Protein AF-A0AA39HD05-F1 (afdb_monomer_lite)

pLDDT: mean 70.96, std 20.3, range [21.95, 94.69]

Secondary structure (DSSP, 8-state):
--------HHHHHHHHHHHHHHHHHHHHHHHHHHHHTTTS-GGG---PPPPPP--EEEEEEEEGGGHHHHHH---TTS----HHHHHHHHT-EEEPPP---SSS-TT-PPPPSEEEEEEEE-HHHHHHHHHHHHHH-EEEEEEEE-TTTBSS---HHHHHHHHHHHTTSGGG--TT-EEEEEE-GGG-STT-S-----------TTTT--EEEEEEEEGGGHHHHHHHHHHHHHHHB-HHHHHT--S-EEEEEEEE-HHHHHHHT-SSTTHHHHHHHHHHT-EEE---SSTHHHHT--SSS---TT---EEEEEEEEHHHHHHHHHHHHHHSEEEEEEEEEGGGB-HHHHHT--S-SSEEEEEEETTTTEEEEEEE-GGG----STT---EEEEEEEEEGGGHHHHHHHHHHTB-GGG---------S------HHHHHHHHHIIIIIHHHHH-TT--S--------PPPP----

Foldseek 3Di:
DPDDDDQAPVVVVVVVVVVLVVLVVVLVVVVVLLVVPPPDDDDVDDDDFDDFDFKKKKKAKAFPVCPCVQQPQDDVPDPDDGPVNLCVVLVKDKDWYHPDPDDDPPPDDDQHFMTIIMIMDHPQSSLVSVQSVLQQRKFKWKQFDFCVFFPHDDDPVRVVVVVVVLCVDPVLPPVQKDKDKDFDPVPPDPPPPDDPDDDDPPPDPPPGGGIIIIMMGGLNCLVSVLVNQQVVSVVTGDPVSCVVPVFRKIKGKGWAFPLQLCLQQDPVGNLNVVVLCVVLVKDKDFDTDDPVVVVQVPDPDDRPSPCGTGMMMIMDGSRSVSVSVLVSSQSTKMKMKGKDWPVFFDPLLQVPADPDPFWSDAAQALVLLKTKTKTFDSSLHDCSDPPRTTMIMIMIMFGNNSVLSVLVVCLLRGDPVNSDDRDGHPRPPPPPCPVSVSVRRSRSSHPSVVSSPDVPDPDDDDGDHDHDDDDPPPD

Radius of gyration: 26.86 Å; chains: 1; bounding box: 79×57×78 Å

Organism: NCBI:txid289476

Sequence (475 aa):
MTCLYHSSQESKHILESMLRRDAELFERKRKAEYAQKSQLSPEKRMVKRIEMDSDFVLTVQVQLADHVNLLKMKTEMAEFDSVHAIRKDLDVQFQFGDLSMKRGPPEKPRPAGYTNVTIKGTLQNIESARARLQNLMPITITLPLEPCKLKKDYSEHELYETLSAIRRGEEYAFPTITVKVGRGPNLQAPGAEETPHRGRPSSSLNSKIRFFLILTGAVGDSENIVQCVTKLRNYFYKQDAVDKQSDVMVGSMIDIPPEMRGYVVGKPDGIFMRFLSTISNTLIHFPSSAEAWPYFAGSTYEMPKQCRSTTYYFSGKVENVIKCFRVFHETLPVSLKFNVEELHLIEKVRETAPKSETELLNHFDSSWNLHVVMRKNVLGGEQIYEHDVKRYTGILSTTQANITRMYTYRRAIMNTPFKGAKVSANDFLKFPGGQALKQFISMNTKYGFMYSMKPDITGPPIYSVCTLPQAKETA

Structure (mmCIF, N/CA/C/O backbone):
data_AF-A0AA39HD05-F1
#
_entry.id   AF-A0AA39HD05-F1
#
loop_
_atom_site.group_PDB
_atom_site.id
_atom_site.type_symbol
_atom_site.label_atom_id
_atom_site.label_alt_id
_atom_site.label_comp_id
_atom_site.label_asym_id
_atom_site.label_entity_id
_atom_site.label_seq_id
_atom_site.pdbx_PDB_ins_code
_atom_site.Cartn_x
_atom_site.Cartn_y
_atom_site.Cartn_z
_atom_site.occupancy
_atom_site.B_iso_or_equiv
_atom_site.auth_seq_id
_atom_site.auth_comp_id
_atom_site.auth_asym_id
_atom_site.auth_atom_id
_atom_site.pdbx_PDB_model_num
ATOM 1 N N . MET A 1 1 ? -28.071 12.329 0.775 1.00 27.28 1 MET A N 1
ATOM 2 C CA . MET A 1 1 ? -26.968 12.663 1.703 1.00 27.28 1 MET A CA 1
ATOM 3 C C . MET A 1 1 ? -25.863 13.353 0.924 1.00 27.28 1 MET A C 1
ATOM 5 O O . MET A 1 1 ? -25.227 12.733 0.083 1.00 27.28 1 MET A O 1
ATOM 9 N N . THR A 1 2 ? -25.689 14.651 1.144 1.00 21.95 2 THR A N 1
ATOM 10 C CA . THR A 1 2 ? -24.631 15.481 0.556 1.00 21.95 2 THR A CA 1
ATOM 11 C C . THR A 1 2 ? -23.286 15.073 1.155 1.00 21.95 2 THR A C 1
ATOM 13 O O . THR A 1 2 ? -22.995 15.342 2.316 1.00 21.95 2 THR A O 1
ATOM 16 N N . CYS A 1 3 ? -22.489 14.346 0.374 1.00 28.88 3 CYS A N 1
ATOM 17 C CA . CYS A 1 3 ? -21.203 13.815 0.803 1.00 28.88 3 CYS A CA 1
ATOM 18 C C . CYS A 1 3 ? -20.108 14.870 0.604 1.00 28.88 3 CYS A C 1
ATOM 20 O O . CYS A 1 3 ? -19.722 15.168 -0.527 1.00 28.88 3 CYS A O 1
ATOM 22 N N . LEU A 1 4 ? -19.625 15.444 1.706 1.00 30.39 4 LEU A N 1
ATOM 23 C CA . LEU A 1 4 ? -18.534 16.410 1.697 1.00 30.39 4 LEU A CA 1
ATOM 24 C C . LEU A 1 4 ? -17.218 15.716 1.322 1.00 30.39 4 LEU A C 1
ATOM 26 O O . LEU A 1 4 ? -16.708 14.842 2.020 1.00 30.39 4 LEU A O 1
ATOM 30 N N . TYR A 1 5 ? -16.668 16.125 0.185 1.00 35.16 5 TYR A N 1
ATOM 31 C CA . TYR A 1 5 ? -15.290 15.872 -0.207 1.00 35.16 5 TYR A CA 1
ATOM 32 C C . TYR A 1 5 ? -14.369 16.652 0.744 1.00 35.16 5 TYR A C 1
ATOM 34 O O . TYR A 1 5 ? -14.288 17.875 0.661 1.00 35.16 5 TYR A O 1
ATOM 42 N N . HIS A 1 6 ? -13.697 15.973 1.676 1.00 46.22 6 HIS A N 1
ATOM 43 C CA . HIS A 1 6 ? -12.719 16.616 2.558 1.00 46.22 6 HIS A CA 1
ATOM 44 C C . HIS A 1 6 ? -11.314 16.406 2.001 1.00 46.22 6 HIS A C 1
ATOM 46 O O . HIS A 1 6 ? -10.653 15.413 2.292 1.00 46.22 6 HIS A O 1
ATOM 52 N N . SER A 1 7 ? -10.868 17.357 1.185 1.00 40.41 7 SER A N 1
ATOM 53 C CA . SER A 1 7 ? -9.536 17.362 0.577 1.00 40.41 7 SER A CA 1
ATOM 54 C C . SER A 1 7 ? -8.405 17.776 1.522 1.00 40.41 7 SER A C 1
ATOM 56 O O . SER A 1 7 ? -7.262 17.782 1.080 1.00 40.41 7 SER A O 1
ATOM 58 N N . SER A 1 8 ? -8.686 18.145 2.782 1.00 48.66 8 SER A N 1
ATOM 59 C CA . SER A 1 8 ? -7.661 18.627 3.718 1.00 48.66 8 SER A CA 1
ATOM 60 C C . SER A 1 8 ? -7.690 17.947 5.091 1.00 48.66 8 SER A C 1
ATOM 62 O O . SER A 1 8 ? -8.748 17.711 5.684 1.00 48.66 8 SER A O 1
ATOM 64 N N . GLN A 1 9 ? -6.499 17.667 5.631 1.00 48.00 9 GLN A N 1
ATOM 65 C CA . GLN A 1 9 ? -6.285 17.221 7.014 1.00 48.00 9 GLN A CA 1
ATOM 66 C C . GLN A 1 9 ? -6.713 18.306 8.000 1.00 48.00 9 GLN A C 1
ATOM 68 O O . GLN A 1 9 ? -7.133 17.982 9.104 1.00 48.00 9 GLN A O 1
ATOM 73 N N . GLU A 1 10 ? -6.673 19.578 7.598 1.00 48.81 10 GLU A N 1
ATOM 74 C CA . GLU A 1 10 ? -7.245 20.678 8.374 1.00 48.81 10 GLU A CA 1
ATOM 75 C C . GLU A 1 10 ? -8.756 20.517 8.540 1.00 48.81 10 GLU A C 1
ATOM 77 O O . GLU A 1 10 ? -9.251 20.601 9.658 1.00 48.81 10 GLU A O 1
ATOM 82 N N . SER A 1 11 ? -9.488 20.183 7.471 1.00 50.31 11 SER A N 1
ATOM 83 C CA . SER A 1 11 ? -10.931 19.923 7.560 1.00 50.31 11 SER A CA 1
ATOM 84 C C . SER A 1 11 ? -11.230 18.719 8.453 1.00 50.31 11 SER A C 1
ATOM 86 O O . SER A 1 11 ? -12.174 18.756 9.238 1.00 50.31 11 SER A O 1
ATOM 88 N N . LYS A 1 12 ? -10.390 17.674 8.398 1.00 55.88 12 LYS A N 1
ATOM 89 C CA . LYS A 1 12 ? -10.466 16.533 9.322 1.00 55.88 12 LYS A CA 1
ATOM 90 C C . LYS A 1 12 ? -10.226 16.961 10.762 1.00 55.88 12 LYS A C 1
ATOM 92 O O . LYS A 1 12 ? -11.008 16.609 11.628 1.00 55.88 12 LYS A O 1
ATOM 97 N N . HIS A 1 13 ? -9.153 17.700 11.019 1.00 57.75 13 HIS A N 1
ATOM 98 C CA . HIS A 1 13 ? -8.785 18.138 12.357 1.00 57.75 13 HIS A CA 1
ATOM 99 C C . HIS A 1 13 ? -9.851 19.067 12.941 1.00 57.75 13 HIS A C 1
ATOM 101 O O . HIS A 1 13 ? -10.176 18.964 14.118 1.00 57.75 13 HIS A O 1
ATOM 107 N N . ILE A 1 14 ? -10.434 19.942 12.119 1.00 62.34 14 ILE A N 1
ATOM 108 C CA . ILE A 1 14 ? -11.566 20.787 12.500 1.00 62.34 14 ILE A CA 1
ATOM 109 C C . ILE A 1 14 ? -12.779 19.918 12.821 1.00 62.34 14 ILE A C 1
ATOM 111 O O . ILE A 1 14 ? -13.334 20.078 13.898 1.00 62.34 14 ILE A O 1
ATOM 115 N N . LEU A 1 15 ? -13.150 18.964 11.962 1.00 62.44 15 LEU A N 1
ATOM 116 C CA . LEU A 1 15 ? -14.275 18.063 12.218 1.00 62.44 15 LEU A CA 1
ATOM 117 C C . LEU A 1 15 ? -14.053 17.211 13.476 1.00 62.44 15 LEU A C 1
ATOM 119 O O . LEU A 1 15 ? -14.934 17.124 14.318 1.00 62.44 15 LEU A O 1
ATOM 123 N N . GLU A 1 16 ? -12.873 16.621 13.650 1.00 63.22 16 GLU A N 1
ATOM 124 C CA . GLU A 1 16 ? -12.509 15.858 14.847 1.00 63.22 16 GLU A CA 1
ATOM 125 C C . GLU A 1 16 ? -12.512 16.740 16.101 1.00 63.22 16 GLU A C 1
ATOM 127 O O . GLU A 1 16 ? -12.942 16.293 17.162 1.00 63.22 16 GLU A O 1
ATOM 132 N N . SER A 1 17 ? -12.067 17.993 15.989 1.00 65.19 17 SER A N 1
ATOM 133 C CA . SER A 1 17 ? -12.118 18.984 17.067 1.00 65.19 17 SER A CA 1
ATOM 134 C C . SER A 1 17 ? -13.555 19.393 17.394 1.00 65.19 17 SER A C 1
ATOM 136 O O . SER A 1 17 ? -13.904 19.486 18.566 1.00 65.19 17 SER A O 1
ATOM 138 N N . MET A 1 18 ? -14.414 19.567 16.386 1.00 68.50 18 MET A N 1
ATOM 139 C CA . MET A 1 18 ? -15.843 19.831 16.566 1.00 68.50 18 MET A CA 1
ATOM 140 C C . MET A 1 18 ? -16.532 18.645 17.237 1.00 68.50 18 MET A C 1
ATOM 142 O O . MET A 1 18 ? -17.146 18.828 18.277 1.00 68.50 18 MET A O 1
ATOM 146 N N . LEU A 1 19 ? -16.321 17.422 16.744 1.00 66.62 19 LEU A N 1
ATOM 147 C CA . LEU A 1 19 ? -16.858 16.202 17.351 1.00 66.62 19 LEU A CA 1
ATOM 148 C C . LEU A 1 19 ? -16.376 16.012 18.797 1.00 66.62 19 LEU A C 1
ATOM 150 O O . LEU A 1 19 ? -17.149 15.580 19.649 1.00 66.62 19 LEU A O 1
ATOM 154 N N . ARG A 1 20 ? -15.113 16.350 19.102 1.00 70.69 20 ARG A N 1
ATOM 155 C CA . ARG A 1 20 ? -14.595 16.360 20.482 1.00 70.69 20 ARG A CA 1
ATOM 156 C C . ARG A 1 20 ? -15.297 17.399 21.345 1.00 70.69 20 ARG A C 1
ATOM 158 O O . ARG A 1 20 ? -15.733 17.061 22.437 1.00 70.69 20 ARG A O 1
ATOM 165 N N . ARG A 1 21 ? -15.425 18.637 20.863 1.00 74.31 21 ARG A N 1
ATOM 166 C CA . ARG A 1 21 ? -16.130 19.704 21.589 1.00 74.31 21 ARG A CA 1
ATOM 167 C C . ARG A 1 21 ? -17.586 19.340 21.837 1.00 74.31 21 ARG A C 1
ATOM 169 O O . ARG A 1 21 ? -18.062 19.530 22.948 1.00 74.31 21 ARG A O 1
ATOM 176 N N . ASP A 1 22 ? -18.269 18.783 20.846 1.00 72.12 22 ASP A N 1
ATOM 177 C CA . ASP A 1 22 ? -19.658 18.346 20.972 1.00 72.12 22 ASP A CA 1
ATOM 178 C C . ASP A 1 22 ? -19.785 17.235 22.018 1.00 72.12 22 ASP A C 1
ATOM 180 O O . ASP A 1 22 ? -20.673 17.289 22.869 1.00 72.12 22 ASP A O 1
ATOM 184 N N . ALA A 1 23 ? -18.852 16.277 22.031 1.00 70.31 23 ALA A N 1
ATOM 185 C CA . ALA A 1 23 ? -18.785 15.240 23.057 1.00 70.31 23 ALA A CA 1
ATOM 186 C C . ALA A 1 23 ? -18.531 15.817 24.462 1.00 70.31 23 ALA A C 1
ATOM 188 O O . ALA A 1 23 ? -19.200 15.435 25.420 1.00 70.31 23 ALA A O 1
ATOM 189 N N . GLU A 1 24 ? -17.604 16.768 24.594 1.00 76.50 24 GLU A N 1
ATOM 190 C CA . GLU A 1 24 ? -17.296 17.440 25.861 1.00 76.50 24 GLU A CA 1
ATOM 191 C C . GLU A 1 24 ? -18.482 18.265 26.382 1.00 76.50 24 GLU A C 1
ATOM 193 O O . GLU A 1 24 ? -18.807 18.212 27.570 1.00 76.50 24 GLU A O 1
ATOM 198 N N . LEU A 1 25 ? -19.151 19.016 25.504 1.00 75.88 25 LEU A N 1
ATOM 199 C CA . LEU A 1 25 ? -20.348 19.791 25.832 1.00 75.88 25 LEU A CA 1
ATOM 200 C C . LEU A 1 25 ? -21.503 18.876 26.240 1.00 75.88 25 LEU A C 1
ATOM 202 O O . LEU A 1 25 ? -22.198 19.157 27.219 1.00 75.88 25 LEU A O 1
ATOM 206 N N . PHE A 1 26 ? -21.679 17.764 25.528 1.00 74.06 26 PHE A N 1
ATOM 207 C CA . PHE A 1 26 ? -22.669 16.749 25.857 1.00 74.06 26 PHE A CA 1
ATOM 208 C C . PHE A 1 26 ? -22.411 16.133 27.240 1.00 74.06 26 PHE A C 1
ATOM 210 O O . PHE A 1 26 ? -23.329 16.047 28.055 1.00 74.06 26 PHE A O 1
ATOM 217 N N . GLU A 1 27 ? -21.163 15.792 27.563 1.00 72.69 27 GLU A N 1
ATOM 218 C CA . GLU A 1 27 ? -20.800 15.269 28.885 1.00 72.69 27 GLU A CA 1
ATOM 219 C C . GLU A 1 27 ? -20.982 16.306 30.001 1.00 72.69 27 GLU A C 1
ATOM 221 O O . GLU A 1 27 ? -21.511 15.980 31.065 1.00 72.69 27 GLU A O 1
ATOM 226 N N . ARG A 1 28 ? -20.642 17.580 29.763 1.00 75.12 28 ARG A N 1
ATOM 227 C CA . ARG A 1 28 ? -20.930 18.665 30.720 1.00 75.12 28 ARG A CA 1
ATOM 228 C C . ARG A 1 28 ? -22.427 18.814 30.975 1.00 75.12 28 ARG A C 1
ATOM 230 O O . ARG A 1 28 ? -22.825 18.960 32.129 1.00 75.12 28 ARG A O 1
ATOM 237 N N . LYS A 1 29 ? -23.254 18.727 29.928 1.00 75.12 29 LYS A N 1
ATOM 238 C CA . LYS A 1 29 ? -24.717 18.736 30.058 1.00 75.12 29 LYS A CA 1
ATOM 239 C C . LYS A 1 29 ? -25.202 17.559 30.905 1.00 75.12 29 LYS A C 1
ATOM 241 O O . LYS A 1 29 ? -25.996 17.765 31.818 1.00 75.12 29 LYS A O 1
ATOM 246 N N . ARG A 1 30 ? -24.690 16.346 30.666 1.00 73.75 30 ARG A N 1
ATOM 247 C CA . ARG A 1 30 ? -25.037 15.156 31.463 1.00 73.75 30 ARG A CA 1
ATOM 248 C C . ARG A 1 30 ? -24.658 15.306 32.936 1.00 73.75 30 ARG A C 1
ATOM 250 O O . ARG A 1 30 ? -25.484 15.010 33.795 1.00 73.75 30 ARG A O 1
ATOM 257 N N . LYS A 1 31 ? -23.462 15.824 33.238 1.00 76.62 31 LYS A N 1
ATOM 258 C CA . LYS A 1 31 ? -23.022 16.103 34.618 1.00 76.62 31 LYS A CA 1
ATOM 259 C C . LYS A 1 31 ? -23.891 17.161 35.300 1.00 76.62 31 LYS A C 1
ATOM 261 O O . LYS A 1 31 ? -24.295 16.969 36.443 1.00 76.62 31 LYS A O 1
ATOM 266 N N . ALA A 1 32 ? -24.209 18.252 34.602 1.00 74.56 32 ALA A N 1
ATOM 267 C CA . ALA A 1 32 ? -25.063 19.314 35.128 1.00 74.56 32 ALA A CA 1
ATOM 268 C C . ALA A 1 32 ? -26.494 18.823 35.397 1.00 74.56 32 ALA A C 1
ATOM 270 O O . ALA A 1 32 ? -27.058 19.127 36.444 1.00 74.56 32 ALA A O 1
ATOM 271 N N . GLU A 1 33 ? -27.066 18.018 34.497 1.00 72.06 33 GLU A N 1
ATOM 272 C CA . GLU A 1 33 ? -28.389 17.424 34.701 1.00 72.06 33 GLU A CA 1
ATOM 273 C C . GLU A 1 33 ? -28.398 16.389 35.830 1.00 72.06 33 GLU A C 1
ATOM 275 O O . GLU A 1 33 ? -29.368 16.339 36.581 1.00 72.06 33 GLU A O 1
ATOM 280 N N . TYR A 1 34 ? -27.335 15.595 35.989 1.00 70.56 34 TYR A N 1
ATOM 281 C CA . TYR A 1 34 ? -27.174 14.703 37.140 1.00 70.56 34 TYR A CA 1
ATOM 282 C C . TYR A 1 34 ? -27.124 15.496 38.454 1.00 70.56 34 TYR A C 1
ATOM 284 O O . TYR A 1 34 ? -27.889 15.209 39.374 1.00 70.56 34 TYR A O 1
ATOM 292 N N . ALA A 1 35 ? -26.306 16.553 38.507 1.00 72.50 35 ALA A N 1
ATOM 293 C CA . ALA A 1 35 ? -26.188 17.427 39.672 1.00 72.50 35 ALA A CA 1
ATOM 294 C C . ALA A 1 35 ? -27.505 18.157 40.005 1.00 72.50 35 ALA A C 1
ATOM 296 O O . ALA A 1 35 ? -27.870 18.257 41.173 1.00 72.50 35 ALA A O 1
ATOM 297 N N . GLN A 1 36 ? -28.253 18.623 38.995 1.00 67.94 36 GLN A N 1
ATOM 298 C CA . GLN A 1 36 ? -29.554 19.279 39.184 1.00 67.94 36 GLN A CA 1
ATOM 299 C C . GLN A 1 36 ? -30.676 18.314 39.595 1.00 67.94 36 GLN A C 1
ATOM 301 O O . GLN A 1 36 ? -31.625 18.730 40.254 1.00 67.94 36 GLN A O 1
ATOM 306 N N . LYS A 1 37 ? -30.623 17.040 39.184 1.00 60.88 37 LYS A N 1
ATOM 307 C CA . LYS A 1 37 ? -31.759 16.103 39.291 1.00 60.88 37 LYS A CA 1
ATOM 308 C C . LYS A 1 37 ? -31.625 15.063 40.405 1.00 60.88 37 LYS A C 1
ATOM 310 O O . LYS A 1 37 ? -32.436 14.136 40.447 1.00 60.88 37 LYS A O 1
ATOM 315 N N . SER A 1 38 ? -30.721 15.275 41.362 1.00 53.94 38 SER A N 1
ATOM 316 C CA . SER A 1 38 ? -30.642 14.513 42.623 1.00 53.94 38 SER A CA 1
ATOM 317 C C . SER A 1 38 ? -31.881 14.688 43.545 1.00 53.94 38 SER A C 1
ATOM 319 O O . SER A 1 38 ? -31.862 14.246 44.687 1.00 53.94 38 SER A O 1
ATOM 321 N N . GLN A 1 39 ? -32.967 15.335 43.077 1.00 52.69 39 GLN A N 1
ATOM 322 C CA . GLN A 1 39 ? -34.142 15.737 43.878 1.00 52.69 39 GLN A CA 1
ATOM 323 C C . GLN A 1 39 ? -35.543 15.320 43.352 1.00 52.69 39 GLN A C 1
ATOM 325 O O . GLN A 1 39 ? -36.538 15.716 43.945 1.00 52.69 39 GLN A O 1
ATOM 330 N N . LEU A 1 40 ? -35.703 14.534 42.278 1.00 51.97 40 LEU A N 1
ATOM 331 C CA . LEU A 1 40 ? -37.049 14.121 41.781 1.00 51.97 40 LEU A CA 1
ATOM 332 C C . LEU A 1 40 ? -37.159 12.572 41.634 1.00 51.97 40 LEU A C 1
ATOM 334 O O . LEU A 1 40 ? -36.220 11.872 41.982 1.00 51.97 40 LEU A O 1
ATOM 338 N N . SER A 1 41 ? -38.197 11.985 41.000 1.00 51.00 41 SER A N 1
ATOM 339 C CA . SER A 1 41 ? -38.365 10.509 40.818 1.00 51.00 41 SER A CA 1
ATOM 340 C C . SER A 1 41 ? -37.632 9.817 39.622 1.00 51.00 41 SER A C 1
ATOM 342 O O . SER A 1 41 ? -37.335 10.480 38.625 1.00 51.00 41 SER A O 1
ATOM 344 N N . PRO A 1 42 ? -37.355 8.492 39.671 1.00 53.78 42 PRO A N 1
ATOM 345 C CA . PRO A 1 42 ? -36.368 7.793 38.819 1.00 53.78 42 PRO A CA 1
ATOM 346 C C . PRO A 1 42 ? -36.743 7.572 37.341 1.00 53.78 42 PRO A C 1
ATOM 348 O O . PRO A 1 42 ? -35.858 7.425 36.506 1.00 53.78 42 PRO A O 1
ATOM 351 N N . GLU A 1 43 ? -38.028 7.557 36.981 1.00 49.16 43 GLU A N 1
ATOM 352 C CA . GLU A 1 43 ? -38.472 6.945 35.710 1.00 49.16 43 GLU A CA 1
ATOM 353 C C . GLU A 1 43 ? -38.533 7.888 34.490 1.00 49.16 43 GLU A C 1
ATOM 355 O O . GLU A 1 43 ? -38.696 7.429 33.364 1.00 49.16 43 GLU A O 1
ATOM 360 N N . LYS A 1 44 ? -38.343 9.206 34.652 1.00 49.72 44 LYS A N 1
ATOM 361 C CA . LYS A 1 44 ? -38.350 10.183 33.529 1.00 49.72 44 LYS A CA 1
ATOM 362 C C . LYS A 1 44 ? -36.945 10.641 33.080 1.00 49.72 44 LYS A C 1
ATOM 364 O O . LYS A 1 44 ? -36.796 11.725 32.520 1.00 49.72 44 LYS A O 1
ATOM 369 N N . ARG A 1 45 ? -35.888 9.878 33.386 1.00 51.75 45 ARG A N 1
ATOM 370 C CA . ARG A 1 45 ? -34.543 10.431 33.664 1.00 51.75 45 ARG A CA 1
ATOM 371 C C . ARG A 1 45 ? -33.348 9.864 32.886 1.00 51.75 45 ARG A C 1
ATOM 373 O O . ARG A 1 45 ? -32.320 9.550 33.479 1.00 51.75 45 ARG A O 1
ATOM 380 N N . MET A 1 46 ? -33.396 9.741 31.567 1.00 55.69 46 MET A N 1
ATOM 381 C CA . MET A 1 46 ? -32.206 9.238 30.861 1.00 55.69 46 MET A CA 1
ATOM 382 C C . MET A 1 46 ? -31.921 10.052 29.609 1.00 55.69 46 MET A C 1
ATOM 384 O O . MET A 1 46 ? -32.647 9.978 28.621 1.00 55.69 46 MET A O 1
ATOM 388 N N . VAL A 1 47 ? -30.835 10.829 29.643 1.00 58.03 47 VAL A N 1
ATOM 389 C CA . VAL A 1 47 ? -30.238 11.372 28.421 1.00 58.03 47 VAL A CA 1
ATOM 390 C C . VAL A 1 47 ? -29.529 10.211 27.730 1.00 58.03 47 VAL A C 1
ATOM 392 O O . VAL A 1 47 ? -28.501 9.738 28.217 1.00 58.03 47 VAL A O 1
ATOM 395 N N . LYS A 1 48 ? -30.094 9.731 26.614 1.00 63.91 48 LYS A N 1
ATOM 396 C CA . LYS A 1 48 ? -29.466 8.689 25.789 1.00 63.91 48 LYS A CA 1
ATOM 397 C C . LYS A 1 48 ? -28.078 9.157 25.354 1.00 63.91 48 LYS A C 1
ATOM 399 O O . LYS A 1 48 ? -27.940 10.264 24.839 1.00 63.91 48 LYS A O 1
ATOM 404 N N . ARG A 1 49 ? -27.061 8.319 25.573 1.00 69.81 49 ARG A N 1
ATOM 405 C CA . ARG A 1 49 ? -25.682 8.575 25.130 1.00 69.81 49 ARG A CA 1
ATOM 406 C C . ARG A 1 49 ? -25.622 8.708 23.608 1.00 69.81 49 ARG A C 1
ATOM 408 O O . ARG A 1 49 ? -26.408 8.076 22.909 1.00 69.81 49 ARG A O 1
ATOM 415 N N . ILE A 1 50 ? -24.647 9.472 23.112 1.00 72.06 50 ILE A N 1
ATOM 416 C CA . ILE A 1 50 ? -24.325 9.512 21.680 1.00 72.06 50 ILE A CA 1
ATOM 417 C C . ILE A 1 50 ? -24.012 8.081 21.222 1.00 72.06 50 ILE A C 1
ATOM 419 O O . ILE A 1 50 ? -23.239 7.371 21.878 1.00 72.06 50 ILE A O 1
ATOM 423 N N . GLU A 1 51 ? -24.642 7.637 20.137 1.00 72.88 51 GLU A N 1
ATOM 424 C CA . GLU A 1 51 ? -24.379 6.318 19.565 1.00 72.88 51 GLU A CA 1
ATOM 425 C C . GLU A 1 51 ? -22.933 6.236 19.069 1.00 72.88 51 GLU A C 1
ATOM 427 O O . GLU A 1 51 ? -22.386 7.183 18.503 1.00 72.88 51 GLU A O 1
ATOM 432 N N . MET A 1 52 ? -22.282 5.104 19.338 1.00 78.19 52 MET A N 1
ATOM 433 C CA . MET A 1 52 ? -20.926 4.879 18.859 1.00 78.19 52 MET A CA 1
ATOM 434 C C . MET A 1 52 ? -20.973 4.450 17.406 1.00 78.19 52 MET A C 1
ATOM 436 O O . MET A 1 52 ? -21.724 3.551 17.042 1.00 78.19 52 MET A O 1
ATOM 440 N N . ASP A 1 53 ? -20.095 5.044 16.612 1.00 79.94 53 ASP A N 1
ATOM 441 C CA . ASP A 1 53 ? -19.867 4.601 15.250 1.00 79.94 53 ASP A CA 1
ATOM 442 C C . ASP A 1 53 ? -19.391 3.139 15.233 1.00 79.94 53 ASP A C 1
ATOM 444 O O . ASP A 1 53 ? -18.391 2.801 15.885 1.00 79.94 53 ASP A O 1
ATOM 448 N N . SER A 1 54 ? -20.127 2.294 14.509 1.00 83.50 54 SER A N 1
ATOM 449 C CA . SER A 1 54 ? -19.809 0.882 14.286 1.00 83.50 54 SER A CA 1
ATOM 450 C C . SER A 1 54 ? -18.750 0.674 13.206 1.00 83.50 54 SER A C 1
ATOM 452 O O . SER A 1 54 ? -18.235 -0.440 13.071 1.00 83.50 54 SER A O 1
ATOM 454 N N . ASP A 1 55 ? -18.433 1.715 12.435 1.00 90.31 55 ASP A N 1
ATOM 455 C CA . ASP A 1 55 ? -17.463 1.627 11.359 1.00 90.31 55 ASP A CA 1
ATOM 456 C C . ASP A 1 55 ? -16.041 1.429 11.876 1.00 90.31 55 ASP A C 1
ATOM 458 O O . ASP A 1 55 ? -15.607 1.913 12.929 1.00 90.31 55 ASP A O 1
ATOM 462 N N . PHE A 1 56 ? -15.277 0.738 11.046 1.00 92.88 56 PHE A N 1
ATOM 463 C CA . PHE A 1 56 ? -13.848 0.583 11.188 1.00 92.88 56 PHE A CA 1
ATOM 464 C C . PHE A 1 56 ? -13.148 1.652 10.366 1.00 92.88 56 PHE A C 1
ATOM 466 O O . PHE A 1 56 ? -13.625 2.053 9.307 1.00 92.88 56 PHE A O 1
ATOM 473 N N . VAL A 1 57 ? -11.977 2.076 10.829 1.00 91.75 57 VAL A N 1
ATOM 474 C CA . VAL A 1 57 ? -11.087 2.951 10.067 1.00 91.75 57 VAL A CA 1
ATOM 475 C C . VAL A 1 57 ? -9.762 2.231 9.872 1.00 91.75 57 VAL A C 1
ATOM 477 O O . VAL A 1 57 ? -8.994 2.062 10.821 1.00 91.75 57 VAL A O 1
ATOM 480 N N . LEU A 1 58 ? -9.494 1.809 8.640 1.00 93.75 58 LEU A N 1
ATOM 481 C CA . LEU A 1 58 ? -8.209 1.255 8.233 1.00 93.75 58 LEU A CA 1
ATOM 482 C C . LEU A 1 58 ? -7.304 2.381 7.740 1.00 93.75 58 LEU A C 1
ATOM 484 O O . LEU A 1 58 ? -7.721 3.183 6.915 1.00 93.75 58 LEU A O 1
ATOM 488 N N . THR A 1 59 ? -6.068 2.438 8.216 1.00 90.12 59 THR A N 1
ATOM 489 C CA . THR A 1 59 ? -5.051 3.396 7.771 1.00 90.12 59 THR A CA 1
ATOM 490 C C . THR A 1 59 ? -3.928 2.645 7.075 1.00 90.12 59 THR A C 1
ATOM 492 O O . THR A 1 59 ? -3.326 1.763 7.685 1.00 90.12 59 THR A O 1
ATOM 495 N N . VAL A 1 60 ? -3.638 3.008 5.827 1.00 88.81 60 VAL A N 1
ATOM 496 C CA . VAL A 1 60 ? -2.545 2.461 5.008 1.00 88.81 60 VAL A CA 1
ATOM 497 C C . VAL A 1 60 ? -1.585 3.573 4.583 1.00 88.81 60 VAL A C 1
ATOM 499 O O . VAL A 1 60 ? -1.961 4.746 4.572 1.00 88.81 60 VAL A O 1
ATOM 502 N N . GLN A 1 61 ? -0.350 3.212 4.231 1.00 84.50 61 GLN A N 1
ATOM 503 C CA . GLN A 1 61 ? 0.627 4.151 3.673 1.00 84.50 61 GLN A CA 1
ATOM 504 C C . GLN A 1 61 ? 0.575 4.165 2.148 1.00 84.50 61 GLN A C 1
ATOM 506 O O . GLN A 1 61 ? 0.607 3.108 1.520 1.00 84.50 61 GLN A O 1
ATOM 511 N N . VAL A 1 62 ? 0.569 5.362 1.568 1.00 82.06 62 VAL A N 1
ATOM 512 C CA . VAL A 1 62 ? 0.636 5.596 0.119 1.00 82.06 62 VAL A CA 1
ATOM 513 C C . VAL A 1 62 ? 1.659 6.692 -0.154 1.00 82.06 62 VAL A C 1
ATOM 515 O O . VAL A 1 62 ? 1.755 7.648 0.621 1.00 82.06 62 VAL A O 1
ATOM 518 N N . GLN A 1 63 ? 2.433 6.572 -1.236 1.00 79.75 63 GLN A N 1
ATOM 519 C CA . GLN A 1 63 ? 3.353 7.640 -1.612 1.00 79.75 63 GLN A CA 1
ATOM 520 C C . GLN A 1 63 ? 2.586 8.892 -2.027 1.00 79.75 63 GLN A C 1
ATOM 522 O O . GLN A 1 63 ? 1.635 8.839 -2.805 1.00 79.75 63 GLN A O 1
ATOM 527 N N . LEU A 1 64 ? 3.049 10.048 -1.569 1.00 74.94 64 LEU A N 1
ATOM 528 C CA . LEU A 1 64 ? 2.454 11.331 -1.908 1.00 74.94 64 LEU A CA 1
ATOM 529 C C . LEU A 1 64 ? 2.493 11.598 -3.420 1.00 74.94 64 LEU A C 1
ATOM 531 O O . LEU A 1 64 ? 1.547 12.157 -3.973 1.00 74.94 64 LEU A O 1
ATOM 535 N N . ALA A 1 65 ? 3.566 11.160 -4.089 1.00 76.50 65 ALA A N 1
ATOM 536 C CA . ALA A 1 65 ? 3.722 11.261 -5.540 1.00 76.50 65 ALA A CA 1
ATOM 537 C C . ALA A 1 65 ? 2.623 10.500 -6.308 1.00 76.50 65 ALA A C 1
ATOM 539 O O . ALA A 1 65 ? 2.233 10.911 -7.403 1.00 76.50 65 ALA A O 1
ATOM 540 N N . ASP A 1 66 ? 2.067 9.448 -5.704 1.00 78.44 66 ASP A N 1
ATOM 541 C CA . ASP A 1 66 ? 1.086 8.567 -6.331 1.00 78.44 66 ASP A CA 1
ATOM 542 C C . ASP A 1 66 ? -0.360 9.032 -6.152 1.00 78.44 66 ASP A C 1
ATOM 544 O O . ASP A 1 66 ? -1.237 8.577 -6.886 1.00 78.44 66 ASP A O 1
ATOM 548 N N . HIS A 1 67 ? -0.632 9.980 -5.245 1.00 78.44 67 HIS A N 1
ATOM 549 C CA . HIS A 1 67 ? -1.990 10.489 -5.000 1.00 78.44 67 HIS A CA 1
ATOM 550 C C . HIS A 1 67 ? -2.660 10.971 -6.287 1.00 78.44 67 HIS A C 1
ATOM 552 O O . HIS A 1 67 ? -3.824 10.676 -6.550 1.00 78.44 67 HIS A O 1
ATOM 558 N N . VAL A 1 68 ? -1.912 11.707 -7.112 1.00 74.88 68 VAL A N 1
ATOM 559 C CA . VAL A 1 68 ? -2.425 12.251 -8.370 1.00 74.88 68 VAL A CA 1
ATOM 560 C C . VAL A 1 68 ? -2.788 11.128 -9.337 1.00 74.88 68 VAL A C 1
ATOM 562 O O . VAL A 1 68 ? -3.836 11.207 -9.969 1.00 74.88 68 VAL A O 1
ATOM 565 N N . ASN A 1 69 ? -1.967 10.081 -9.434 1.00 72.69 69 ASN A N 1
ATOM 566 C CA . ASN A 1 69 ? -2.224 8.950 -10.324 1.00 72.69 69 ASN A CA 1
ATOM 567 C C . ASN A 1 69 ? -3.433 8.135 -9.842 1.00 72.69 69 ASN A C 1
ATOM 569 O O . ASN A 1 69 ? -4.336 7.875 -10.630 1.00 72.69 69 ASN A O 1
ATOM 573 N N . LEU A 1 70 ? -3.520 7.846 -8.540 1.00 77.50 70 LEU A N 1
ATOM 574 C CA . LEU A 1 70 ? -4.647 7.125 -7.933 1.00 77.50 70 LEU A CA 1
ATOM 575 C C . LEU A 1 70 ? -5.995 7.841 -8.118 1.00 77.50 70 LEU A C 1
ATOM 577 O O . LEU A 1 70 ? -7.033 7.193 -8.245 1.00 77.50 70 LEU A O 1
ATOM 581 N N . LEU A 1 71 ? -5.985 9.177 -8.149 1.00 73.88 71 LEU A N 1
ATOM 582 C CA . LEU A 1 71 ? -7.181 9.992 -8.381 1.00 73.88 71 LEU A CA 1
ATOM 583 C C . LEU A 1 71 ? -7.491 10.206 -9.872 1.00 73.88 71 LEU A C 1
ATOM 585 O O . LEU A 1 71 ? -8.649 10.432 -10.219 1.00 73.88 71 LEU A O 1
ATOM 589 N N . LYS A 1 72 ? -6.477 10.153 -10.748 1.00 65.12 72 LYS A N 1
ATOM 590 C CA . LYS A 1 72 ? -6.603 10.395 -12.197 1.00 65.12 72 LYS A CA 1
ATOM 591 C C . LYS A 1 72 ? -6.783 9.143 -13.045 1.00 65.12 72 LYS A C 1
ATOM 593 O O . LYS A 1 72 ? -7.023 9.308 -14.235 1.00 65.12 72 LYS A O 1
ATOM 598 N N . MET A 1 73 ? -6.684 7.933 -12.492 1.00 59.69 73 MET A N 1
ATOM 599 C CA . MET A 1 73 ? -6.866 6.657 -13.213 1.00 59.69 73 MET A CA 1
ATOM 600 C C . MET A 1 73 ? -8.306 6.406 -13.716 1.00 59.69 73 MET A C 1
ATOM 602 O O . MET A 1 73 ? -8.820 5.297 -13.685 1.00 59.69 73 MET A O 1
ATOM 606 N N . LYS A 1 74 ? -8.976 7.449 -14.207 1.00 51.03 74 LYS A N 1
ATOM 607 C CA . LYS A 1 74 ? -10.218 7.379 -14.958 1.00 51.03 74 LYS A CA 1
ATOM 608 C C . LYS A 1 74 ? -9.872 7.596 -16.430 1.00 51.03 74 LYS A C 1
ATOM 610 O O . LYS A 1 74 ? -9.735 8.734 -16.871 1.00 51.03 74 LYS A O 1
ATOM 615 N N . THR A 1 75 ? -9.712 6.515 -17.181 1.00 45.31 75 THR A N 1
ATOM 616 C CA . THR A 1 75 ? -9.624 6.584 -18.643 1.00 45.31 75 THR A CA 1
ATOM 617 C C . THR A 1 75 ? -10.990 6.192 -19.192 1.00 45.31 75 THR A C 1
ATOM 619 O O . THR A 1 75 ? -11.439 5.073 -18.985 1.00 45.31 75 THR A O 1
ATOM 622 N N . GLU A 1 76 ? -11.673 7.121 -19.862 1.00 39.84 76 GLU A N 1
ATOM 623 C CA . GLU A 1 76 ? -13.072 7.012 -20.330 1.00 39.84 76 GLU A CA 1
ATOM 624 C C . GLU A 1 76 ? -13.333 5.893 -21.361 1.00 39.84 76 GLU A C 1
ATOM 626 O O . GLU A 1 76 ? -14.448 5.749 -21.848 1.00 39.84 76 GLU A O 1
ATOM 631 N N . MET A 1 77 ? -12.319 5.094 -21.694 1.00 37.50 77 MET A N 1
ATOM 632 C CA . MET A 1 77 ? -12.329 4.141 -22.806 1.00 37.50 77 MET A CA 1
ATOM 633 C C . MET A 1 77 ? -12.184 2.675 -22.369 1.00 37.50 77 MET A C 1
ATOM 635 O O . MET A 1 77 ? -12.117 1.805 -23.229 1.00 37.50 77 MET A O 1
ATOM 639 N N . ALA A 1 78 ? -12.133 2.367 -21.067 1.00 44.78 78 ALA A N 1
ATOM 640 C CA . ALA A 1 78 ? -12.058 0.978 -20.611 1.00 44.78 78 ALA A CA 1
ATOM 641 C C . ALA A 1 78 ? -12.573 0.783 -19.177 1.00 44.78 78 ALA A C 1
ATOM 643 O O . ALA A 1 78 ? -12.547 1.703 -18.358 1.00 44.78 78 ALA A O 1
ATOM 644 N N . GLU A 1 79 ? -13.055 -0.431 -18.900 1.00 54.53 79 GLU A N 1
ATOM 645 C CA . GLU A 1 79 ? -13.590 -0.908 -17.618 1.00 54.53 79 GLU A CA 1
ATOM 646 C C . GLU A 1 79 ? -12.495 -1.004 -16.538 1.00 54.53 79 GLU A C 1
ATOM 648 O O . GLU A 1 79 ? -12.170 -2.079 -16.039 1.00 54.53 79 GLU A O 1
ATOM 653 N N . PHE A 1 80 ? -11.866 0.117 -16.189 1.00 63.59 80 PHE A N 1
ATOM 654 C CA . PHE A 1 80 ? -10.811 0.141 -15.184 1.00 63.59 80 PHE A CA 1
ATOM 655 C C . PHE A 1 80 ? -11.336 0.549 -13.810 1.00 63.59 80 PHE A C 1
ATOM 657 O O . PHE A 1 80 ? -12.169 1.446 -13.654 1.00 63.59 80 PHE A O 1
ATOM 664 N N . ASP A 1 81 ? -10.805 -0.129 -12.797 1.00 73.06 81 ASP A N 1
ATOM 665 C CA . ASP A 1 81 ? -11.059 0.179 -11.399 1.00 73.06 81 ASP A CA 1
ATOM 666 C C . ASP A 1 81 ? -10.440 1.540 -11.013 1.00 73.06 81 ASP A C 1
ATOM 668 O O . ASP A 1 81 ? -9.462 1.992 -11.604 1.00 73.06 81 ASP A O 1
ATOM 672 N N . SER A 1 82 ? -11.007 2.226 -10.020 1.00 81.50 82 SER A N 1
ATOM 673 C CA . SER A 1 82 ? -10.506 3.527 -9.562 1.00 81.50 82 SER A CA 1
ATOM 674 C C . SER A 1 82 ? -10.881 3.829 -8.113 1.00 81.50 82 SER A C 1
ATOM 676 O O . SER A 1 82 ? -11.925 3.393 -7.632 1.00 81.50 82 SER A O 1
ATOM 678 N N . VAL A 1 83 ? -10.096 4.717 -7.485 1.00 85.12 83 VAL A N 1
ATOM 679 C CA . VAL A 1 83 ? -10.525 5.706 -6.469 1.00 85.12 83 VAL A CA 1
ATOM 680 C C . VAL A 1 83 ? -12.034 5.739 -6.174 1.00 85.12 83 VAL A C 1
ATOM 682 O O . VAL A 1 83 ? -12.590 5.315 -5.158 1.00 85.12 83 VAL A O 1
ATOM 685 N N . HIS A 1 84 ? -12.706 6.304 -7.169 1.00 82.06 84 HIS A N 1
ATOM 686 C CA . HIS A 1 84 ? -14.108 6.653 -7.140 1.00 82.06 84 HIS A CA 1
ATOM 687 C C . HIS A 1 84 ? -15.028 5.439 -7.309 1.00 82.06 84 HIS A C 1
ATOM 689 O O . HIS A 1 84 ? -16.052 5.372 -6.631 1.00 82.06 84 HIS A O 1
ATOM 695 N N . ALA A 1 85 ? -14.658 4.486 -8.171 1.00 84.88 85 ALA A N 1
ATOM 696 C CA . ALA A 1 85 ? -15.415 3.254 -8.378 1.00 84.88 85 ALA A CA 1
ATOM 697 C C . ALA A 1 85 ? -15.458 2.417 -7.092 1.00 84.88 85 ALA A C 1
ATOM 699 O O . ALA A 1 85 ? -16.542 2.125 -6.600 1.00 84.88 85 ALA A O 1
ATOM 700 N N . ILE A 1 86 ? -14.303 2.170 -6.459 1.00 89.25 86 ILE A N 1
ATOM 701 C CA . ILE A 1 86 ? -14.212 1.433 -5.185 1.00 89.25 86 ILE A CA 1
ATOM 702 C C . ILE A 1 86 ? -15.125 2.064 -4.130 1.00 89.25 86 ILE A C 1
ATOM 704 O O . ILE A 1 86 ? -15.876 1.371 -3.443 1.00 89.25 86 ILE A O 1
ATOM 708 N N . ARG A 1 87 ? -15.075 3.396 -4.013 1.00 88.44 87 ARG A N 1
ATOM 709 C CA . ARG A 1 87 ? -15.882 4.161 -3.059 1.00 88.44 87 ARG A CA 1
ATOM 710 C C . ARG A 1 87 ? -17.384 3.957 -3.276 1.00 88.44 87 ARG A C 1
ATOM 712 O O . ARG A 1 87 ? -18.120 3.825 -2.305 1.00 88.44 87 ARG A O 1
ATOM 719 N N . LYS A 1 88 ? -17.822 3.977 -4.538 1.00 85.88 88 LYS A N 1
ATOM 720 C CA . LYS A 1 88 ? -19.228 3.838 -4.929 1.00 85.88 88 LYS A CA 1
ATOM 721 C C . LYS A 1 88 ? -19.725 2.405 -4.746 1.00 85.88 88 LYS A C 1
ATOM 723 O O . LYS A 1 88 ? -20.817 2.220 -4.224 1.00 85.88 88 LYS A O 1
ATOM 728 N N . ASP A 1 89 ? -18.927 1.424 -5.154 1.00 91.00 89 ASP A N 1
ATOM 729 C CA . ASP A 1 89 ? -19.325 0.014 -5.166 1.00 91.00 89 ASP A CA 1
ATOM 730 C C . ASP A 1 89 ? -19.397 -0.586 -3.757 1.00 91.00 89 ASP A C 1
ATOM 732 O O . ASP A 1 89 ? -20.234 -1.443 -3.491 1.00 91.00 89 ASP A O 1
ATOM 736 N N . LEU A 1 90 ? -18.497 -0.163 -2.861 1.00 91.56 90 LEU A N 1
ATOM 737 C CA . LEU A 1 90 ? -18.322 -0.774 -1.538 1.00 91.56 90 LEU A CA 1
ATOM 738 C C . LEU A 1 90 ? -18.870 0.071 -0.383 1.00 91.56 90 LEU A C 1
ATOM 740 O O . LEU A 1 90 ? -18.726 -0.335 0.769 1.00 91.56 90 LEU A O 1
ATOM 744 N N . ASP A 1 91 ? -19.458 1.236 -0.667 1.00 90.56 91 ASP A N 1
ATOM 745 C CA . ASP A 1 91 ? -19.934 2.193 0.344 1.00 90.56 91 ASP A CA 1
ATOM 746 C C . ASP A 1 91 ? -18.880 2.466 1.436 1.00 90.56 91 ASP A C 1
ATOM 748 O O . ASP A 1 91 ? -19.101 2.322 2.638 1.00 90.56 91 ASP A O 1
ATOM 752 N N . VAL A 1 92 ? -17.664 2.794 0.994 1.00 91.62 92 VAL A N 1
ATOM 753 C CA . VAL A 1 92 ? -16.546 3.154 1.877 1.00 91.62 92 VAL A CA 1
ATOM 754 C C . VAL A 1 92 ? -16.196 4.622 1.717 1.00 91.62 92 VAL A C 1
ATOM 756 O O . VAL A 1 92 ? -16.456 5.236 0.685 1.00 91.62 92 VAL A O 1
ATOM 759 N N . GLN A 1 93 ? -15.535 5.200 2.713 1.00 89.75 93 GLN A N 1
ATOM 760 C CA . GLN A 1 93 ? -15.008 6.559 2.632 1.00 89.75 93 GLN A CA 1
ATOM 761 C C . GLN A 1 93 ? -13.484 6.526 2.589 1.00 89.75 93 GLN A C 1
ATOM 763 O O . GLN A 1 93 ? -12.838 6.113 3.550 1.00 89.75 93 GLN A O 1
ATOM 768 N N . PHE A 1 94 ? -12.915 6.996 1.479 1.00 86.31 94 PHE A N 1
ATOM 769 C CA . PHE A 1 94 ? -11.484 7.258 1.364 1.00 86.31 94 PHE A CA 1
ATOM 770 C C . PHE A 1 94 ? -11.162 8.682 1.792 1.00 86.31 94 PHE A C 1
ATOM 772 O O . PHE A 1 94 ? -11.833 9.634 1.390 1.00 86.31 94 PHE A O 1
ATOM 779 N N . GLN A 1 95 ? -10.075 8.828 2.535 1.00 80.50 95 GLN A N 1
ATOM 780 C CA . GLN A 1 95 ? -9.489 10.118 2.853 1.00 80.50 95 GLN A CA 1
ATOM 781 C C . GLN A 1 95 ? -7.978 10.040 2.670 1.00 80.50 95 GLN A C 1
ATOM 783 O O . GLN A 1 95 ? -7.305 9.238 3.316 1.00 80.50 95 GLN A O 1
ATOM 788 N N . PHE A 1 96 ? -7.461 10.892 1.792 1.00 76.94 96 PHE A N 1
ATOM 789 C CA . PHE A 1 96 ? -6.033 11.031 1.534 1.00 76.94 96 PHE A CA 1
ATOM 790 C C . PHE A 1 96 ? -5.435 12.100 2.451 1.00 76.94 96 PHE A C 1
ATOM 792 O O . PHE A 1 96 ? -6.122 13.043 2.853 1.00 76.94 96 PHE A O 1
ATOM 799 N N . GLY A 1 97 ? -4.151 11.957 2.786 1.00 65.44 97 GLY A N 1
ATOM 800 C CA . GLY A 1 97 ? -3.394 13.015 3.448 1.00 65.44 97 GLY A CA 1
ATOM 801 C C . GLY A 1 97 ? -3.377 14.305 2.618 1.00 65.44 97 GLY A C 1
ATOM 802 O O . GLY A 1 97 ? -3.402 14.264 1.388 1.00 65.44 97 GLY A O 1
ATOM 803 N N . ASP A 1 98 ? -3.363 15.448 3.305 1.00 56.97 98 ASP A N 1
ATOM 804 C CA . ASP A 1 98 ? -3.446 16.768 2.679 1.00 56.97 98 ASP A CA 1
ATOM 805 C C . ASP A 1 98 ? -2.191 17.096 1.868 1.00 56.97 98 ASP A C 1
ATOM 807 O O . ASP A 1 98 ? -1.067 16.881 2.321 1.00 56.97 98 ASP A O 1
ATOM 811 N N . LEU A 1 99 ? -2.408 17.673 0.689 1.00 52.47 99 LEU A N 1
ATOM 812 C CA . LEU A 1 99 ? -1.387 18.242 -0.191 1.00 52.47 99 LEU A CA 1
ATOM 813 C C . LEU A 1 99 ? -1.263 19.769 -0.026 1.00 52.47 99 LEU A C 1
ATOM 815 O O . LEU A 1 99 ? -0.430 20.392 -0.692 1.00 52.47 99 LEU A O 1
ATOM 819 N N . SER A 1 100 ? -2.125 20.395 0.787 1.00 44.91 100 SER A N 1
ATOM 820 C CA . SER A 1 100 ? -2.296 21.843 0.835 1.00 44.91 100 SER A CA 1
ATOM 821 C C . SER A 1 100 ? -1.003 22.559 1.242 1.00 44.91 100 SER A C 1
ATOM 823 O O . SER A 1 100 ? -0.446 22.422 2.327 1.00 44.91 100 SER A O 1
ATOM 825 N N . MET A 1 101 ? -0.498 23.356 0.300 1.00 43.69 101 MET A N 1
ATOM 826 C CA . MET A 1 101 ? 0.669 24.220 0.462 1.00 43.69 101 MET A CA 1
ATOM 827 C C . MET A 1 101 ? 0.380 25.522 1.228 1.00 43.69 101 MET A C 1
ATOM 829 O O . MET A 1 101 ? 1.261 26.378 1.301 1.00 43.69 101 MET A O 1
ATOM 833 N N . LYS A 1 102 ? -0.844 25.766 1.708 1.00 42.09 102 LYS A N 1
ATOM 834 C CA . LYS A 1 102 ? -1.262 27.126 2.068 1.00 42.09 102 LYS A CA 1
ATOM 835 C C . LYS A 1 102 ? -2.051 27.174 3.378 1.00 42.09 102 LYS A C 1
ATOM 837 O O . LYS A 1 102 ? -3.201 26.764 3.397 1.00 42.09 102 LYS A O 1
ATOM 842 N N . ARG A 1 103 ? -1.443 27.864 4.360 1.00 38.19 103 ARG A N 1
ATOM 843 C CA . ARG A 1 103 ? -2.030 28.507 5.561 1.00 38.19 103 ARG A CA 1
ATOM 844 C C . ARG A 1 103 ? -2.025 27.751 6.901 1.00 38.19 103 ARG A C 1
ATOM 846 O O . ARG A 1 103 ? -2.797 28.103 7.783 1.00 38.19 103 ARG A O 1
ATOM 853 N N . GLY A 1 104 ? -1.063 26.863 7.129 1.00 41.34 104 GLY A N 1
ATOM 854 C CA . GLY A 1 104 ? -0.590 26.590 8.495 1.00 41.34 104 GLY A CA 1
ATOM 855 C C . GLY A 1 104 ? 0.552 27.543 8.882 1.00 41.34 104 GLY A C 1
ATOM 856 O O . GLY A 1 104 ? 1.260 28.003 7.979 1.00 41.34 104 GLY A O 1
ATOM 857 N N . PRO A 1 105 ? 0.774 27.853 10.177 1.00 39.44 105 PRO A N 1
ATOM 858 C CA . PRO A 1 105 ? 1.986 28.554 10.604 1.00 39.44 105 PRO A CA 1
ATOM 859 C C . PRO A 1 105 ? 3.236 27.825 10.065 1.00 39.44 105 PRO A C 1
ATOM 861 O O . PRO A 1 105 ? 3.193 26.603 9.894 1.00 39.44 105 PRO A O 1
ATOM 864 N N . PRO A 1 106 ? 4.343 28.542 9.786 1.00 43.19 106 PRO A N 1
ATOM 865 C CA . PRO A 1 106 ? 5.527 28.056 9.051 1.00 43.19 106 PRO A CA 1
ATOM 866 C C . PRO A 1 106 ? 6.303 26.888 9.703 1.00 43.19 106 PRO A C 1
ATOM 868 O O . PRO A 1 106 ? 7.394 26.544 9.253 1.00 43.19 106 PRO A O 1
ATOM 871 N N . GLU A 1 107 ? 5.755 26.264 10.743 1.00 42.69 107 GLU A N 1
ATOM 872 C CA . GLU A 1 107 ? 6.426 25.315 11.630 1.00 42.69 107 GLU A CA 1
ATOM 873 C C . GLU A 1 107 ? 6.122 23.841 11.344 1.00 42.69 107 GLU A C 1
ATOM 875 O O . GLU A 1 107 ? 6.821 22.980 11.871 1.00 42.69 107 GLU A O 1
ATOM 880 N N . LYS A 1 108 ? 5.126 23.503 10.508 1.00 41.66 108 LYS A N 1
ATOM 881 C CA . LYS A 1 108 ? 4.859 22.093 10.165 1.00 41.66 108 LYS A CA 1
ATOM 882 C C . LYS A 1 108 ? 5.496 21.713 8.824 1.00 41.66 108 LYS A C 1
ATOM 884 O O . LYS A 1 108 ? 4.969 22.099 7.776 1.00 41.66 108 LYS A O 1
ATOM 889 N N . PRO A 1 109 ? 6.625 20.977 8.821 1.00 46.00 109 PRO A N 1
ATOM 890 C CA . PRO A 1 109 ? 7.212 20.472 7.587 1.00 46.00 109 PRO A CA 1
ATOM 891 C C . PRO A 1 109 ? 6.234 19.522 6.883 1.00 46.00 109 PRO A C 1
ATOM 893 O O . PRO A 1 109 ? 5.477 18.792 7.522 1.00 46.00 109 PRO A O 1
ATOM 896 N N . ARG A 1 110 ? 6.234 19.556 5.544 1.00 50.66 110 ARG A N 1
ATOM 897 C CA . ARG A 1 110 ? 5.428 18.643 4.719 1.00 50.66 110 ARG A CA 1
ATOM 898 C C . ARG A 1 110 ? 5.799 17.195 5.057 1.00 50.66 110 ARG A C 1
ATOM 900 O O . ARG A 1 110 ? 6.999 16.922 5.112 1.00 50.66 110 ARG A O 1
ATOM 907 N N . PRO A 1 111 ? 4.838 16.264 5.171 1.00 51.69 111 PRO A N 1
ATOM 908 C CA . PRO A 1 111 ? 5.177 14.853 5.093 1.00 51.69 111 PRO A CA 1
ATOM 909 C C . PRO A 1 111 ? 5.753 14.591 3.697 1.00 51.69 111 PRO A C 1
ATOM 911 O O . PRO A 1 111 ? 5.119 14.881 2.681 1.00 51.69 111 PRO A O 1
ATOM 914 N N . ALA A 1 112 ? 6.996 14.134 3.644 1.00 54.19 112 ALA A N 1
ATOM 915 C CA . ALA A 1 112 ? 7.676 13.811 2.400 1.00 54.19 112 ALA A CA 1
ATOM 916 C C . ALA A 1 112 ? 7.583 12.305 2.136 1.00 54.19 112 ALA A C 1
ATOM 918 O O . ALA A 1 112 ? 7.575 11.503 3.062 1.00 54.19 112 ALA A O 1
ATOM 919 N N . GLY A 1 113 ? 7.517 11.901 0.871 1.00 65.56 113 GLY A N 1
ATOM 920 C CA . GLY A 1 113 ? 7.501 10.487 0.494 1.00 65.56 113 GLY A CA 1
ATOM 921 C C . GLY A 1 113 ? 6.149 9.808 0.712 1.00 65.56 113 GLY A C 1
ATOM 922 O O . GLY A 1 113 ? 5.440 9.615 -0.265 1.00 65.56 113 GLY A O 1
ATOM 923 N N . TYR A 1 114 ? 5.759 9.478 1.948 1.00 73.44 114 TYR A N 1
ATOM 924 C CA . TYR A 1 114 ? 4.550 8.692 2.259 1.00 73.44 114 TYR A CA 1
ATOM 925 C C . TYR A 1 114 ? 3.552 9.442 3.143 1.00 73.44 114 TYR A C 1
ATOM 927 O O . TYR A 1 114 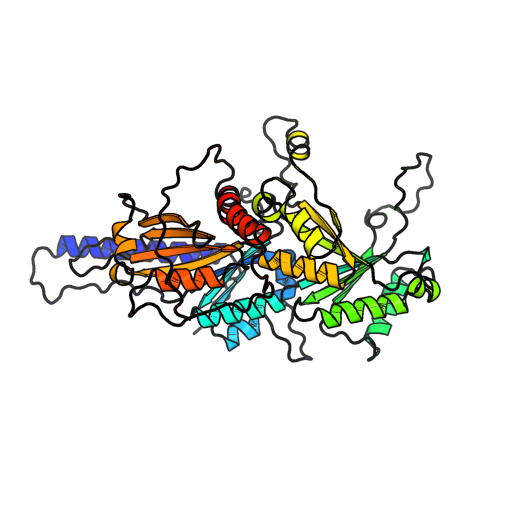? 3.930 10.242 3.998 1.00 73.44 114 TYR A O 1
ATOM 935 N N . THR A 1 115 ? 2.263 9.150 2.960 1.00 73.62 115 THR A N 1
ATOM 936 C CA . THR A 1 115 ? 1.190 9.665 3.812 1.00 73.62 115 THR A CA 1
ATOM 937 C C . THR A 1 115 ? 0.145 8.608 4.150 1.00 73.62 115 THR A C 1
ATOM 939 O O . THR A 1 115 ? -0.019 7.600 3.459 1.00 73.62 115 THR A O 1
ATOM 942 N N . ASN A 1 116 ? -0.593 8.885 5.225 1.00 79.44 116 ASN A N 1
ATOM 943 C CA . ASN A 1 116 ? -1.721 8.081 5.667 1.00 79.44 116 ASN A CA 1
ATOM 944 C C . ASN A 1 116 ? -2.925 8.279 4.741 1.00 79.44 116 ASN A C 1
ATOM 946 O O . ASN A 1 116 ? -3.448 9.391 4.628 1.00 79.44 116 ASN A O 1
ATOM 950 N N . VAL A 1 117 ? -3.422 7.181 4.179 1.00 83.12 117 VAL A N 1
ATOM 951 C CA . VAL A 1 117 ? -4.736 7.100 3.538 1.00 83.12 117 VAL A CA 1
ATOM 952 C C . VAL A 1 117 ? -5.647 6.278 4.436 1.00 83.12 117 VAL A C 1
ATOM 954 O O . VAL A 1 117 ? -5.298 5.165 4.831 1.00 83.12 117 VAL A O 1
ATOM 957 N N . THR A 1 118 ? -6.806 6.829 4.791 1.00 88.06 118 THR A N 1
ATOM 958 C CA . THR A 1 118 ? -7.780 6.139 5.642 1.00 88.06 118 THR A CA 1
ATOM 959 C C . THR A 1 118 ? -8.989 5.673 4.845 1.00 88.06 118 THR A C 1
ATOM 961 O O . THR A 1 118 ? -9.529 6.441 4.051 1.00 88.06 118 THR A O 1
ATOM 964 N N . ILE A 1 119 ? -9.424 4.442 5.104 1.00 92.50 119 ILE A N 1
ATOM 965 C CA . ILE A 1 119 ? -10.607 3.796 4.536 1.00 92.50 119 ILE A CA 1
ATOM 966 C C . ILE A 1 119 ? -11.576 3.528 5.685 1.00 92.50 119 ILE A C 1
ATOM 968 O O . ILE A 1 119 ? -11.238 2.790 6.612 1.00 92.50 119 ILE A O 1
ATOM 972 N N . LYS A 1 120 ? -12.756 4.144 5.648 1.00 93.06 120 LYS A N 1
ATOM 973 C CA . LYS A 1 120 ? -13.795 3.980 6.668 1.00 93.06 120 LYS A CA 1
ATOM 974 C C . LYS A 1 120 ? -14.997 3.210 6.119 1.00 93.06 120 LYS A C 1
ATOM 976 O O . LYS A 1 120 ? -15.417 3.485 4.997 1.00 93.06 120 LYS A O 1
ATOM 981 N N . GLY A 1 121 ? -15.534 2.284 6.910 1.00 93.44 121 GLY A N 1
ATOM 982 C CA . GLY A 1 121 ? -16.750 1.520 6.612 1.00 93.44 121 GLY A CA 1
ATOM 983 C C . GLY A 1 121 ? -16.814 0.210 7.401 1.00 93.44 121 GLY A C 1
ATOM 984 O O . GLY A 1 121 ? -16.090 0.021 8.384 1.00 93.44 121 GLY A O 1
ATOM 985 N N . THR A 1 122 ? -17.637 -0.737 6.947 1.00 93.75 122 THR A N 1
ATOM 986 C CA . THR A 1 122 ? -17.699 -2.084 7.542 1.00 93.75 122 THR A CA 1
ATOM 987 C C . THR A 1 122 ? -16.394 -2.856 7.318 1.00 93.75 122 THR A C 1
ATOM 989 O O . THR A 1 122 ? -15.727 -2.668 6.301 1.00 93.75 122 THR A O 1
ATOM 992 N N . LEU A 1 123 ? -16.032 -3.770 8.233 1.00 92.31 123 LEU A N 1
ATOM 993 C CA . LEU A 1 123 ? -14.753 -4.500 8.177 1.00 92.31 123 LEU A CA 1
ATOM 994 C C . LEU A 1 123 ? -14.528 -5.240 6.841 1.00 92.31 123 LEU A C 1
ATOM 996 O O . LEU A 1 123 ? -13.413 -5.266 6.327 1.00 92.31 123 LEU A O 1
ATOM 1000 N N . GLN A 1 124 ? -15.585 -5.823 6.273 1.00 92.75 124 GLN A N 1
ATOM 1001 C CA . GLN A 1 124 ? -15.524 -6.548 5.002 1.00 92.75 124 GLN A CA 1
ATOM 1002 C C . GLN A 1 124 ? -15.343 -5.605 3.805 1.00 92.75 124 GLN A C 1
ATOM 1004 O O . GLN A 1 124 ? -14.545 -5.889 2.905 1.00 92.75 124 GLN A O 1
ATOM 1009 N N . ASN A 1 125 ? -16.039 -4.466 3.809 1.00 94.69 125 ASN A N 1
ATOM 1010 C CA . ASN A 1 125 ? -15.954 -3.492 2.726 1.00 94.69 125 ASN A CA 1
ATOM 1011 C C . ASN A 1 125 ? -14.606 -2.768 2.740 1.00 94.69 125 ASN A C 1
ATOM 1013 O O . ASN A 1 125 ? -14.017 -2.587 1.678 1.00 94.69 125 ASN A O 1
ATOM 1017 N N . ILE A 1 126 ? -14.067 -2.417 3.917 1.00 94.62 126 ILE A N 1
ATOM 1018 C CA . ILE A 1 126 ? -12.740 -1.786 4.003 1.00 94.62 126 ILE A CA 1
ATOM 1019 C C . ILE A 1 126 ? -11.622 -2.721 3.528 1.00 94.62 126 ILE A C 1
ATOM 1021 O O . ILE A 1 126 ? -10.688 -2.244 2.892 1.00 94.62 126 ILE A O 1
ATOM 1025 N N . GLU A 1 127 ? -11.713 -4.032 3.783 1.00 93.75 127 GLU A N 1
ATOM 1026 C CA . GLU A 1 127 ? -10.725 -5.002 3.290 1.00 93.75 127 GLU A CA 1
ATOM 1027 C C . GLU A 1 127 ? -10.834 -5.166 1.771 1.00 93.75 127 GLU A C 1
ATOM 1029 O O . GLU A 1 127 ? -9.831 -5.090 1.064 1.00 93.75 127 GLU A O 1
ATOM 1034 N N . SER A 1 128 ? -12.057 -5.288 1.248 1.00 92.88 128 SER A N 1
ATOM 1035 C CA . SER A 1 128 ? -12.293 -5.350 -0.201 1.00 92.88 128 SER A CA 1
ATOM 1036 C C . SER A 1 128 ? -11.787 -4.083 -0.908 1.00 92.88 128 SER A C 1
ATOM 1038 O O . SER A 1 128 ? -11.159 -4.154 -1.965 1.00 92.88 128 SER A O 1
ATOM 1040 N N . ALA A 1 129 ? -11.996 -2.916 -0.292 1.00 93.19 129 ALA A N 1
ATOM 1041 C CA . ALA A 1 129 ? -11.519 -1.633 -0.790 1.00 93.19 129 ALA A CA 1
ATOM 1042 C C . ALA A 1 129 ? -9.991 -1.518 -0.733 1.00 93.19 129 ALA A C 1
ATOM 1044 O O . ALA A 1 129 ? -9.380 -1.011 -1.672 1.00 93.19 129 ALA A O 1
ATOM 1045 N N . ARG A 1 130 ? -9.362 -2.014 0.339 1.00 92.75 130 ARG A N 1
ATOM 1046 C CA . ARG A 1 130 ? -7.902 -2.077 0.482 1.00 92.75 130 ARG A CA 1
ATOM 1047 C C . ARG A 1 130 ? -7.274 -2.969 -0.588 1.00 92.75 130 ARG A C 1
ATOM 1049 O O . ARG A 1 130 ? -6.306 -2.547 -1.212 1.00 92.75 130 ARG A O 1
ATOM 1056 N N . ALA A 1 131 ? -7.821 -4.163 -0.818 1.00 90.00 131 ALA A N 1
ATOM 1057 C CA . ALA A 1 131 ? -7.320 -5.090 -1.830 1.00 90.00 131 ALA A CA 1
ATOM 1058 C C . ALA A 1 131 ? -7.383 -4.478 -3.242 1.00 90.00 131 ALA A C 1
ATOM 1060 O O . ALA A 1 131 ? -6.397 -4.512 -3.978 1.00 90.00 131 ALA A O 1
ATOM 1061 N N . ARG A 1 132 ? -8.506 -3.830 -3.592 1.00 89.56 132 ARG A N 1
ATOM 1062 C CA . ARG A 1 132 ? -8.640 -3.078 -4.854 1.00 89.56 132 ARG A CA 1
ATOM 1063 C C . ARG A 1 132 ? -7.654 -1.905 -4.931 1.00 89.56 132 ARG A C 1
ATOM 1065 O O . ARG A 1 132 ? -6.969 -1.757 -5.938 1.00 89.56 132 ARG A O 1
ATOM 1072 N N . LEU A 1 133 ? -7.491 -1.128 -3.853 1.00 89.75 133 LEU A N 1
ATOM 1073 C CA . LEU A 1 133 ? -6.509 -0.037 -3.796 1.00 89.75 133 LEU A CA 1
ATOM 1074 C C . LEU A 1 133 ? -5.072 -0.540 -4.012 1.00 89.75 133 LEU A C 1
ATOM 1076 O O . LEU A 1 133 ? -4.314 0.099 -4.735 1.00 89.75 133 LEU A O 1
ATOM 1080 N N . GLN A 1 134 ? -4.694 -1.679 -3.423 1.00 87.94 134 GLN A N 1
ATOM 1081 C CA . GLN A 1 134 ? -3.356 -2.258 -3.579 1.00 87.94 134 GLN A CA 1
ATOM 1082 C C . GLN A 1 134 ? -3.046 -2.588 -5.047 1.00 87.94 134 GLN A C 1
ATOM 1084 O O . GLN A 1 134 ? -1.924 -2.357 -5.496 1.00 87.94 134 GLN A O 1
ATOM 1089 N N . ASN A 1 135 ? -4.040 -3.055 -5.808 1.00 86.94 135 ASN A N 1
ATOM 1090 C CA . ASN A 1 135 ? -3.896 -3.300 -7.244 1.00 86.94 135 ASN A CA 1
ATOM 1091 C C . ASN A 1 135 ? -3.746 -2.006 -8.054 1.00 86.94 135 ASN A C 1
ATOM 1093 O O . ASN A 1 135 ? -3.071 -2.021 -9.079 1.00 86.94 135 ASN A O 1
ATOM 1097 N N . LEU A 1 136 ? -4.320 -0.895 -7.586 1.00 87.44 136 LEU A N 1
ATOM 1098 C CA . LEU A 1 136 ? -4.207 0.423 -8.220 1.00 87.44 136 LEU A CA 1
ATOM 1099 C C . LEU A 1 136 ? -2.913 1.170 -7.886 1.00 87.44 136 LEU A C 1
ATOM 1101 O O . LEU A 1 136 ? -2.617 2.175 -8.532 1.00 87.44 136 LEU A O 1
ATOM 1105 N N . MET A 1 137 ? -2.147 0.716 -6.888 1.00 87.19 137 MET A N 1
ATOM 1106 C CA . MET A 1 137 ? -0.893 1.367 -6.505 1.00 87.19 137 MET A CA 1
ATOM 1107 C C . MET A 1 137 ? 0.020 1.510 -7.732 1.00 87.19 137 MET A C 1
ATOM 1109 O O . MET A 1 137 ? 0.264 0.513 -8.414 1.00 87.19 137 MET A O 1
ATOM 1113 N N . PRO A 1 138 ? 0.516 2.715 -8.053 1.00 87.00 138 PRO A N 1
ATOM 1114 C CA . PRO A 1 138 ? 1.395 2.895 -9.198 1.00 87.00 138 PRO A CA 1
ATOM 1115 C C . PRO A 1 138 ? 2.757 2.226 -8.988 1.00 87.00 138 PRO A C 1
ATOM 1117 O O . PRO A 1 138 ? 3.308 2.212 -7.889 1.00 87.00 138 PRO A O 1
ATOM 1120 N N . ILE A 1 139 ? 3.333 1.717 -10.073 1.00 88.94 139 ILE A N 1
ATOM 1121 C CA . ILE A 1 139 ? 4.747 1.363 -10.177 1.00 88.94 139 ILE A CA 1
ATOM 1122 C C . ILE A 1 139 ? 5.328 2.187 -11.317 1.00 88.94 139 ILE A C 1
ATOM 1124 O O . ILE A 1 139 ? 4.845 2.120 -12.448 1.00 88.94 139 ILE A O 1
ATOM 1128 N N . THR A 1 140 ? 6.379 2.949 -11.017 1.00 90.00 140 THR A N 1
ATOM 1129 C CA . THR A 1 140 ? 7.137 3.696 -12.022 1.00 90.00 140 THR A CA 1
ATOM 1130 C C . THR A 1 140 ? 8.471 3.012 -12.277 1.00 90.00 140 THR A C 1
ATOM 1132 O O . THR A 1 140 ? 9.251 2.801 -11.354 1.00 90.00 140 THR A O 1
ATOM 1135 N N . ILE A 1 141 ? 8.747 2.676 -13.529 1.00 93.12 141 ILE A N 1
ATOM 1136 C CA . ILE A 1 141 ? 9.944 1.968 -13.974 1.00 93.12 141 ILE A CA 1
ATOM 1137 C C . ILE A 1 141 ? 10.639 2.814 -15.036 1.00 93.12 141 ILE A C 1
ATOM 1139 O O . ILE A 1 141 ? 9.996 3.394 -15.907 1.00 93.12 141 ILE A O 1
ATOM 1143 N N . THR A 1 142 ? 11.961 2.886 -14.974 1.00 92.94 142 THR A N 1
ATOM 1144 C CA . THR A 1 142 ? 12.791 3.617 -15.923 1.00 92.94 142 THR A CA 1
ATOM 1145 C C . THR A 1 142 ? 13.607 2.645 -16.766 1.00 92.94 142 THR A C 1
ATOM 1147 O O . THR A 1 142 ? 14.423 1.874 -16.264 1.00 92.94 142 THR A O 1
ATOM 1150 N N . LEU A 1 143 ? 13.395 2.680 -18.078 1.00 93.69 143 LEU A N 1
ATOM 1151 C CA . LEU A 1 143 ? 14.238 1.996 -19.048 1.00 93.69 143 LEU A CA 1
ATOM 1152 C C . LEU A 1 143 ? 15.341 2.973 -19.492 1.00 93.69 143 LEU A C 1
ATOM 1154 O O . LEU A 1 143 ? 15.024 3.976 -20.144 1.00 93.69 143 LEU A O 1
ATOM 1158 N N . PRO A 1 144 ? 16.618 2.739 -19.142 1.00 90.75 144 PRO A N 1
ATOM 1159 C CA . PRO A 1 144 ? 17.717 3.537 -19.676 1.00 90.75 144 PRO A CA 1
ATOM 1160 C C . PRO A 1 144 ? 17.822 3.338 -21.186 1.00 90.75 144 PRO A C 1
ATOM 1162 O O . PRO A 1 144 ? 17.803 2.200 -21.635 1.00 90.75 144 PRO A O 1
ATOM 1165 N N . LEU A 1 145 ? 17.962 4.418 -21.960 1.00 90.25 145 LEU A N 1
ATOM 1166 C CA . LEU A 1 145 ? 18.264 4.343 -23.391 1.00 90.25 145 LEU A CA 1
ATOM 1167 C C . LEU A 1 145 ? 19.776 4.482 -23.594 1.00 90.25 145 LEU A C 1
ATOM 1169 O O . LEU A 1 145 ? 20.322 5.585 -23.627 1.00 90.25 145 LEU A O 1
ATOM 1173 N N . GLU A 1 146 ? 20.467 3.346 -23.682 1.00 87.62 146 GLU A N 1
ATOM 1174 C CA . GLU A 1 146 ? 21.927 3.294 -23.809 1.00 87.62 146 GLU A CA 1
ATOM 1175 C C . GLU A 1 146 ? 22.375 3.568 -25.257 1.00 87.62 146 GLU A C 1
ATOM 1177 O O . GLU A 1 146 ? 22.109 2.733 -26.126 1.00 87.62 146 GLU A O 1
ATOM 1182 N N . PRO A 1 147 ? 23.118 4.657 -25.550 1.00 85.25 147 PRO A N 1
ATOM 1183 C CA . PRO A 1 147 ? 23.409 5.055 -26.933 1.00 85.25 147 PRO A CA 1
ATOM 1184 C C . PRO A 1 147 ? 24.092 3.982 -27.788 1.00 85.25 147 PRO A C 1
ATOM 1186 O O . PRO A 1 147 ? 23.828 3.877 -28.980 1.00 85.25 147 PRO A O 1
ATOM 1189 N N . CYS A 1 148 ? 24.937 3.138 -27.188 1.00 85.19 148 CYS A N 1
ATOM 1190 C CA . CYS A 1 148 ? 25.615 2.055 -27.905 1.00 85.19 148 CYS A CA 1
ATOM 1191 C C . CYS A 1 148 ? 24.673 0.924 -28.361 1.00 85.19 148 CYS A C 1
ATOM 1193 O O . CYS A 1 148 ? 25.009 0.206 -29.305 1.00 85.19 148 CYS A O 1
ATOM 1195 N N . LYS A 1 149 ? 23.509 0.772 -27.715 1.00 88.88 149 LYS A N 1
ATOM 1196 C CA . LYS A 1 149 ? 22.515 -0.274 -27.996 1.00 88.88 149 LYS A CA 1
ATOM 1197 C C . LYS A 1 149 ? 21.382 0.206 -28.905 1.00 88.88 149 LYS A C 1
ATOM 1199 O O . LYS A 1 149 ? 20.675 -0.628 -29.465 1.00 88.88 149 LYS A O 1
ATOM 1204 N N . LEU A 1 150 ? 21.195 1.517 -29.064 1.00 90.50 150 LEU A N 1
ATOM 1205 C CA . LEU A 1 150 ? 20.108 2.093 -29.864 1.00 90.50 150 LEU A CA 1
ATOM 1206 C C . LEU A 1 150 ? 20.317 1.878 -31.366 1.00 90.50 150 LEU A C 1
ATOM 1208 O O . LEU A 1 150 ? 21.440 1.949 -31.859 1.00 90.50 150 LEU A O 1
ATOM 1212 N N . LYS A 1 151 ? 19.227 1.673 -32.117 1.00 91.56 151 LYS A N 1
ATOM 1213 C CA . LYS A 1 151 ? 19.257 1.541 -33.590 1.00 91.56 151 LYS A CA 1
ATOM 1214 C C . LYS A 1 151 ? 19.861 2.768 -34.285 1.00 91.56 151 LYS A C 1
ATOM 1216 O O . LYS A 1 151 ? 20.521 2.617 -35.307 1.00 91.56 151 LYS A O 1
ATOM 1221 N N . LYS A 1 152 ? 19.652 3.956 -33.716 1.00 89.38 152 LYS A N 1
ATOM 1222 C CA . LYS A 1 152 ? 20.232 5.236 -34.144 1.00 89.38 152 LYS A CA 1
ATOM 1223 C C . LYS A 1 152 ? 20.440 6.154 -32.936 1.00 89.38 152 LYS A C 1
ATOM 1225 O O . LYS A 1 152 ? 19.898 5.875 -31.867 1.00 89.38 152 LYS A O 1
ATOM 1230 N N . ASP A 1 153 ? 21.201 7.233 -33.105 1.00 85.94 153 ASP A N 1
ATOM 1231 C CA . ASP A 1 153 ? 21.235 8.316 -32.114 1.00 85.94 153 ASP A CA 1
ATOM 1232 C C . ASP A 1 153 ? 19.945 9.129 -32.263 1.00 85.94 153 ASP A C 1
ATOM 1234 O O . ASP A 1 153 ? 19.679 9.678 -33.330 1.00 85.94 153 ASP A O 1
ATOM 1238 N N . TYR A 1 154 ? 19.100 9.112 -31.234 1.00 86.25 154 TYR A N 1
ATOM 1239 C CA . TYR A 1 154 ? 17.821 9.814 -31.250 1.00 86.25 154 TYR A CA 1
ATOM 1240 C C . TYR A 1 154 ? 17.970 11.171 -30.569 1.00 86.25 154 TYR A C 1
ATOM 1242 O O . TYR A 1 154 ? 18.457 11.257 -29.438 1.00 86.25 154 TYR A O 1
ATOM 1250 N N . SER A 1 155 ? 17.462 12.219 -31.211 1.00 86.12 155 SER A N 1
ATOM 1251 C CA . SER A 1 155 ? 17.160 13.473 -30.525 1.00 86.12 155 SER A CA 1
ATOM 1252 C C . SER A 1 155 ? 15.926 13.326 -29.624 1.00 86.12 155 SER A C 1
ATOM 1254 O O . SER A 1 155 ? 15.100 12.426 -29.792 1.00 86.12 155 SER A O 1
ATOM 1256 N N . GLU A 1 156 ? 15.764 14.234 -28.662 1.00 84.56 156 GLU A N 1
ATOM 1257 C CA . GLU A 1 156 ? 14.597 14.223 -27.772 1.00 84.56 156 GLU A CA 1
ATOM 1258 C C . GLU A 1 156 ? 13.278 14.389 -28.542 1.00 84.56 156 GLU A C 1
ATOM 1260 O O . GLU A 1 156 ? 12.320 13.660 -28.286 1.00 84.56 156 GLU A O 1
ATOM 1265 N N . HIS A 1 157 ? 13.241 15.302 -29.519 1.00 87.19 157 HIS A N 1
ATOM 1266 C CA . HIS A 1 157 ? 12.064 15.514 -30.361 1.00 87.19 157 HIS A CA 1
ATOM 1267 C C . HIS A 1 157 ? 11.717 14.246 -31.151 1.00 87.19 157 HIS A C 1
ATOM 1269 O O . HIS A 1 157 ? 10.549 13.861 -31.210 1.00 87.19 157 HIS A O 1
ATOM 1275 N N . GLU A 1 158 ? 12.708 13.557 -31.721 1.00 87.88 158 GLU A N 1
ATOM 1276 C CA . GLU A 1 158 ? 12.464 12.296 -32.423 1.00 87.88 158 GLU A CA 1
ATOM 1277 C C . GLU A 1 158 ? 11.939 11.206 -31.488 1.00 87.88 158 GLU A C 1
ATOM 1279 O O . GLU A 1 158 ? 11.072 10.439 -31.903 1.00 87.88 158 GLU A O 1
ATOM 1284 N N . LEU A 1 159 ? 12.419 11.122 -30.240 1.00 88.00 159 LEU A N 1
ATOM 1285 C CA . LEU A 1 159 ? 11.878 10.177 -29.257 1.00 88.00 159 LEU A CA 1
ATOM 1286 C C . LEU A 1 159 ? 10.400 10.460 -28.974 1.00 88.00 159 LEU A C 1
ATOM 1288 O O . LEU A 1 159 ? 9.598 9.527 -28.977 1.00 88.00 159 LEU A O 1
ATOM 1292 N N . TYR A 1 160 ? 10.027 11.726 -28.771 1.00 87.75 160 TYR A N 1
ATOM 1293 C CA . TYR A 1 160 ? 8.631 12.110 -28.543 1.00 87.75 160 TYR A CA 1
ATOM 1294 C C . TYR A 1 160 ? 7.730 11.814 -29.747 1.00 87.75 160 TYR A C 1
ATOM 1296 O O . TYR A 1 160 ? 6.659 11.228 -29.569 1.00 87.75 160 TYR A O 1
ATOM 1304 N N . GLU A 1 161 ? 8.164 12.158 -30.960 1.00 87.56 161 GLU A N 1
ATOM 1305 C CA . GLU A 1 161 ? 7.423 11.872 -32.197 1.00 87.56 161 GLU A CA 1
ATOM 1306 C C . GLU A 1 161 ? 7.261 10.371 -32.414 1.00 87.56 161 GLU A C 1
ATOM 1308 O O . GLU A 1 161 ? 6.159 9.876 -32.650 1.00 87.56 161 GLU A O 1
ATOM 1313 N N . THR A 1 162 ? 8.350 9.621 -32.245 1.00 87.88 162 THR A N 1
ATOM 1314 C CA . THR A 1 162 ? 8.354 8.167 -32.411 1.00 87.88 162 THR A CA 1
ATOM 1315 C C . THR A 1 162 ? 7.430 7.501 -31.396 1.00 87.88 162 THR A C 1
ATOM 1317 O O . THR A 1 162 ? 6.612 6.671 -31.775 1.00 87.88 162 THR A O 1
ATOM 1320 N N . LEU A 1 163 ? 7.481 7.891 -30.118 1.00 87.12 163 LEU A N 1
ATOM 1321 C CA . LEU A 1 163 ? 6.561 7.372 -29.100 1.00 87.12 163 LEU A CA 1
ATOM 1322 C C . LEU A 1 163 ? 5.101 7.724 -29.400 1.00 87.12 163 LEU A C 1
ATOM 1324 O O . LEU A 1 163 ? 4.215 6.900 -29.178 1.00 87.12 163 LEU A O 1
ATOM 1328 N N . SER A 1 164 ? 4.842 8.927 -29.911 1.00 84.44 164 SER A N 1
ATOM 1329 C CA . SER A 1 164 ? 3.495 9.366 -30.289 1.00 84.44 164 SER A CA 1
ATOM 1330 C C . SER A 1 164 ? 2.965 8.598 -31.503 1.00 84.44 164 SER A C 1
ATOM 1332 O O . SER A 1 164 ? 1.777 8.288 -31.569 1.00 84.44 164 SER A O 1
ATOM 1334 N N . ALA A 1 165 ? 3.832 8.242 -32.453 1.00 84.38 165 ALA A N 1
ATOM 1335 C CA . ALA A 1 165 ? 3.497 7.353 -33.561 1.00 84.38 165 ALA A CA 1
ATOM 1336 C C . ALA A 1 165 ? 3.239 5.915 -33.080 1.00 84.38 165 ALA A C 1
ATOM 1338 O O . ALA A 1 165 ? 2.195 5.357 -33.401 1.00 84.38 165 ALA A O 1
ATOM 1339 N N . ILE A 1 166 ? 4.125 5.358 -32.245 1.00 83.19 166 ILE A N 1
ATOM 1340 C CA . ILE A 1 166 ? 3.993 4.008 -31.672 1.00 83.19 166 ILE A CA 1
ATOM 1341 C C . ILE A 1 166 ? 2.663 3.858 -30.929 1.00 83.19 166 ILE A C 1
ATOM 1343 O O . ILE A 1 166 ? 1.947 2.889 -31.140 1.00 83.19 166 ILE A O 1
ATOM 1347 N N . ARG A 1 167 ? 2.288 4.844 -30.107 1.00 76.44 167 ARG A N 1
ATOM 1348 C CA . ARG A 1 167 ? 1.029 4.830 -29.344 1.00 76.44 167 ARG A CA 1
ATOM 1349 C C . ARG A 1 167 ? -0.237 4.807 -30.192 1.00 76.44 167 ARG A C 1
ATOM 1351 O O . ARG A 1 167 ? -1.283 4.431 -29.677 1.00 76.44 167 ARG A O 1
ATOM 1358 N N . ARG A 1 168 ? -0.159 5.262 -31.444 1.00 78.12 168 ARG A N 1
ATOM 1359 C CA . ARG A 1 168 ? -1.281 5.225 -32.389 1.00 78.12 168 ARG A CA 1
ATOM 1360 C C . ARG A 1 168 ? -1.408 3.870 -33.087 1.00 78.12 168 ARG A C 1
ATOM 1362 O O . ARG A 1 168 ? -2.456 3.603 -33.658 1.00 78.12 168 ARG A O 1
ATOM 1369 N N . GLY A 1 169 ? -0.368 3.034 -33.052 1.00 74.44 169 GLY A N 1
ATOM 1370 C CA . GLY A 1 169 ? -0.419 1.671 -33.569 1.00 74.44 169 GLY A CA 1
ATOM 1371 C C . GLY A 1 169 ? -1.067 0.718 -32.564 1.00 74.44 169 GLY A C 1
ATOM 1372 O O . GLY A 1 169 ? -0.680 0.692 -31.396 1.00 74.44 169 GLY A O 1
ATOM 1373 N N . GLU A 1 170 ? -2.015 -0.102 -33.023 1.00 69.62 170 GLU A N 1
ATOM 1374 C CA . GLU A 1 170 ? -2.732 -1.077 -32.181 1.00 69.62 170 GLU A CA 1
ATOM 1375 C C . GLU A 1 170 ? -1.783 -2.061 -31.474 1.00 69.62 170 GLU A C 1
ATOM 1377 O O . GLU A 1 170 ? -2.005 -2.433 -30.324 1.00 69.62 170 GLU A O 1
ATOM 1382 N N . GLU A 1 171 ? -0.662 -2.417 -32.109 1.00 71.62 171 GLU A N 1
ATOM 1383 C CA . GLU A 1 171 ? 0.327 -3.359 -31.568 1.00 71.62 171 GLU A CA 1
ATOM 1384 C C . GLU A 1 171 ? 1.020 -2.862 -30.278 1.00 71.62 171 GLU A C 1
ATOM 1386 O O . GLU A 1 171 ? 1.527 -3.668 -29.488 1.00 71.62 171 GLU A O 1
ATOM 1391 N N . TYR A 1 172 ? 1.020 -1.549 -30.027 1.00 68.88 172 TYR A N 1
ATOM 1392 C CA . TYR A 1 172 ? 1.645 -0.910 -28.863 1.00 68.88 172 TYR A CA 1
ATOM 1393 C C . TYR A 1 172 ? 0.635 -0.133 -28.002 1.00 68.88 172 TYR A C 1
ATOM 1395 O O . TYR A 1 172 ? 1.022 0.716 -27.189 1.00 68.88 172 TYR A O 1
ATOM 1403 N N . ALA A 1 173 ? -0.658 -0.425 -28.158 1.00 72.94 173 ALA A N 1
ATOM 1404 C CA . ALA A 1 173 ? -1.717 0.179 -27.368 1.00 72.94 173 ALA A CA 1
ATOM 1405 C C . ALA A 1 173 ? -1.741 -0.417 -25.949 1.00 72.94 173 ALA A C 1
ATOM 1407 O O . ALA A 1 173 ? -2.337 -1.460 -25.696 1.00 72.94 173 ALA A O 1
ATOM 1408 N N . PHE A 1 174 ? -1.097 0.274 -25.007 1.00 80.25 174 PHE A N 1
ATOM 1409 C CA . PHE A 1 174 ? -1.172 -0.019 -23.572 1.00 80.25 174 PHE A CA 1
ATOM 1410 C C . PHE A 1 174 ? -1.943 1.104 -22.858 1.00 80.25 174 PHE A C 1
ATOM 1412 O O . PHE A 1 174 ? -1.322 2.029 -22.327 1.00 80.25 174 PHE A O 1
ATOM 1419 N N . PRO A 1 175 ? -3.291 1.085 -22.868 1.00 74.31 175 PRO A N 1
ATOM 1420 C CA . PRO A 1 175 ? -4.121 2.215 -22.427 1.00 74.31 175 PRO A CA 1
ATOM 1421 C C . PRO A 1 175 ? -3.995 2.534 -20.928 1.00 74.31 175 PRO A C 1
ATOM 1423 O O . PRO A 1 175 ? -4.297 3.644 -20.492 1.00 74.31 175 PRO A O 1
ATOM 1426 N N . THR A 1 176 ? -3.533 1.569 -20.142 1.00 78.62 176 THR A N 1
ATOM 1427 C CA . THR A 1 176 ? -3.305 1.645 -18.693 1.00 78.62 176 THR A CA 1
ATOM 1428 C C . THR A 1 176 ? -1.910 2.145 -18.317 1.00 78.62 176 THR A C 1
ATOM 1430 O O . THR A 1 176 ? -1.656 2.427 -17.144 1.00 78.62 176 THR A O 1
ATOM 1433 N N . ILE A 1 177 ? -0.997 2.271 -19.289 1.00 86.56 177 ILE A N 1
ATOM 1434 C CA . ILE A 1 177 ? 0.417 2.561 -19.043 1.00 86.56 177 ILE A CA 1
ATOM 1435 C C . ILE A 1 177 ? 0.780 3.925 -19.607 1.00 86.56 177 ILE A C 1
ATOM 1437 O O . ILE A 1 177 ? 0.756 4.187 -20.810 1.00 86.56 177 ILE A O 1
ATOM 1441 N N . THR A 1 178 ? 1.216 4.806 -18.716 1.00 87.69 178 THR A N 1
ATOM 1442 C CA . THR A 1 178 ? 1.796 6.084 -19.108 1.00 87.69 178 THR A CA 1
ATOM 1443 C C . THR A 1 178 ? 3.275 5.901 -19.415 1.00 87.69 178 THR A C 1
ATOM 1445 O O . THR A 1 178 ? 4.018 5.358 -18.613 1.00 87.69 178 THR A O 1
ATOM 1448 N N . VAL A 1 179 ? 3.721 6.418 -20.554 1.00 89.44 179 VAL A N 1
ATOM 1449 C CA . VAL A 1 179 ? 5.132 6.445 -20.983 1.00 89.44 179 VAL A CA 1
ATOM 1450 C C . VAL A 1 179 ? 5.569 7.897 -21.192 1.00 89.44 179 VAL A C 1
ATOM 1452 O O . VAL A 1 179 ? 4.856 8.678 -21.826 1.00 89.44 179 VAL A O 1
ATOM 1455 N N . LYS A 1 180 ? 6.716 8.291 -20.652 1.00 89.75 180 LYS A N 1
ATOM 1456 C CA . LYS A 1 180 ? 7.291 9.635 -20.807 1.00 89.75 180 LYS A CA 1
ATOM 1457 C C . LYS A 1 180 ? 8.776 9.531 -21.113 1.00 89.75 180 LYS A C 1
ATOM 1459 O O . LYS A 1 180 ? 9.424 8.586 -20.674 1.00 89.75 180 LYS A O 1
ATOM 1464 N N . VAL A 1 181 ? 9.321 10.510 -21.825 1.00 89.81 181 VAL A N 1
ATOM 1465 C CA . VAL A 1 181 ? 10.772 10.638 -21.987 1.00 89.81 181 VAL A CA 1
ATOM 1466 C C . VAL A 1 181 ? 11.306 11.460 -20.818 1.00 89.81 181 VAL A C 1
ATOM 1468 O O . VAL A 1 181 ? 10.805 12.543 -20.527 1.00 89.81 181 VAL A O 1
ATOM 1471 N N . GLY A 1 182 ? 12.295 10.923 -20.115 1.00 85.19 182 GLY A N 1
ATOM 1472 C CA . GLY A 1 182 ? 13.059 11.622 -19.090 1.00 85.19 182 GLY A CA 1
ATOM 1473 C C . GLY A 1 182 ? 14.463 11.931 -19.592 1.00 85.19 182 GLY A C 1
ATOM 1474 O O . GLY A 1 182 ? 15.071 11.118 -20.289 1.00 85.19 182 GLY A O 1
ATOM 1475 N N . ARG A 1 183 ? 15.006 13.088 -19.214 1.00 81.75 183 ARG A N 1
ATOM 1476 C CA . ARG A 1 183 ? 16.408 13.434 -19.477 1.00 81.75 183 ARG A CA 1
ATOM 1477 C C . ARG A 1 183 ? 17.307 12.886 -18.379 1.00 81.75 183 ARG A C 1
ATOM 1479 O O . ARG A 1 183 ? 16.934 12.900 -17.203 1.00 81.75 183 ARG A O 1
ATOM 1486 N N . GLY A 1 184 ? 18.496 12.432 -18.758 1.00 67.50 184 GLY A N 1
ATOM 1487 C CA . GLY A 1 184 ? 19.495 11.979 -17.804 1.00 67.50 184 GLY A CA 1
ATOM 1488 C C . GLY A 1 184 ? 20.084 13.104 -16.954 1.00 67.50 184 GLY A C 1
ATOM 1489 O O . GLY A 1 184 ? 19.950 14.278 -17.301 1.00 67.50 184 GLY A O 1
ATOM 1490 N N . PRO A 1 185 ? 20.746 12.759 -15.836 1.00 58.25 185 PRO A N 1
ATOM 1491 C CA . PRO A 1 185 ? 21.221 13.726 -14.842 1.00 58.25 185 PRO A CA 1
ATOM 1492 C C . PRO A 1 185 ? 22.164 14.796 -15.421 1.00 58.25 185 PRO A C 1
ATOM 1494 O O . PRO A 1 185 ? 22.165 15.924 -14.944 1.00 58.25 185 PRO A O 1
ATOM 1497 N N . ASN A 1 186 ? 22.888 14.493 -16.504 1.00 50.09 186 ASN A N 1
ATOM 1498 C CA . ASN A 1 186 ? 23.791 15.444 -17.166 1.00 50.09 186 ASN A CA 1
ATOM 1499 C C . ASN A 1 186 ? 23.073 16.496 -18.041 1.00 50.09 186 ASN A C 1
ATOM 1501 O O . ASN A 1 186 ? 23.712 17.441 -18.484 1.00 50.09 186 ASN A O 1
ATOM 1505 N N . LEU A 1 187 ? 21.767 16.345 -18.302 1.00 47.56 187 LEU A N 1
ATOM 1506 C CA . LEU A 1 187 ? 20.963 17.222 -19.174 1.00 47.56 187 LEU A CA 1
ATOM 1507 C C . LEU A 1 187 ? 19.869 18.001 -18.415 1.00 47.56 187 LEU A C 1
ATOM 1509 O O . LEU A 1 187 ? 19.086 18.721 -19.035 1.00 47.56 187 LEU A O 1
ATOM 1513 N N . GLN A 1 188 ? 19.775 17.835 -17.088 1.00 43.78 188 GLN A N 1
ATOM 1514 C CA . GLN A 1 188 ? 18.779 18.515 -16.243 1.00 43.78 188 GLN A CA 1
ATOM 1515 C C . GLN A 1 188 ? 19.256 19.871 -15.694 1.00 43.78 188 GLN A C 1
ATOM 1517 O O . GLN A 1 188 ? 18.445 20.610 -15.140 1.00 43.78 188 GLN A O 1
ATOM 1522 N N . ALA A 1 189 ? 20.535 20.228 -15.855 1.00 38.03 189 ALA A N 1
ATOM 1523 C CA . ALA A 1 189 ? 21.038 21.547 -15.479 1.00 38.03 189 ALA A CA 1
ATOM 1524 C C . ALA A 1 189 ? 20.599 22.596 -16.525 1.00 38.03 189 ALA A C 1
ATOM 1526 O O . ALA A 1 189 ? 21.011 22.498 -17.685 1.00 38.03 189 ALA A O 1
ATOM 1527 N N . PRO A 1 190 ? 19.787 23.606 -16.159 1.00 31.25 190 PRO A N 1
ATOM 1528 C CA . PRO A 1 190 ? 19.531 24.734 -17.044 1.00 31.25 190 PRO A CA 1
ATOM 1529 C C . PRO A 1 190 ? 20.841 25.519 -17.193 1.0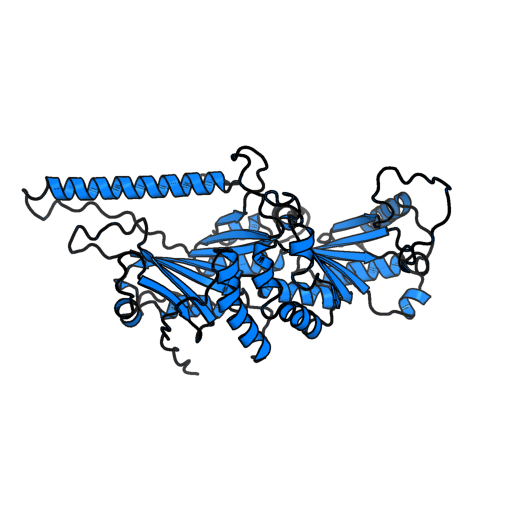0 31.25 190 PRO A C 1
ATOM 1531 O O . PRO A 1 190 ? 21.380 25.996 -16.198 1.00 31.25 190 PRO A O 1
ATOM 1534 N N . GLY A 1 191 ? 21.370 25.615 -18.416 1.00 41.41 191 GLY A N 1
ATOM 1535 C CA . GLY A 1 191 ? 22.612 26.344 -18.713 1.00 41.41 191 GLY A CA 1
ATOM 1536 C C . GLY A 1 191 ? 23.803 25.490 -19.156 1.00 41.41 191 GLY A C 1
ATOM 1537 O O . GLY A 1 191 ? 24.868 26.044 -19.399 1.00 41.41 191 GLY A O 1
ATOM 1538 N N . ALA A 1 192 ? 23.648 24.172 -19.320 1.00 39.84 192 ALA A N 1
ATOM 1539 C CA . ALA A 1 192 ? 24.649 23.342 -19.999 1.00 39.84 192 ALA A CA 1
ATOM 1540 C C . ALA A 1 192 ? 24.531 23.466 -21.534 1.00 39.84 192 ALA A C 1
ATOM 1542 O O . ALA A 1 192 ? 24.418 22.468 -22.242 1.00 39.84 192 ALA A O 1
ATOM 1543 N N . GLU A 1 193 ? 24.517 24.700 -22.043 1.00 35.72 193 GLU A N 1
ATOM 1544 C CA . GLU A 1 193 ? 24.997 24.944 -23.399 1.00 35.72 193 GLU A CA 1
ATOM 1545 C C . GLU A 1 193 ? 26.522 24.812 -23.377 1.00 35.72 193 GLU A C 1
ATOM 1547 O O . GLU A 1 193 ? 27.201 25.205 -22.424 1.00 35.72 193 GLU A O 1
ATOM 1552 N N . GLU A 1 194 ? 27.035 24.153 -24.407 1.00 40.06 194 GLU A N 1
ATOM 1553 C CA . GLU A 1 194 ? 28.413 23.717 -24.578 1.00 40.06 194 GLU A CA 1
ATOM 1554 C C . GLU A 1 194 ? 29.417 24.855 -24.326 1.00 40.06 194 GLU A C 1
ATOM 1556 O O . GLU A 1 194 ? 29.687 25.681 -25.193 1.00 40.06 194 GLU A O 1
ATOM 1561 N N . THR A 1 195 ? 30.023 24.889 -23.138 1.00 28.67 195 THR A N 1
ATOM 1562 C CA . THR A 1 195 ? 31.213 25.711 -22.884 1.00 28.67 195 THR A CA 1
ATOM 1563 C C . THR A 1 195 ? 32.460 24.830 -22.995 1.00 28.67 195 THR A C 1
ATOM 1565 O O . THR A 1 195 ? 32.638 23.898 -22.205 1.00 28.67 195 THR A O 1
ATOM 1568 N N . PRO A 1 196 ? 33.360 25.085 -23.964 1.00 38.66 196 PRO A N 1
ATOM 1569 C CA . PRO A 1 196 ? 34.520 24.242 -24.205 1.00 38.66 196 PRO A CA 1
ATOM 1570 C C . PRO A 1 196 ? 35.690 24.695 -23.324 1.00 38.66 196 PRO A C 1
ATOM 1572 O O . PRO A 1 196 ? 36.681 25.212 -23.834 1.00 38.66 196 PRO A O 1
ATOM 1575 N N . HIS A 1 197 ? 35.620 24.534 -21.997 1.00 31.05 197 HIS A N 1
ATOM 1576 C CA . HIS A 1 197 ? 36.740 24.909 -21.121 1.00 31.05 197 HIS A CA 1
ATOM 1577 C C . HIS A 1 197 ? 37.173 23.827 -20.117 1.00 31.05 197 HIS A C 1
ATOM 1579 O O . HIS A 1 197 ? 36.544 23.572 -19.099 1.00 31.05 197 HIS A O 1
ATOM 1585 N N . ARG A 1 198 ? 38.358 23.280 -20.434 1.00 33.47 198 ARG A N 1
ATOM 1586 C CA . ARG A 1 198 ? 39.464 22.840 -19.561 1.00 33.47 198 ARG A CA 1
ATOM 1587 C C . ARG A 1 198 ? 39.169 21.808 -18.458 1.00 33.47 198 ARG A C 1
ATOM 1589 O O . ARG A 1 198 ? 38.951 22.133 -17.300 1.00 33.47 198 ARG A O 1
ATOM 1596 N N . GLY A 1 199 ? 39.483 20.554 -18.790 1.00 35.91 199 GLY A N 1
ATOM 1597 C CA . GLY A 1 199 ? 40.659 19.918 -18.181 1.00 35.91 199 GLY A CA 1
ATOM 1598 C C . GLY A 1 199 ? 40.556 19.460 -16.724 1.00 35.91 199 GLY A C 1
ATOM 1599 O O . GLY A 1 199 ? 41.479 19.709 -15.958 1.00 35.91 199 GLY A O 1
ATOM 1600 N N . ARG A 1 200 ? 39.509 18.715 -16.359 1.00 28.44 200 ARG A N 1
ATOM 1601 C CA . ARG A 1 200 ? 39.600 17.665 -15.327 1.00 28.44 200 ARG A CA 1
ATOM 1602 C C . ARG A 1 200 ? 38.727 16.481 -15.749 1.00 28.44 200 ARG A C 1
ATOM 1604 O O . ARG A 1 200 ? 37.514 16.655 -15.840 1.00 28.44 200 ARG A O 1
ATOM 1611 N N . PRO A 1 201 ? 39.288 15.288 -16.015 1.00 30.91 201 PRO A N 1
ATOM 1612 C CA . PRO A 1 201 ? 38.465 14.114 -16.234 1.00 30.91 201 PRO A CA 1
ATOM 1613 C C . PRO A 1 201 ? 37.860 13.736 -14.881 1.00 30.91 201 PRO A C 1
ATOM 1615 O O . PRO A 1 201 ? 38.545 13.191 -14.019 1.00 30.91 201 PRO A O 1
ATOM 1618 N N . SER A 1 202 ? 36.583 14.053 -14.661 1.00 32.78 202 SER A N 1
ATOM 1619 C CA . SER A 1 202 ? 35.835 13.391 -13.599 1.00 32.78 202 SER A CA 1
ATOM 1620 C C . SER A 1 202 ? 35.777 11.911 -13.969 1.00 32.78 202 SER A C 1
ATOM 1622 O O . SER A 1 202 ? 35.100 11.518 -14.919 1.00 32.78 202 SER A O 1
ATOM 1624 N N . SER A 1 203 ? 36.535 11.099 -13.249 1.00 32.97 203 SER A N 1
ATOM 1625 C CA . SER A 1 203 ? 36.643 9.651 -13.385 1.00 32.97 203 SER A CA 1
ATOM 1626 C C . SER A 1 203 ? 35.379 8.925 -12.897 1.00 32.97 203 SER A C 1
ATOM 1628 O O . SER A 1 203 ? 35.455 8.002 -12.091 1.00 32.97 203 SER A O 1
ATOM 1630 N N . SER A 1 204 ? 34.197 9.310 -13.386 1.00 35.00 204 SER A N 1
ATOM 1631 C CA . SER A 1 204 ? 32.969 8.534 -13.202 1.00 35.00 204 SER A CA 1
ATOM 1632 C C . SER A 1 204 ? 32.571 7.886 -14.530 1.00 35.00 204 SER A C 1
ATOM 1634 O O . SER A 1 204 ? 32.125 8.514 -15.485 1.00 35.00 204 SER A O 1
ATOM 1636 N N . LEU A 1 205 ? 32.765 6.574 -14.594 1.00 35.53 205 LEU A N 1
ATOM 1637 C CA . LEU A 1 205 ? 32.654 5.717 -15.777 1.00 35.53 205 LEU A CA 1
ATOM 1638 C C . LEU A 1 205 ? 31.224 5.585 -16.370 1.00 35.53 205 LEU A C 1
ATOM 1640 O O . LEU A 1 205 ? 31.005 4.728 -17.218 1.00 35.53 205 LEU A O 1
ATOM 1644 N N . ASN A 1 206 ? 30.250 6.411 -15.961 1.00 39.88 206 ASN A N 1
ATOM 1645 C CA . ASN A 1 206 ? 28.813 6.216 -16.231 1.00 39.88 206 ASN A CA 1
ATOM 1646 C C . ASN A 1 206 ? 28.083 7.436 -16.839 1.00 39.88 206 ASN A C 1
ATOM 1648 O O . ASN A 1 206 ? 26.859 7.526 -16.780 1.00 39.88 206 ASN A O 1
ATOM 1652 N N . SER A 1 207 ? 28.787 8.370 -17.478 1.00 50.16 207 SER A N 1
ATOM 1653 C CA . SER A 1 207 ? 28.205 9.596 -18.060 1.00 50.16 207 SER A CA 1
ATOM 1654 C C . SER A 1 207 ? 27.510 9.435 -19.432 1.00 50.16 207 SER A C 1
ATOM 1656 O O . SER A 1 207 ? 27.308 10.426 -20.131 1.00 50.16 207 SER A O 1
ATOM 1658 N N . LYS A 1 208 ? 27.126 8.215 -19.849 1.00 64.56 208 LYS A N 1
ATOM 1659 C CA . LYS A 1 208 ? 26.691 7.924 -21.237 1.00 64.56 208 LYS A CA 1
ATOM 1660 C C . LYS A 1 208 ? 25.178 7.914 -21.496 1.00 64.56 208 LYS A C 1
ATOM 1662 O O . LYS A 1 208 ? 24.784 7.972 -22.655 1.00 64.56 208 LYS A O 1
ATOM 1667 N N . ILE A 1 209 ? 24.318 7.819 -20.481 1.00 74.69 209 ILE A N 1
ATOM 1668 C CA . ILE A 1 209 ? 22.863 7.693 -20.704 1.00 74.69 209 ILE A CA 1
ATOM 1669 C C . ILE A 1 209 ? 22.236 9.087 -20.819 1.00 74.69 209 ILE A C 1
ATOM 1671 O O . ILE A 1 209 ? 22.182 9.833 -19.840 1.00 74.69 209 ILE A O 1
ATOM 1675 N N . ARG A 1 210 ? 21.763 9.434 -22.024 1.00 78.75 210 ARG A N 1
ATOM 1676 C CA . ARG A 1 210 ? 21.142 10.739 -22.325 1.00 78.75 210 ARG A CA 1
ATOM 1677 C C . ARG A 1 210 ? 19.657 10.784 -21.967 1.00 78.75 210 ARG A C 1
ATOM 1679 O O . ARG A 1 210 ? 19.191 11.781 -21.422 1.00 78.75 210 ARG A O 1
ATOM 1686 N N . PHE A 1 211 ? 18.929 9.704 -22.236 1.00 87.50 211 PHE A N 1
ATOM 1687 C CA . PHE A 1 211 ? 17.479 9.649 -22.076 1.00 87.50 211 PHE A CA 1
ATOM 1688 C C . PHE A 1 211 ? 17.034 8.375 -21.356 1.00 87.50 211 PHE A C 1
ATOM 1690 O O . PHE A 1 211 ? 17.703 7.342 -21.389 1.00 87.50 211 PHE A O 1
ATOM 1697 N N . PHE A 1 212 ? 15.868 8.462 -20.732 1.00 90.19 212 PHE A N 1
ATOM 1698 C CA . PHE A 1 212 ? 15.158 7.364 -20.098 1.00 90.19 212 PHE A CA 1
ATOM 1699 C C . PHE A 1 212 ? 13.737 7.313 -20.647 1.00 90.19 212 PHE A C 1
ATOM 1701 O O . PHE A 1 212 ? 13.118 8.357 -20.853 1.00 90.19 212 PHE A O 1
ATOM 1708 N N . LEU A 1 213 ? 13.188 6.116 -20.823 1.00 92.75 213 LEU A N 1
ATOM 1709 C CA . LEU A 1 213 ? 11.741 5.954 -20.918 1.00 92.75 213 LEU A CA 1
ATOM 1710 C C . LEU A 1 213 ? 11.213 5.678 -19.516 1.00 92.75 213 LEU A C 1
ATOM 1712 O O . LEU A 1 213 ? 11.638 4.728 -18.867 1.00 92.75 213 LEU A O 1
ATOM 1716 N N . ILE A 1 214 ? 10.317 6.531 -19.037 1.00 91.69 214 ILE A N 1
ATOM 1717 C CA . ILE A 1 214 ? 9.658 6.421 -17.739 1.00 91.69 214 ILE A CA 1
ATOM 1718 C C . ILE A 1 214 ? 8.277 5.833 -17.992 1.00 91.69 214 ILE A C 1
ATOM 1720 O O . ILE A 1 214 ? 7.446 6.478 -18.631 1.00 91.69 214 ILE A O 1
ATOM 1724 N N . LEU A 1 215 ? 8.045 4.617 -17.514 1.00 92.38 215 LEU A N 1
ATOM 1725 C CA . LEU A 1 215 ? 6.781 3.910 -17.636 1.00 92.38 215 LEU A CA 1
ATOM 1726 C C . LEU A 1 215 ? 6.107 3.848 -16.269 1.00 92.38 215 LEU A C 1
ATOM 1728 O O . LEU A 1 215 ? 6.727 3.418 -15.301 1.00 92.38 215 LEU A O 1
ATOM 1732 N N . THR A 1 216 ? 4.845 4.246 -16.192 1.00 89.81 216 THR A N 1
ATOM 1733 C CA . THR A 1 216 ? 4.036 4.198 -14.973 1.00 89.81 216 THR A CA 1
ATOM 1734 C C . THR A 1 216 ? 2.744 3.447 -15.264 1.00 89.81 216 THR A C 1
ATOM 1736 O O . THR A 1 216 ? 1.992 3.843 -16.154 1.00 89.81 216 THR A O 1
ATOM 1739 N N . GLY A 1 217 ? 2.480 2.391 -14.502 1.00 89.00 217 GLY A N 1
ATOM 1740 C CA . GLY A 1 217 ? 1.244 1.605 -14.562 1.00 89.00 217 GLY A CA 1
ATOM 1741 C C . GLY A 1 217 ? 0.837 1.115 -13.174 1.00 89.00 217 GLY A C 1
ATOM 1742 O O . GLY A 1 217 ? 1.574 1.310 -12.208 1.00 89.00 217 GLY A O 1
ATOM 1743 N N . ALA A 1 218 ? -0.337 0.500 -13.058 1.00 87.94 218 ALA A N 1
ATOM 1744 C CA . ALA A 1 218 ? -0.828 -0.055 -11.795 1.00 87.94 218 ALA A CA 1
ATOM 1745 C C . ALA A 1 218 ? -0.146 -1.400 -11.462 1.00 87.94 218 ALA A C 1
ATOM 1747 O O . ALA A 1 218 ? 0.153 -2.181 -12.363 1.00 87.94 218 ALA A O 1
ATOM 1748 N N . VAL A 1 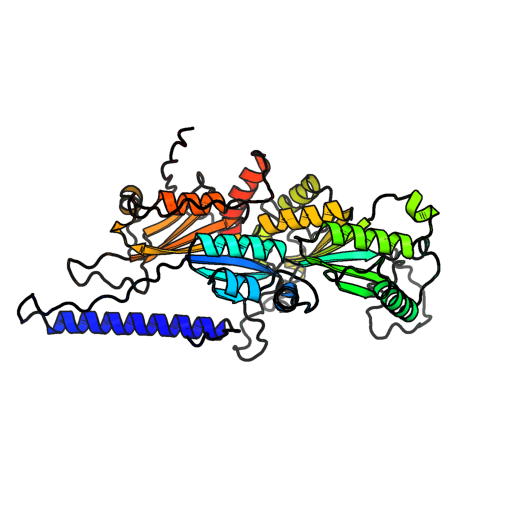219 ? 0.055 -1.719 -10.175 1.00 86.00 219 VAL A N 1
ATOM 1749 C CA . VAL A 1 219 ? 0.603 -3.021 -9.723 1.00 86.00 219 VAL A CA 1
ATOM 1750 C C . VAL A 1 219 ? -0.207 -4.200 -10.275 1.00 86.00 219 VAL A C 1
ATOM 1752 O O . VAL A 1 219 ? 0.378 -5.231 -10.622 1.00 86.00 219 VAL A O 1
ATOM 1755 N N . GLY A 1 220 ? -1.536 -4.069 -10.326 1.00 84.88 220 GLY A N 1
ATOM 1756 C CA . GLY A 1 220 ? -2.449 -5.086 -10.852 1.00 84.88 220 GLY A CA 1
ATOM 1757 C C . GLY A 1 220 ? -2.270 -5.345 -12.348 1.00 84.88 220 GLY A C 1
ATOM 1758 O O . GLY A 1 220 ? -2.641 -6.407 -12.827 1.00 84.88 220 GLY A O 1
ATOM 1759 N N . ASP A 1 221 ? -1.625 -4.421 -13.057 1.00 87.06 221 ASP A N 1
ATOM 1760 C CA . ASP A 1 221 ? -1.390 -4.467 -14.497 1.00 87.06 221 ASP A CA 1
ATOM 1761 C C . ASP A 1 221 ? 0.067 -4.826 -14.847 1.00 87.06 221 ASP A C 1
ATOM 1763 O O . ASP A 1 221 ? 0.629 -4.426 -15.867 1.00 87.06 221 ASP A O 1
ATOM 1767 N N . SER A 1 222 ? 0.731 -5.570 -13.956 1.00 89.00 222 SER A N 1
ATOM 1768 C CA . SER A 1 222 ? 2.163 -5.866 -14.060 1.00 89.00 222 SER A CA 1
ATOM 1769 C C . SER A 1 222 ? 2.569 -6.524 -15.373 1.00 89.00 222 SER A C 1
ATOM 1771 O O . SER A 1 222 ? 3.652 -6.246 -15.879 1.00 89.00 222 SER A O 1
ATOM 1773 N N . GLU A 1 223 ? 1.730 -7.410 -15.909 1.00 90.12 223 GLU A N 1
ATOM 1774 C CA . GLU A 1 223 ? 2.029 -8.138 -17.145 1.00 90.12 223 GLU A CA 1
ATOM 1775 C C . GLU A 1 223 ? 2.083 -7.183 -18.336 1.00 90.12 223 GLU A C 1
ATOM 1777 O O . GLU A 1 223 ? 3.042 -7.216 -19.108 1.00 90.12 223 GLU A O 1
ATOM 1782 N N . ASN A 1 224 ? 1.130 -6.252 -18.423 1.00 90.06 224 ASN A N 1
ATOM 1783 C CA . ASN A 1 224 ? 1.145 -5.210 -19.442 1.00 90.06 224 ASN A CA 1
ATOM 1784 C C . ASN A 1 224 ? 2.365 -4.296 -19.284 1.00 90.06 224 ASN A C 1
ATOM 1786 O O . ASN A 1 224 ? 2.955 -3.903 -20.289 1.00 90.06 224 ASN A O 1
ATOM 1790 N N . ILE A 1 225 ? 2.809 -3.996 -18.053 1.00 91.88 225 ILE A N 1
ATOM 1791 C CA . ILE A 1 225 ? 4.044 -3.223 -17.824 1.00 91.88 225 ILE A CA 1
ATOM 1792 C C . ILE A 1 225 ? 5.251 -3.957 -18.410 1.00 91.88 225 ILE A C 1
ATOM 1794 O O . ILE A 1 225 ? 6.018 -3.365 -19.172 1.00 91.88 225 ILE A O 1
ATOM 1798 N N . VAL A 1 226 ? 5.404 -5.248 -18.108 1.00 93.31 226 VAL A N 1
ATOM 1799 C CA . VAL A 1 226 ? 6.502 -6.077 -18.629 1.00 93.31 226 VAL A CA 1
ATOM 1800 C C . VAL A 1 226 ? 6.470 -6.125 -20.158 1.00 93.31 226 VAL A C 1
ATOM 1802 O O . VAL A 1 226 ? 7.497 -5.891 -20.804 1.00 93.31 226 VAL A O 1
ATOM 1805 N N . GLN A 1 227 ? 5.298 -6.364 -20.750 1.00 92.19 227 GLN A N 1
ATOM 1806 C CA . GLN A 1 227 ? 5.126 -6.409 -22.202 1.00 92.19 227 GLN A CA 1
ATOM 1807 C C . GLN A 1 227 ? 5.438 -5.060 -22.858 1.00 92.19 227 GLN A C 1
ATOM 1809 O O . GLN A 1 227 ? 6.170 -5.017 -23.847 1.00 92.19 227 GLN A O 1
ATOM 1814 N N . CYS A 1 228 ? 4.943 -3.955 -22.296 1.00 92.31 228 CYS A N 1
ATOM 1815 C CA . CYS A 1 228 ? 5.168 -2.606 -22.808 1.00 92.31 228 CYS A CA 1
ATOM 1816 C C . CYS A 1 228 ? 6.655 -2.241 -22.801 1.00 92.31 228 CYS A C 1
ATOM 1818 O O . CYS A 1 228 ? 7.203 -1.838 -23.829 1.00 92.31 228 CYS A O 1
ATOM 1820 N N . VAL A 1 229 ? 7.336 -2.457 -21.671 1.00 93.56 229 VAL A N 1
ATOM 1821 C CA . VAL A 1 229 ? 8.781 -2.223 -21.539 1.00 93.56 229 VAL A CA 1
ATOM 1822 C C . VAL A 1 229 ? 9.566 -3.062 -22.551 1.00 93.56 229 VAL A C 1
ATOM 1824 O O . VAL A 1 229 ? 10.464 -2.545 -23.216 1.00 93.56 229 VAL A O 1
ATOM 1827 N N . THR A 1 230 ? 9.217 -4.341 -22.700 1.00 92.75 230 THR A N 1
ATOM 1828 C CA . THR A 1 230 ? 9.903 -5.268 -23.613 1.00 92.75 230 THR A CA 1
ATOM 1829 C C . THR A 1 230 ? 9.716 -4.865 -25.072 1.00 92.75 230 THR A C 1
ATOM 1831 O O . THR A 1 230 ? 10.692 -4.761 -25.816 1.00 92.75 230 THR A O 1
ATOM 1834 N N . LYS A 1 231 ? 8.481 -4.555 -25.478 1.00 91.94 231 LYS A N 1
ATOM 1835 C CA . LYS A 1 231 ? 8.174 -4.088 -26.834 1.00 91.94 231 LYS A CA 1
ATOM 1836 C C . LYS A 1 231 ? 8.895 -2.781 -27.163 1.00 91.94 231 LYS A C 1
ATOM 1838 O O . LYS A 1 231 ? 9.488 -2.672 -28.235 1.00 91.94 231 LYS A O 1
ATOM 1843 N N . LEU A 1 232 ? 8.895 -1.806 -26.249 1.00 92.06 232 LEU A N 1
ATOM 1844 C CA . LEU A 1 232 ? 9.596 -0.534 -26.455 1.00 92.06 232 LEU A CA 1
ATOM 1845 C C . LEU A 1 232 ? 11.110 -0.729 -26.540 1.00 92.06 232 LEU A C 1
ATOM 1847 O O . LEU A 1 232 ? 11.751 -0.163 -27.425 1.00 92.06 232 LEU A O 1
ATOM 1851 N N . ARG A 1 233 ? 11.690 -1.576 -25.685 1.00 92.69 233 ARG A N 1
ATOM 1852 C CA . ARG A 1 233 ? 13.110 -1.928 -25.776 1.00 92.69 233 ARG A CA 1
ATOM 1853 C C . ARG A 1 233 ? 13.445 -2.509 -27.152 1.00 92.69 233 ARG A C 1
ATOM 1855 O O . ARG A 1 233 ? 14.348 -1.997 -27.807 1.00 92.69 233 ARG A O 1
ATOM 1862 N N . ASN A 1 234 ? 12.709 -3.523 -27.605 1.00 91.69 234 ASN A N 1
ATOM 1863 C CA . ASN A 1 234 ? 12.951 -4.184 -28.894 1.00 91.69 234 ASN A CA 1
ATOM 1864 C C . ASN A 1 234 ? 12.743 -3.228 -30.083 1.00 91.69 234 ASN A C 1
ATOM 1866 O O . ASN A 1 234 ? 13.410 -3.332 -31.116 1.00 91.69 234 ASN A O 1
ATOM 1870 N N . TYR A 1 235 ? 11.848 -2.250 -29.930 1.00 91.62 235 TYR A N 1
ATOM 1871 C CA . TYR A 1 235 ? 11.655 -1.204 -30.924 1.00 91.62 235 TYR A CA 1
ATOM 1872 C C . TYR A 1 235 ? 12.886 -0.292 -31.042 1.00 91.62 235 TYR A C 1
ATOM 1874 O O . TYR A 1 235 ? 13.365 -0.052 -32.152 1.00 91.62 235 TYR A O 1
ATOM 1882 N N . PHE A 1 236 ? 13.425 0.201 -29.922 1.00 91.81 236 PHE A N 1
ATOM 1883 C CA . PHE A 1 236 ? 14.518 1.179 -29.933 1.00 91.81 236 PHE A CA 1
ATOM 1884 C C . PHE A 1 236 ? 15.919 0.562 -30.073 1.00 91.81 236 PHE A C 1
ATOM 1886 O O . PHE A 1 236 ? 16.826 1.242 -30.560 1.00 91.81 236 PHE A O 1
ATOM 1893 N N . TYR A 1 237 ? 16.121 -0.689 -29.652 1.00 93.19 237 TYR A N 1
ATOM 1894 C CA . TYR A 1 237 ? 17.443 -1.326 -29.567 1.00 93.19 237 TYR A CA 1
ATOM 1895 C C . TYR A 1 237 ? 17.775 -2.146 -30.816 1.00 93.19 237 TYR A C 1
ATOM 1897 O O . TYR A 1 237 ? 16.895 -2.719 -31.451 1.00 93.19 237 TYR A O 1
ATOM 1905 N N . LYS A 1 238 ? 19.059 -2.217 -31.180 1.00 92.88 238 LYS A N 1
ATOM 1906 C CA . LYS A 1 238 ? 19.548 -3.111 -32.240 1.00 92.88 238 LYS A CA 1
ATOM 1907 C C . LYS A 1 238 ? 19.297 -4.572 -31.855 1.00 92.88 238 LYS A C 1
ATOM 1909 O O . LYS A 1 238 ? 19.400 -4.918 -30.679 1.00 92.88 238 LYS A O 1
ATOM 1914 N N . GLN A 1 239 ? 19.024 -5.425 -32.842 1.00 90.62 239 GLN A N 1
ATOM 1915 C CA . GLN A 1 239 ? 18.709 -6.835 -32.592 1.00 90.62 239 GLN A CA 1
ATOM 1916 C C . GLN A 1 239 ? 19.857 -7.565 -31.879 1.00 90.62 239 GLN A C 1
ATOM 1918 O O . GLN A 1 239 ? 19.623 -8.258 -30.898 1.00 90.62 239 GLN A O 1
ATOM 1923 N N . ASP A 1 240 ? 21.109 -7.297 -32.263 1.00 90.25 240 ASP A N 1
ATOM 1924 C CA . ASP A 1 240 ? 22.286 -7.896 -31.623 1.00 90.25 240 ASP A CA 1
ATOM 1925 C C . ASP A 1 240 ? 22.402 -7.539 -30.128 1.00 90.25 240 ASP A C 1
ATOM 1927 O O . ASP A 1 240 ? 22.862 -8.346 -29.322 1.00 90.25 240 ASP A O 1
ATOM 1931 N N . ALA A 1 241 ? 21.972 -6.335 -29.739 1.00 87.94 241 ALA A N 1
ATOM 1932 C CA . ALA A 1 241 ? 21.936 -5.894 -28.348 1.00 87.94 241 ALA A CA 1
ATOM 1933 C C . ALA A 1 241 ? 20.768 -6.511 -27.562 1.00 87.94 241 ALA A C 1
ATOM 1935 O O . ALA A 1 241 ? 20.863 -6.661 -26.341 1.00 87.94 241 ALA A O 1
ATOM 1936 N N . VAL A 1 242 ? 19.668 -6.851 -28.239 1.00 88.69 242 VAL A N 1
ATOM 1937 C CA . VAL A 1 242 ? 18.549 -7.598 -27.650 1.00 88.69 242 VAL A CA 1
ATOM 1938 C C . VAL A 1 242 ? 18.963 -9.049 -27.412 1.00 88.69 242 VAL A C 1
ATOM 1940 O O . VAL A 1 242 ? 18.820 -9.534 -26.293 1.00 88.69 242 VAL A O 1
ATOM 1943 N N . ASP A 1 243 ? 19.577 -9.693 -28.402 1.00 87.56 243 ASP A N 1
ATOM 1944 C CA . ASP A 1 243 ? 19.971 -11.104 -28.339 1.00 87.56 243 ASP A CA 1
ATOM 1945 C C . ASP A 1 243 ? 21.069 -11.356 -27.292 1.00 87.56 243 ASP A C 1
ATOM 1947 O O . ASP A 1 243 ? 21.011 -12.329 -26.541 1.00 87.56 243 ASP A O 1
ATOM 1951 N N . LYS A 1 244 ? 22.050 -10.446 -27.173 1.00 86.88 244 LYS A N 1
ATOM 1952 C CA . LYS A 1 244 ? 23.118 -10.523 -26.152 1.00 86.88 244 LYS A CA 1
ATOM 1953 C C . LYS A 1 244 ? 22.606 -10.380 -24.719 1.00 86.88 244 LYS A C 1
ATOM 1955 O O . LYS A 1 244 ? 23.281 -10.801 -23.784 1.00 86.88 244 LYS A O 1
ATOM 1960 N N . GLN A 1 245 ? 21.460 -9.735 -24.531 1.00 82.38 245 GLN A N 1
ATOM 1961 C CA . GLN A 1 245 ? 20.888 -9.455 -23.222 1.00 82.38 245 GLN A CA 1
ATOM 1962 C C . GLN A 1 245 ? 19.391 -9.744 -23.284 1.00 82.38 245 GLN A C 1
ATOM 1964 O O . GLN A 1 245 ? 18.591 -8.824 -23.380 1.00 82.38 245 GLN A O 1
ATOM 1969 N N . SER A 1 246 ? 18.984 -11.008 -23.253 1.00 78.50 246 SER A N 1
ATOM 1970 C CA . SER A 1 246 ? 17.562 -11.368 -23.380 1.00 78.50 246 SER A CA 1
ATOM 1971 C C . SER A 1 246 ? 16.679 -10.646 -22.350 1.00 78.50 246 SER A C 1
ATOM 1973 O O . SER A 1 246 ? 15.618 -10.124 -22.689 1.00 78.50 246 SER A O 1
ATOM 1975 N N . ASP A 1 247 ? 17.165 -10.504 -21.116 1.00 86.19 247 ASP A N 1
ATOM 1976 C CA . ASP A 1 247 ? 16.445 -9.849 -20.027 1.00 86.19 247 ASP A CA 1
ATOM 1977 C C . ASP A 1 247 ? 16.414 -8.316 -20.132 1.00 86.19 247 ASP A C 1
ATOM 1979 O O . ASP A 1 247 ? 17.441 -7.649 -20.302 1.00 86.19 247 ASP A O 1
ATOM 1983 N N . VAL A 1 248 ? 15.231 -7.729 -19.925 1.00 88.38 248 VAL A N 1
ATOM 1984 C CA . VAL A 1 248 ? 15.074 -6.271 -19.876 1.00 88.38 248 VAL A CA 1
ATOM 1985 C C . VAL A 1 248 ? 15.443 -5.734 -18.497 1.00 88.38 248 VAL A C 1
ATOM 1987 O O . VAL A 1 248 ? 14.729 -5.957 -17.516 1.00 88.38 248 VAL A O 1
ATOM 1990 N N . MET A 1 249 ? 16.554 -4.999 -18.440 1.00 90.25 249 MET A N 1
ATOM 1991 C CA . MET A 1 249 ? 17.033 -4.353 -17.220 1.00 90.25 249 MET A CA 1
ATOM 1992 C C . MET A 1 249 ? 16.469 -2.944 -17.093 1.00 90.25 249 MET A C 1
ATOM 1994 O O . MET A 1 249 ? 16.529 -2.148 -18.032 1.00 90.25 249 MET A O 1
ATOM 1998 N N . VAL A 1 250 ? 15.950 -2.637 -15.912 1.00 93.06 250 VAL A N 1
ATOM 1999 C CA . VAL A 1 250 ? 15.285 -1.373 -15.610 1.00 93.06 250 VAL A CA 1
ATOM 2000 C C . VAL A 1 250 ? 15.716 -0.835 -14.252 1.00 93.06 250 VAL A C 1
ATOM 2002 O O . VAL A 1 250 ? 16.223 -1.577 -13.407 1.00 93.06 250 VAL A O 1
ATOM 2005 N N . GLY A 1 251 ? 15.508 0.463 -14.055 1.00 91.75 251 GLY A N 1
ATOM 2006 C CA . GLY A 1 251 ? 15.615 1.143 -12.774 1.00 91.75 251 GLY A CA 1
ATOM 2007 C C . GLY A 1 251 ? 14.242 1.512 -12.211 1.00 91.75 251 GLY A C 1
ATOM 2008 O O . GLY A 1 251 ? 13.245 1.560 -12.924 1.00 91.75 251 GLY A O 1
ATOM 2009 N N . SER A 1 252 ? 14.178 1.791 -10.919 1.00 91.00 252 SER A N 1
ATOM 2010 C CA . SER A 1 252 ? 13.032 2.418 -10.267 1.00 91.00 252 SER A CA 1
ATOM 2011 C C . SER A 1 252 ? 13.492 3.135 -8.999 1.00 91.00 252 SER A C 1
ATOM 2013 O O . SER A 1 252 ? 14.600 2.896 -8.509 1.00 91.00 252 SER A O 1
ATOM 2015 N N . MET A 1 253 ? 12.672 4.057 -8.502 1.00 85.62 253 MET A N 1
ATOM 2016 C CA . MET A 1 253 ? 13.018 4.959 -7.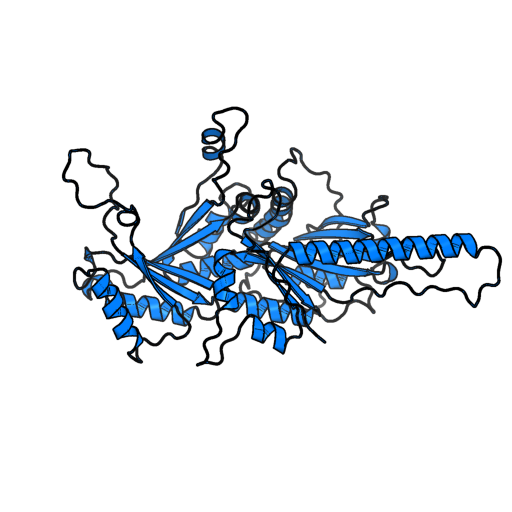408 1.00 85.62 253 MET A CA 1
ATOM 2017 C C . MET A 1 253 ? 11.860 5.063 -6.421 1.00 85.62 253 MET A C 1
ATOM 2019 O O . MET A 1 253 ? 10.703 5.116 -6.832 1.00 85.62 253 MET A O 1
ATOM 2023 N N . ILE A 1 254 ? 12.179 5.122 -5.128 1.00 80.50 254 ILE A N 1
ATOM 2024 C CA . ILE A 1 254 ? 11.215 5.417 -4.062 1.00 80.50 254 ILE A CA 1
ATOM 2025 C C . ILE A 1 254 ? 11.797 6.484 -3.147 1.00 80.50 254 ILE A C 1
ATOM 2027 O O . ILE A 1 254 ? 12.935 6.354 -2.695 1.00 80.50 254 ILE A O 1
ATOM 2031 N N . ASP A 1 255 ? 10.985 7.476 -2.798 1.00 75.50 255 ASP A N 1
ATOM 2032 C CA . ASP A 1 255 ? 11.314 8.442 -1.755 1.00 75.50 255 ASP A CA 1
ATOM 2033 C C . ASP A 1 255 ? 10.782 7.973 -0.398 1.00 75.50 255 ASP A C 1
ATOM 2035 O O . ASP A 1 255 ? 9.575 7.830 -0.191 1.00 75.50 255 ASP A O 1
ATOM 2039 N N . ILE A 1 256 ? 11.693 7.741 0.550 1.00 73.62 256 ILE A N 1
ATOM 2040 C CA . ILE A 1 256 ? 11.363 7.317 1.913 1.00 73.62 256 ILE A CA 1
ATOM 2041 C C . ILE A 1 256 ? 11.635 8.475 2.883 1.00 73.62 256 ILE A C 1
ATOM 2043 O O . ILE A 1 256 ? 12.767 8.975 2.931 1.00 73.62 256 ILE A O 1
ATOM 2047 N N . PRO A 1 257 ? 10.629 8.912 3.663 1.00 67.94 257 PRO A N 1
ATOM 2048 C CA . PRO A 1 257 ? 10.831 9.917 4.696 1.00 67.94 257 PRO A CA 1
ATOM 2049 C C . PRO A 1 257 ? 11.747 9.400 5.815 1.00 67.94 257 PRO A C 1
ATOM 2051 O O . PRO A 1 257 ? 11.710 8.200 6.126 1.00 67.94 257 PRO A O 1
ATOM 2054 N N . PRO A 1 258 ? 12.530 10.278 6.470 1.00 64.94 258 PRO A N 1
ATOM 2055 C CA . PRO A 1 258 ? 13.371 9.901 7.606 1.00 64.94 258 PRO A CA 1
ATOM 2056 C C . PRO A 1 258 ? 12.604 9.162 8.713 1.00 64.94 258 PRO A C 1
ATOM 2058 O O . PRO A 1 258 ? 13.102 8.175 9.254 1.00 64.94 258 PRO A O 1
ATOM 2061 N N . GLU A 1 259 ? 11.363 9.570 8.988 1.00 64.06 259 GLU A N 1
ATOM 2062 C CA . GLU A 1 259 ? 10.494 9.008 10.029 1.00 64.06 259 GLU A CA 1
ATOM 2063 C C . GLU A 1 259 ? 10.105 7.550 9.745 1.00 64.06 259 GLU A C 1
ATOM 2065 O O . GLU A 1 259 ? 9.876 6.765 10.668 1.00 64.06 259 GLU A O 1
ATOM 2070 N N . MET A 1 260 ? 10.065 7.157 8.467 1.00 68.19 260 MET A N 1
ATOM 2071 C CA . MET A 1 260 ? 9.795 5.780 8.054 1.00 68.19 260 MET A CA 1
ATOM 2072 C C . MET A 1 260 ? 11.064 4.961 7.848 1.00 68.19 260 MET A C 1
ATOM 2074 O O . MET A 1 260 ? 10.964 3.744 7.710 1.00 68.19 260 MET A O 1
ATOM 2078 N N . ARG A 1 261 ? 12.261 5.562 7.870 1.00 72.12 261 ARG A N 1
ATOM 2079 C CA . ARG A 1 261 ? 13.516 4.835 7.629 1.00 72.12 261 ARG A CA 1
ATOM 2080 C C . ARG A 1 261 ? 13.682 3.658 8.585 1.00 72.12 261 ARG A C 1
ATOM 2082 O O . ARG A 1 261 ? 14.001 2.566 8.136 1.00 72.12 261 ARG A O 1
ATOM 2089 N N . GLY A 1 262 ? 13.434 3.848 9.882 1.00 66.75 262 GLY A N 1
ATOM 2090 C CA . GLY A 1 262 ? 13.566 2.766 10.868 1.00 66.75 262 GLY A CA 1
ATOM 2091 C C . GLY A 1 262 ? 12.655 1.570 10.574 1.00 66.75 262 GLY A C 1
ATOM 2092 O O . GLY A 1 262 ? 13.009 0.432 10.868 1.00 66.75 262 GLY A O 1
ATOM 2093 N N . TYR A 1 263 ? 11.512 1.831 9.944 1.00 67.94 263 TYR A N 1
ATOM 2094 C CA . TYR A 1 263 ? 10.558 0.821 9.516 1.00 67.94 263 TYR A CA 1
ATOM 2095 C C . TYR A 1 263 ? 10.953 0.197 8.168 1.00 67.94 263 TYR A C 1
ATOM 2097 O O . TYR A 1 263 ? 10.893 -1.011 7.982 1.00 67.94 263 TYR A O 1
ATOM 2105 N N . VAL A 1 264 ? 11.405 1.014 7.224 1.00 70.75 264 VAL A N 1
ATOM 2106 C CA . VAL A 1 264 ? 11.678 0.598 5.849 1.00 70.75 264 VAL A CA 1
ATOM 2107 C C . VAL A 1 264 ? 13.069 -0.013 5.684 1.00 70.75 264 VAL A C 1
ATOM 2109 O O . VAL A 1 264 ? 13.276 -0.828 4.808 1.00 70.75 264 VAL A O 1
ATOM 2112 N N . VAL A 1 265 ? 14.050 0.333 6.505 1.00 72.44 265 VAL A N 1
ATOM 2113 C CA . VAL A 1 265 ? 15.415 -0.211 6.409 1.00 72.44 265 VAL A CA 1
ATOM 2114 C C . VAL A 1 265 ? 15.629 -1.378 7.380 1.00 72.44 265 VAL A C 1
ATOM 2116 O O . VAL A 1 265 ? 16.447 -2.268 7.124 1.00 72.44 265 VAL A O 1
ATOM 2119 N N . GLY A 1 266 ? 14.825 -1.419 8.444 1.00 66.81 266 GLY A N 1
ATOM 2120 C CA . GLY A 1 266 ? 14.879 -2.413 9.509 1.00 66.81 266 GLY A CA 1
ATOM 2121 C C . GLY A 1 266 ? 15.969 -2.130 10.546 1.00 66.81 266 GLY A C 1
ATOM 2122 O O . GLY A 1 266 ? 16.805 -1.237 10.390 1.00 66.81 266 GLY A O 1
ATOM 2123 N N . LYS A 1 267 ? 15.947 -2.910 11.633 1.00 64.88 267 LYS A N 1
ATOM 2124 C CA . LYS A 1 267 ? 17.021 -2.967 12.634 1.00 64.88 267 LYS A CA 1
ATOM 2125 C C . LYS A 1 267 ? 17.538 -4.404 12.766 1.00 64.88 267 LYS A C 1
ATOM 2127 O O . LYS A 1 267 ? 16.722 -5.281 13.064 1.00 64.88 267 LYS A O 1
ATOM 2132 N N . PRO A 1 268 ? 18.854 -4.655 12.603 1.00 67.31 268 PRO A N 1
ATOM 2133 C CA . PRO A 1 268 ? 19.932 -3.697 12.280 1.00 67.31 268 PRO A CA 1
ATOM 2134 C C . PRO A 1 268 ? 19.779 -3.024 10.896 1.00 67.31 268 PRO A C 1
ATOM 2136 O O . PRO A 1 268 ? 19.045 -3.533 10.051 1.00 67.31 268 PRO A O 1
ATOM 2139 N N . ASP A 1 269 ? 20.430 -1.868 10.688 1.00 71.81 269 ASP A N 1
ATOM 2140 C CA . ASP A 1 269 ? 20.298 -1.060 9.455 1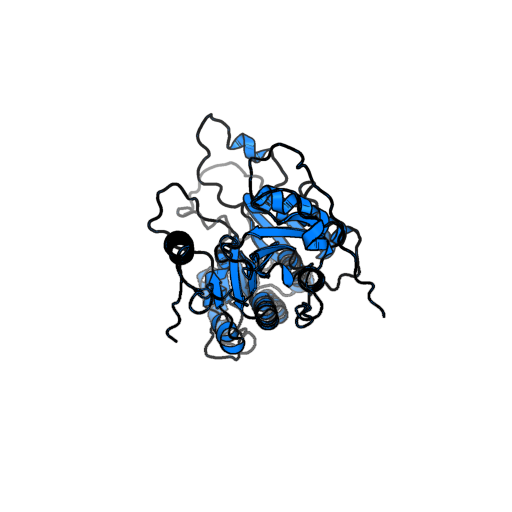.00 71.81 269 ASP A CA 1
ATOM 2141 C C . ASP A 1 269 ? 20.642 -1.900 8.212 1.00 71.81 269 ASP A C 1
ATOM 2143 O O . ASP A 1 269 ? 21.604 -2.667 8.193 1.00 71.81 269 ASP A O 1
ATOM 2147 N N . GLY A 1 270 ? 19.813 -1.792 7.179 1.00 74.12 270 GLY A N 1
ATOM 2148 C CA . GLY A 1 270 ? 19.979 -2.454 5.892 1.00 74.12 270 GLY A CA 1
ATOM 2149 C C . GLY A 1 270 ? 19.448 -3.882 5.832 1.00 74.12 270 GLY A C 1
ATOM 2150 O O . GLY A 1 270 ? 19.350 -4.427 4.732 1.00 74.12 270 GLY A O 1
ATOM 2151 N N . ILE A 1 271 ? 19.062 -4.498 6.958 1.00 77.88 271 ILE A N 1
ATOM 2152 C CA . ILE A 1 271 ? 18.650 -5.909 6.975 1.00 77.88 271 ILE A CA 1
ATOM 2153 C C . ILE A 1 271 ? 17.428 -6.169 6.090 1.00 77.88 271 ILE A C 1
ATOM 2155 O O . ILE A 1 271 ? 17.389 -7.174 5.379 1.00 77.88 271 ILE A O 1
ATOM 2159 N N . PHE A 1 272 ? 16.462 -5.245 6.070 1.00 78.31 272 PHE A N 1
ATOM 2160 C CA . PHE A 1 272 ? 15.278 -5.407 5.236 1.00 78.31 272 PHE A CA 1
ATOM 2161 C C . PHE A 1 272 ? 15.581 -5.218 3.762 1.00 78.31 272 PHE A C 1
ATOM 2163 O O . PHE A 1 272 ? 15.141 -6.009 2.938 1.00 78.31 272 PHE A O 1
ATOM 2170 N N . MET A 1 273 ? 16.363 -4.194 3.427 1.00 83.88 273 MET A N 1
ATOM 2171 C CA . MET A 1 273 ? 16.766 -3.945 2.046 1.00 83.88 273 MET A CA 1
ATOM 2172 C C . MET A 1 273 ? 17.559 -5.131 1.498 1.00 83.88 273 MET A C 1
ATOM 2174 O O . MET A 1 273 ? 17.353 -5.551 0.364 1.00 83.88 273 MET A O 1
ATOM 2178 N N . ARG A 1 274 ? 18.394 -5.757 2.331 1.00 82.69 274 ARG A N 1
ATOM 2179 C CA . ARG A 1 274 ? 19.102 -6.987 1.974 1.00 82.69 274 ARG A CA 1
ATOM 2180 C C . ARG A 1 274 ? 18.142 -8.161 1.773 1.00 82.69 274 ARG A C 1
ATOM 2182 O O . ARG A 1 274 ? 18.269 -8.881 0.791 1.00 82.69 274 ARG A O 1
ATOM 2189 N N . PHE A 1 275 ? 17.152 -8.323 2.651 1.00 81.62 275 PHE A N 1
ATOM 2190 C CA . PHE A 1 275 ? 16.095 -9.325 2.487 1.00 81.62 275 PHE A CA 1
ATOM 2191 C C . PHE A 1 275 ? 15.288 -9.115 1.194 1.00 81.62 275 PHE A C 1
ATOM 2193 O O . PHE A 1 275 ? 15.102 -10.066 0.435 1.00 81.62 275 PHE A O 1
ATOM 2200 N N . LEU A 1 276 ? 14.864 -7.878 0.910 1.00 84.19 276 LEU A N 1
ATOM 2201 C CA . LEU A 1 276 ? 14.167 -7.500 -0.321 1.00 84.19 276 LEU A CA 1
ATOM 2202 C C . LEU A 1 276 ? 15.011 -7.780 -1.561 1.00 84.19 276 LEU A C 1
ATOM 2204 O O . LEU A 1 276 ? 14.501 -8.304 -2.551 1.00 84.19 276 LEU A O 1
ATOM 2208 N N . SER A 1 277 ? 16.302 -7.465 -1.503 1.00 87.69 277 SER A N 1
ATOM 2209 C CA . SER A 1 277 ? 17.235 -7.751 -2.586 1.00 87.69 277 SER A CA 1
ATOM 2210 C C . SER A 1 277 ? 17.307 -9.255 -2.862 1.00 87.69 277 SER A C 1
ATOM 2212 O O . SER A 1 277 ? 17.124 -9.671 -4.004 1.00 87.69 277 SER A O 1
ATOM 2214 N N . THR A 1 278 ? 17.438 -10.083 -1.820 1.00 86.00 278 THR A N 1
ATOM 2215 C CA . THR A 1 278 ? 17.492 -11.549 -1.940 1.00 86.00 278 THR A CA 1
ATOM 2216 C C . THR A 1 278 ? 16.185 -12.154 -2.461 1.00 86.00 278 THR A C 1
ATOM 2218 O O . THR A 1 278 ? 16.206 -12.975 -3.372 1.00 86.00 278 THR A O 1
ATOM 2221 N N . ILE A 1 279 ? 15.030 -11.762 -1.912 1.00 84.19 279 ILE A N 1
ATOM 2222 C CA . ILE A 1 279 ? 13.728 -12.371 -2.253 1.00 84.19 279 ILE A CA 1
ATOM 2223 C C . ILE A 1 279 ? 13.251 -12.006 -3.665 1.00 84.19 279 ILE A C 1
ATOM 2225 O O . ILE A 1 279 ? 12.546 -12.784 -4.320 1.00 84.19 279 ILE A O 1
ATOM 2229 N N . SER A 1 280 ? 13.608 -10.808 -4.128 1.00 87.44 280 SER A N 1
ATOM 2230 C CA . SER A 1 280 ? 13.216 -10.301 -5.441 1.00 87.44 280 SER A CA 1
ATOM 2231 C C . SER A 1 280 ? 14.297 -10.482 -6.501 1.00 87.44 280 SER A C 1
ATOM 2233 O O . SER A 1 280 ? 13.982 -10.357 -7.676 1.00 87.44 280 SER A O 1
ATOM 2235 N N . ASN A 1 281 ? 15.537 -10.795 -6.109 1.00 90.00 281 ASN A N 1
ATOM 2236 C CA . ASN A 1 281 ? 16.709 -10.758 -6.983 1.00 90.00 281 ASN A CA 1
ATOM 2237 C C . ASN A 1 281 ? 16.847 -9.393 -7.692 1.00 90.00 281 ASN A C 1
ATOM 2239 O O . ASN A 1 281 ? 16.978 -9.304 -8.916 1.00 90.00 281 ASN A O 1
ATOM 2243 N N . THR A 1 282 ? 16.745 -8.327 -6.894 1.00 92.38 282 THR A N 1
ATOM 2244 C CA . THR A 1 282 ? 16.866 -6.924 -7.318 1.00 92.38 282 THR A CA 1
ATOM 2245 C C . THR A 1 282 ? 18.056 -6.297 -6.609 1.00 92.38 282 THR A C 1
ATOM 2247 O O . THR A 1 282 ? 18.245 -6.504 -5.409 1.00 92.38 282 THR A O 1
ATOM 2250 N N . LEU A 1 283 ? 18.853 -5.508 -7.320 1.00 92.12 283 LEU A N 1
ATOM 2251 C CA . LEU A 1 283 ? 19.905 -4.704 -6.716 1.00 92.12 283 LEU A CA 1
ATOM 2252 C C . LEU A 1 283 ? 19.277 -3.446 -6.111 1.00 92.12 283 LEU A C 1
ATOM 2254 O O . LEU A 1 283 ? 18.585 -2.695 -6.796 1.00 92.12 283 LEU A O 1
ATOM 2258 N N . ILE A 1 284 ? 19.499 -3.228 -4.816 1.00 89.81 284 ILE A N 1
ATOM 2259 C CA . ILE A 1 284 ? 18.914 -2.104 -4.083 1.00 89.81 284 ILE A CA 1
ATOM 2260 C C . ILE A 1 284 ? 20.045 -1.232 -3.558 1.00 89.81 284 ILE A C 1
ATOM 2262 O O . ILE A 1 284 ? 20.815 -1.651 -2.693 1.00 89.81 284 ILE A O 1
ATOM 2266 N N . HIS A 1 285 ? 20.128 -0.009 -4.071 1.00 85.19 285 HIS A N 1
ATOM 2267 C CA . HIS A 1 285 ? 21.020 1.016 -3.555 1.00 85.19 285 HIS A CA 1
ATOM 2268 C C . HIS A 1 285 ? 20.248 1.917 -2.606 1.00 85.19 285 HIS A C 1
ATOM 2270 O O . HIS A 1 285 ? 19.303 2.611 -2.988 1.00 85.19 285 HIS A O 1
ATOM 2276 N N . PHE A 1 286 ? 20.690 1.916 -1.358 1.00 80.69 286 PHE A N 1
ATOM 2277 C CA . PHE A 1 286 ? 20.179 2.785 -0.319 1.00 80.69 286 PHE A CA 1
ATOM 2278 C C . PHE A 1 286 ? 21.355 3.333 0.487 1.00 80.69 286 PHE A C 1
ATOM 2280 O O . PHE A 1 286 ? 22.362 2.640 0.649 1.00 80.69 286 PHE A O 1
ATOM 2287 N N . PRO A 1 287 ? 21.266 4.563 1.004 1.00 72.12 287 PRO A N 1
ATOM 2288 C CA . PRO A 1 287 ? 22.322 5.091 1.854 1.00 72.12 287 PRO A CA 1
ATOM 2289 C C . PRO A 1 287 ? 22.318 4.340 3.192 1.00 72.12 287 PRO A C 1
ATOM 2291 O O . PRO A 1 287 ? 21.329 4.397 3.930 1.00 72.12 287 PRO A O 1
ATOM 2294 N N . SER A 1 288 ? 23.405 3.620 3.492 1.00 58.25 288 SER A N 1
ATOM 2295 C CA . SER A 1 288 ? 23.620 2.894 4.753 1.00 58.25 288 SER A CA 1
ATOM 2296 C C . SER A 1 288 ? 24.083 3.865 5.847 1.00 58.25 288 SER A C 1
ATOM 2298 O O . SER A 1 288 ? 25.076 4.555 5.670 1.00 58.25 288 SER A O 1
ATOM 2300 N N . SER A 1 289 ? 23.316 3.924 6.936 1.00 55.53 289 SER A N 1
ATOM 2301 C CA . SER A 1 289 ? 23.537 4.540 8.258 1.00 55.53 289 SER A CA 1
ATOM 2302 C C . SER A 1 289 ? 24.411 5.798 8.470 1.00 55.53 289 SER A C 1
ATOM 2304 O O . SER A 1 289 ? 25.605 5.828 8.201 1.00 55.53 289 SER A O 1
ATOM 2306 N N . ALA A 1 290 ? 23.833 6.721 9.248 1.00 45.41 290 ALA A N 1
ATOM 2307 C CA . ALA A 1 290 ? 24.449 7.460 10.363 1.00 45.41 290 ALA A CA 1
ATOM 2308 C C . ALA A 1 290 ? 25.551 8.506 10.105 1.00 45.41 290 ALA A C 1
ATOM 2310 O O . ALA A 1 290 ? 25.528 9.509 10.805 1.00 45.41 290 ALA A O 1
ATOM 2311 N N . GLU A 1 291 ? 26.459 8.368 9.138 1.00 38.25 291 GLU A N 1
ATOM 2312 C CA . GLU A 1 291 ? 27.536 9.362 8.931 1.00 38.25 291 GLU A CA 1
ATOM 2313 C C . GLU A 1 291 ? 27.078 10.608 8.171 1.00 38.25 291 GLU A C 1
ATOM 2315 O O . GLU A 1 291 ? 27.569 11.701 8.423 1.00 38.25 291 GLU A O 1
ATOM 2320 N N . ALA A 1 292 ? 26.067 10.507 7.309 1.00 42.81 292 ALA A N 1
ATOM 2321 C CA . ALA A 1 292 ? 25.507 11.697 6.669 1.00 42.81 292 ALA A CA 1
ATOM 2322 C C . ALA A 1 292 ? 24.747 12.597 7.662 1.00 42.81 292 ALA A C 1
ATOM 2324 O O . ALA A 1 292 ? 24.502 13.757 7.359 1.00 42.81 292 ALA A O 1
ATOM 2325 N N . TRP A 1 293 ? 24.375 12.096 8.847 1.00 41.50 293 TRP A N 1
ATOM 2326 C CA . TRP A 1 293 ? 23.603 12.879 9.814 1.00 41.50 293 TRP A CA 1
ATOM 2327 C C . TRP A 1 293 ? 24.462 13.945 10.530 1.00 41.50 293 TRP A C 1
ATOM 2329 O O . TRP A 1 293 ? 24.040 15.101 10.563 1.00 41.50 293 TRP A O 1
ATOM 2339 N N . PRO A 1 294 ? 25.695 13.642 11.003 1.00 37.38 294 PRO A N 1
ATOM 2340 C CA . PRO A 1 294 ? 26.610 14.646 11.544 1.00 37.38 294 PRO A CA 1
ATOM 2341 C C . PRO A 1 294 ? 27.184 15.624 10.514 1.00 37.38 294 PRO A C 1
ATOM 2343 O O . PRO A 1 294 ? 27.422 16.773 10.869 1.00 37.38 294 PRO A O 1
ATOM 2346 N N . TYR A 1 295 ? 27.372 15.235 9.245 1.00 36.78 295 TYR A N 1
ATOM 2347 C CA . TYR A 1 295 ? 27.865 16.175 8.220 1.00 36.78 295 TYR A CA 1
ATOM 2348 C C . TYR A 1 295 ? 26.821 17.235 7.808 1.00 36.78 295 TYR A C 1
ATOM 2350 O O . TYR A 1 295 ? 27.191 18.251 7.226 1.00 36.78 295 TYR A O 1
ATOM 2358 N N . PHE A 1 296 ? 25.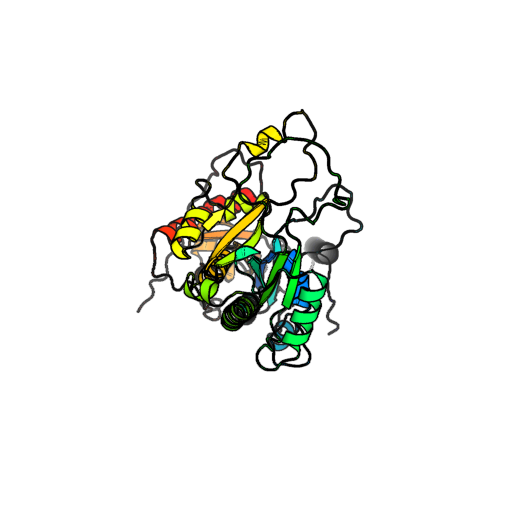544 17.061 8.178 1.00 39.00 296 PHE A N 1
ATOM 2359 C CA . PHE A 1 296 ? 24.522 18.123 8.168 1.00 39.00 296 PHE A CA 1
ATOM 2360 C C . PHE A 1 296 ? 24.344 18.819 9.531 1.00 39.00 296 PHE A C 1
ATOM 2362 O O . PHE A 1 296 ? 23.618 19.807 9.615 1.00 39.00 296 PHE A O 1
ATOM 2369 N N . ALA A 1 297 ? 24.998 18.327 10.589 1.00 34.47 297 ALA A N 1
ATOM 2370 C CA . ALA A 1 297 ? 24.964 18.867 11.952 1.00 34.47 297 ALA A CA 1
ATOM 2371 C C . ALA A 1 297 ? 26.256 19.629 12.315 1.00 34.47 297 ALA A C 1
ATOM 2373 O O . ALA A 1 297 ? 26.589 19.796 13.487 1.00 34.47 297 ALA A O 1
ATOM 2374 N N . GLY A 1 298 ? 26.985 20.102 11.302 1.00 30.20 298 GLY A N 1
ATOM 2375 C CA . GLY A 1 298 ? 28.205 20.896 11.428 1.00 30.20 298 GLY A CA 1
ATOM 2376 C C . GLY A 1 298 ? 27.963 22.381 11.708 1.00 30.20 298 GLY A C 1
ATOM 2377 O O . GLY A 1 298 ? 28.646 23.209 11.129 1.00 30.20 298 GLY A O 1
ATOM 2378 N N . SER A 1 299 ? 26.988 22.721 12.547 1.00 30.12 299 SER A N 1
ATOM 2379 C CA . SER A 1 299 ? 26.961 23.955 13.338 1.00 30.12 299 SER A CA 1
ATOM 2380 C C . SER A 1 299 ? 25.741 23.904 14.248 1.00 30.12 299 SER A C 1
ATOM 2382 O O . SER A 1 299 ? 24.620 23.656 13.810 1.00 30.12 299 SER A O 1
ATOM 2384 N N . THR A 1 300 ? 25.984 24.115 15.533 1.00 35.69 300 THR A N 1
ATOM 2385 C CA . THR A 1 300 ? 25.001 24.488 16.552 1.00 35.69 300 THR A CA 1
ATOM 2386 C C . THR A 1 300 ? 23.787 25.219 15.974 1.00 35.69 300 THR A C 1
ATOM 2388 O O . THR A 1 300 ? 23.952 26.264 15.355 1.00 35.69 300 THR A O 1
ATOM 2391 N N . TYR A 1 301 ? 22.585 24.695 16.235 1.00 36.06 301 TYR A N 1
ATOM 2392 C CA . TYR A 1 301 ? 21.318 25.394 16.003 1.00 36.06 301 TYR A CA 1
ATOM 2393 C C . TYR A 1 301 ? 21.100 25.889 14.565 1.00 36.06 301 TYR A C 1
ATOM 2395 O O . TYR A 1 301 ? 20.976 27.079 14.339 1.00 36.06 301 TYR A O 1
ATOM 2403 N N . GLU A 1 302 ? 21.002 24.977 13.598 1.00 31.75 302 GLU A N 1
ATOM 2404 C CA . GLU A 1 302 ? 20.080 25.087 12.456 1.00 31.75 302 GLU A CA 1
ATOM 2405 C C . GLU A 1 302 ? 20.251 23.850 11.569 1.00 31.75 302 GLU A C 1
ATOM 2407 O O . GLU A 1 302 ? 21.216 23.718 10.823 1.00 31.75 302 GLU A O 1
ATOM 2412 N N . MET A 1 303 ? 19.302 22.910 11.637 1.00 33.41 303 MET A N 1
ATOM 2413 C CA . MET A 1 303 ? 19.198 21.901 10.583 1.00 33.41 303 MET A CA 1
ATOM 2414 C C . MET A 1 303 ? 18.964 22.634 9.255 1.00 33.41 303 MET A C 1
ATOM 2416 O O . MET A 1 303 ? 18.051 23.469 9.205 1.00 33.41 303 MET A O 1
ATOM 2420 N N . PRO A 1 304 ? 19.664 22.314 8.151 1.00 34.44 304 PRO A N 1
ATOM 2421 C CA . PRO A 1 304 ? 19.177 22.729 6.848 1.00 34.44 304 PRO A CA 1
ATOM 2422 C C . PRO A 1 304 ? 17.789 22.101 6.675 1.00 34.44 304 PRO A C 1
ATOM 2424 O O . PRO A 1 304 ? 17.646 20.883 6.573 1.00 34.44 304 PRO A O 1
ATOM 2427 N N . LYS A 1 305 ? 16.750 22.946 6.683 1.00 43.38 305 LYS A N 1
ATOM 2428 C CA . LYS A 1 305 ? 15.302 22.639 6.623 1.00 43.38 305 LYS A CA 1
ATOM 2429 C C . LYS A 1 305 ? 14.855 21.885 5.343 1.00 43.38 305 LYS A C 1
ATOM 2431 O O . LYS A 1 305 ? 13.705 22.007 4.905 1.00 43.38 305 LYS A O 1
ATOM 2436 N N . GLN A 1 306 ? 15.759 21.175 4.666 1.00 39.72 306 GLN A N 1
ATOM 2437 C CA . GLN A 1 306 ? 15.645 20.807 3.254 1.00 39.72 306 GLN A CA 1
ATOM 2438 C C . GLN A 1 306 ? 15.972 19.344 2.904 1.00 39.72 306 GLN A C 1
ATOM 2440 O O . GLN A 1 306 ? 15.552 18.924 1.828 1.00 39.72 306 GLN A O 1
ATOM 2445 N N . CYS A 1 307 ? 16.583 18.522 3.769 1.00 40.31 307 CYS A N 1
ATOM 2446 C CA . CYS A 1 307 ? 16.678 17.074 3.496 1.00 40.31 307 CYS A CA 1
ATOM 2447 C C . CYS A 1 307 ? 15.355 16.373 3.849 1.00 40.31 307 CYS A C 1
ATOM 2449 O O . CYS A 1 307 ? 15.190 15.818 4.930 1.00 40.31 307 CYS A O 1
ATOM 2451 N N . ARG A 1 308 ? 14.379 16.481 2.938 1.00 54.09 308 ARG A N 1
ATOM 2452 C CA . ARG A 1 308 ? 12.972 16.106 3.162 1.00 54.09 308 ARG A CA 1
ATOM 2453 C C . ARG A 1 308 ? 12.688 14.614 2.953 1.00 54.09 308 ARG A C 1
ATOM 2455 O O . ARG A 1 308 ? 11.841 14.077 3.646 1.00 54.09 308 ARG A O 1
ATOM 2462 N N . SER A 1 309 ? 13.400 13.917 2.075 1.00 58.81 309 SER A N 1
ATOM 2463 C CA . SER A 1 309 ? 13.253 12.470 1.853 1.00 58.81 309 SER A CA 1
ATOM 2464 C C . SER A 1 309 ? 14.563 11.882 1.343 1.00 58.81 309 SER A C 1
ATOM 2466 O O . SER A 1 309 ? 15.392 12.589 0.777 1.00 58.81 309 SER A O 1
ATOM 2468 N N . THR A 1 310 ? 14.766 10.586 1.563 1.00 69.75 310 THR A N 1
ATOM 2469 C CA . THR A 1 310 ? 15.903 9.845 1.012 1.00 69.75 310 THR A CA 1
ATOM 2470 C C . THR A 1 310 ? 15.427 8.984 -0.150 1.00 69.75 310 THR A C 1
ATOM 2472 O O . THR A 1 310 ? 14.497 8.199 0.028 1.00 69.75 310 THR A O 1
ATOM 2475 N N . THR A 1 311 ? 16.070 9.098 -1.311 1.00 75.25 311 THR A N 1
ATOM 2476 C CA . THR A 1 311 ? 15.728 8.306 -2.501 1.00 75.25 311 THR A CA 1
ATOM 2477 C C . THR A 1 311 ? 16.463 6.965 -2.498 1.00 75.25 311 THR A C 1
ATOM 2479 O O . THR A 1 311 ? 17.672 6.899 -2.272 1.00 75.25 311 THR A O 1
ATOM 2482 N N . TYR A 1 312 ? 15.718 5.892 -2.742 1.00 83.88 312 TYR A N 1
ATOM 2483 C CA . TYR A 1 312 ? 16.196 4.515 -2.818 1.00 83.88 312 TYR A CA 1
ATOM 2484 C C . TYR A 1 312 ? 16.085 4.069 -4.265 1.00 83.88 312 TYR A C 1
ATOM 2486 O O . TYR A 1 312 ? 15.048 4.286 -4.894 1.00 83.88 312 TYR A O 1
ATOM 2494 N N . TYR A 1 313 ? 17.136 3.441 -4.782 1.00 87.38 313 TYR A N 1
ATOM 2495 C CA . TYR A 1 313 ? 17.205 3.022 -6.176 1.00 87.38 313 TYR A CA 1
ATOM 2496 C C . TYR A 1 313 ? 17.157 1.505 -6.271 1.00 87.38 313 TYR A C 1
ATOM 2498 O O . TYR A 1 313 ? 17.908 0.801 -5.598 1.00 87.38 313 TYR A O 1
ATOM 2506 N N . PHE A 1 314 ? 16.295 1.015 -7.147 1.00 91.44 314 PHE A N 1
ATOM 2507 C CA . PHE A 1 314 ? 16.079 -0.399 -7.409 1.00 91.44 314 PHE A CA 1
ATOM 2508 C C . PHE A 1 314 ? 16.467 -0.658 -8.857 1.00 91.44 314 PHE A C 1
ATOM 2510 O O . PHE A 1 314 ? 16.023 0.070 -9.742 1.00 91.44 314 PHE A O 1
ATOM 2517 N N . SER A 1 315 ? 17.290 -1.666 -9.120 1.00 92.56 315 SER A N 1
ATOM 2518 C CA . SER A 1 315 ? 17.667 -2.042 -10.480 1.00 92.56 315 SER A CA 1
ATOM 2519 C C . SER A 1 315 ? 17.700 -3.554 -10.655 1.00 92.56 315 SER A C 1
ATOM 2521 O O . SER A 1 315 ? 18.074 -4.309 -9.758 1.00 92.56 315 SER A O 1
ATOM 2523 N N . GLY A 1 316 ? 17.256 -4.025 -11.814 1.00 93.31 316 GLY A N 1
ATOM 2524 C CA . GLY A 1 316 ? 17.116 -5.456 -12.061 1.00 93.31 316 GLY A CA 1
ATOM 2525 C C . GLY A 1 316 ? 16.268 -5.752 -13.286 1.00 93.31 316 GLY A C 1
ATOM 2526 O O . GLY A 1 316 ? 15.930 -4.848 -14.052 1.00 93.31 316 GLY A O 1
ATOM 2527 N N . LYS A 1 317 ? 15.897 -7.026 -13.449 1.00 94.44 317 LYS A N 1
ATOM 2528 C CA . LYS A 1 317 ? 14.886 -7.427 -14.432 1.00 94.44 317 LYS A CA 1
ATOM 2529 C C . LYS A 1 317 ? 13.554 -6.753 -14.103 1.00 94.44 317 LYS A C 1
ATOM 2531 O O . LYS A 1 317 ? 13.212 -6.630 -12.927 1.00 94.44 317 LYS A O 1
ATOM 2536 N N . VAL A 1 318 ? 12.781 -6.371 -15.117 1.00 93.44 318 VAL A N 1
ATOM 2537 C CA . VAL A 1 318 ? 11.480 -5.699 -14.927 1.00 93.44 318 VAL A CA 1
ATOM 2538 C C . VAL A 1 318 ? 10.538 -6.460 -13.982 1.00 93.44 318 VAL A C 1
ATOM 2540 O O . VAL A 1 318 ? 9.999 -5.870 -13.047 1.00 93.44 318 VAL A O 1
ATOM 2543 N N . GLU A 1 319 ? 10.424 -7.779 -14.136 1.00 92.69 319 GLU A N 1
ATOM 2544 C CA . GLU A 1 319 ? 9.605 -8.641 -13.271 1.00 92.69 319 GLU A CA 1
ATOM 2545 C C . GLU A 1 319 ? 10.100 -8.658 -11.819 1.00 92.69 319 GLU A C 1
ATOM 2547 O O . GLU A 1 319 ? 9.306 -8.581 -10.880 1.00 92.69 319 GLU A O 1
ATOM 2552 N N . ASN A 1 320 ? 11.421 -8.705 -11.629 1.00 93.81 320 ASN A N 1
ATOM 2553 C CA . ASN A 1 320 ? 12.058 -8.706 -10.313 1.00 93.81 320 ASN A CA 1
ATOM 2554 C C . ASN A 1 320 ? 11.826 -7.384 -9.583 1.00 93.81 320 ASN A C 1
ATOM 2556 O O . ASN A 1 320 ? 11.481 -7.391 -8.402 1.00 93.81 320 ASN A O 1
ATOM 2560 N N . VAL A 1 321 ? 11.949 -6.257 -10.293 1.00 92.81 321 VAL A N 1
ATOM 2561 C CA . VAL A 1 321 ? 11.675 -4.928 -9.737 1.00 92.81 321 VAL A CA 1
ATOM 2562 C C . VAL A 1 321 ? 10.201 -4.824 -9.342 1.00 92.81 321 VAL A C 1
ATOM 2564 O O . VAL A 1 321 ? 9.911 -4.484 -8.199 1.00 92.81 321 VAL A O 1
ATOM 2567 N N . ILE A 1 322 ? 9.259 -5.211 -10.210 1.00 91.50 322 ILE A N 1
ATOM 2568 C CA . ILE A 1 322 ? 7.822 -5.226 -9.874 1.00 91.50 322 ILE A CA 1
ATOM 2569 C C . ILE A 1 322 ? 7.550 -6.103 -8.644 1.00 91.50 322 ILE A C 1
ATOM 2571 O O . ILE A 1 322 ? 6.854 -5.682 -7.717 1.00 91.50 322 ILE A O 1
ATOM 2575 N N . LYS A 1 323 ? 8.136 -7.305 -8.594 1.00 89.81 323 LYS A N 1
ATOM 2576 C CA . LYS A 1 323 ? 8.051 -8.199 -7.434 1.00 89.81 323 LYS A CA 1
ATOM 2577 C C . LYS A 1 323 ? 8.607 -7.530 -6.177 1.00 89.81 323 LYS A C 1
ATOM 2579 O O . LYS A 1 323 ? 7.963 -7.599 -5.135 1.00 89.81 323 LYS A O 1
ATOM 2584 N N . CYS A 1 324 ? 9.755 -6.857 -6.263 1.00 89.75 324 CYS A N 1
ATOM 2585 C CA . CYS A 1 324 ? 10.351 -6.118 -5.150 1.00 89.75 324 CYS A CA 1
ATOM 2586 C C . CYS A 1 324 ? 9.387 -5.064 -4.594 1.00 89.75 324 CYS A C 1
ATOM 2588 O O . CYS A 1 324 ? 9.188 -5.009 -3.383 1.00 89.75 324 CYS A O 1
ATOM 2590 N N . PHE A 1 325 ? 8.739 -4.282 -5.462 1.00 88.56 325 PHE A N 1
ATOM 2591 C CA . PHE A 1 325 ? 7.750 -3.275 -5.064 1.00 88.56 325 PHE A CA 1
ATOM 2592 C C . PHE A 1 325 ? 6.505 -3.890 -4.421 1.00 88.56 325 PHE A C 1
ATOM 2594 O O . PHE A 1 325 ? 6.021 -3.373 -3.416 1.00 88.56 325 PHE A O 1
ATOM 2601 N N . ARG A 1 326 ? 6.017 -5.025 -4.938 1.00 86.38 326 ARG A N 1
ATOM 2602 C CA . ARG A 1 326 ? 4.910 -5.769 -4.314 1.00 86.38 326 ARG A CA 1
ATOM 2603 C C . ARG A 1 326 ? 5.250 -6.183 -2.884 1.00 86.38 326 ARG A C 1
ATOM 2605 O O . ARG A 1 326 ? 4.482 -5.887 -1.974 1.00 86.38 326 ARG A O 1
ATOM 2612 N N . VAL A 1 327 ? 6.416 -6.802 -2.675 1.00 84.00 327 VAL A N 1
ATOM 2613 C CA . VAL A 1 327 ? 6.870 -7.197 -1.329 1.00 84.00 327 VAL A CA 1
ATOM 2614 C C . VAL A 1 327 ? 7.052 -5.966 -0.442 1.00 84.00 327 VAL A C 1
ATOM 2616 O O . VAL A 1 327 ? 6.598 -5.962 0.698 1.00 84.00 327 VAL A O 1
ATOM 2619 N N . PHE A 1 328 ? 7.667 -4.904 -0.965 1.00 85.12 328 PHE A N 1
ATOM 2620 C CA . PHE A 1 328 ? 7.863 -3.653 -0.239 1.00 85.12 328 PHE A CA 1
ATOM 2621 C C . PHE A 1 328 ? 6.529 -3.069 0.258 1.00 85.12 328 PHE A C 1
ATOM 2623 O O . PHE A 1 328 ? 6.405 -2.781 1.448 1.00 85.12 328 PHE A O 1
ATOM 2630 N N . HIS A 1 329 ? 5.512 -2.957 -0.604 1.00 84.00 329 HIS A N 1
ATOM 2631 C CA . HIS A 1 329 ? 4.194 -2.438 -0.225 1.00 84.00 329 HIS A CA 1
ATOM 2632 C C . HIS A 1 329 ? 3.523 -3.274 0.873 1.00 84.00 329 HIS A C 1
ATOM 2634 O O . HIS A 1 329 ? 2.950 -2.707 1.800 1.00 84.00 329 HIS A O 1
ATOM 2640 N N . GLU A 1 330 ? 3.656 -4.602 0.839 1.00 81.44 330 GLU A N 1
ATOM 2641 C CA . GLU A 1 330 ? 3.108 -5.466 1.893 1.00 81.44 330 GLU A CA 1
ATOM 2642 C C . GLU A 1 330 ? 3.833 -5.322 3.231 1.00 81.44 330 GLU A C 1
ATOM 2644 O O . GLU A 1 330 ? 3.282 -5.613 4.292 1.00 81.44 330 GLU A O 1
ATOM 2649 N N . THR A 1 331 ? 5.065 -4.830 3.228 1.00 79.50 331 THR A N 1
ATOM 2650 C CA . THR A 1 331 ? 5.750 -4.564 4.490 1.00 79.50 331 THR A CA 1
ATOM 2651 C C . THR A 1 331 ? 5.364 -3.249 5.126 1.00 79.50 331 THR A C 1
ATOM 2653 O O . THR A 1 331 ? 5.657 -3.109 6.302 1.00 79.50 331 THR A O 1
ATOM 2656 N N . LEU A 1 332 ? 4.691 -2.331 4.417 1.00 82.56 332 LEU A N 1
ATOM 2657 C CA . LEU A 1 332 ? 4.299 -1.014 4.928 1.00 82.56 332 LEU A CA 1
ATOM 2658 C C . LEU A 1 332 ? 3.369 -1.104 6.153 1.00 82.56 332 LEU A C 1
ATOM 2660 O O . LEU A 1 332 ? 2.597 -2.061 6.279 1.00 82.56 332 LEU A O 1
ATOM 2664 N N . PRO A 1 333 ? 3.391 -0.095 7.046 1.00 82.44 333 PRO A N 1
ATOM 2665 C CA . PRO A 1 333 ? 2.574 -0.120 8.245 1.00 82.44 333 PRO A CA 1
ATOM 2666 C C . PRO A 1 333 ? 1.095 0.062 7.918 1.00 82.44 333 PRO A C 1
ATOM 2668 O O . PRO A 1 333 ? 0.707 0.859 7.061 1.00 82.44 333 PRO A O 1
ATOM 2671 N N . VAL A 1 334 ? 0.270 -0.667 8.660 1.00 87.44 334 VAL A N 1
ATOM 2672 C CA . VAL A 1 334 ? -1.187 -0.616 8.621 1.00 87.44 334 VAL A CA 1
ATOM 2673 C C . VAL A 1 334 ? -1.728 -0.495 10.041 1.00 87.44 334 VAL A C 1
ATOM 2675 O O . VAL A 1 334 ? -1.162 -1.054 10.985 1.00 87.44 334 VAL A O 1
ATOM 2678 N N . SER A 1 335 ? -2.824 0.244 10.201 1.00 91.06 335 SER A N 1
ATOM 2679 C CA . SER A 1 335 ? -3.509 0.375 11.486 1.00 91.06 335 SER A CA 1
ATOM 2680 C C . SER A 1 335 ? -5.020 0.270 11.335 1.00 91.06 335 SER A C 1
ATOM 2682 O O . SER A 1 335 ? -5.594 0.855 10.421 1.00 91.06 335 SER A O 1
ATOM 2684 N N . LEU A 1 336 ? -5.667 -0.456 12.241 1.00 94.00 336 LEU A N 1
ATOM 2685 C CA . LEU A 1 336 ? -7.115 -0.592 12.329 1.00 94.00 336 LEU A CA 1
ATOM 2686 C C . LEU A 1 336 ? -7.613 0.072 13.607 1.00 94.00 336 LEU A C 1
ATOM 2688 O O . LEU A 1 336 ? -7.274 -0.355 14.712 1.00 94.00 336 LEU A O 1
ATOM 2692 N N . LYS A 1 337 ? -8.464 1.080 13.446 1.00 92.44 337 LYS A N 1
ATOM 2693 C CA . LYS A 1 337 ? -9.159 1.759 14.535 1.00 92.44 337 LYS A CA 1
ATOM 2694 C C . LYS A 1 337 ? -10.624 1.338 14.562 1.00 92.44 337 LYS A C 1
ATOM 2696 O O . LYS A 1 337 ? -11.275 1.295 13.521 1.00 92.44 337 LYS A O 1
ATOM 2701 N N . PHE A 1 338 ? -11.142 1.061 15.752 1.00 92.38 338 PHE A N 1
ATOM 2702 C CA . PHE A 1 338 ? -12.549 0.733 15.976 1.00 92.38 338 PHE A CA 1
ATOM 2703 C C . PHE A 1 338 ? -12.989 1.171 17.370 1.00 92.38 338 PHE A C 1
ATOM 2705 O O . PHE A 1 338 ? -12.172 1.347 18.276 1.00 92.38 338 PHE A O 1
ATOM 2712 N N . ASN A 1 339 ? -14.292 1.337 17.548 1.00 90.50 339 ASN A N 1
ATOM 2713 C CA . ASN A 1 339 ? -14.879 1.655 18.839 1.00 90.50 339 ASN A CA 1
ATOM 2714 C C . ASN A 1 339 ? -15.547 0.407 19.431 1.00 90.50 339 ASN A C 1
ATOM 2716 O O . ASN A 1 339 ? -16.065 -0.434 18.698 1.00 90.50 339 ASN A O 1
ATOM 2720 N N . VAL A 1 340 ? -15.501 0.256 20.755 1.00 89.19 340 VAL A N 1
ATOM 2721 C CA . VAL A 1 340 ? -16.036 -0.926 21.444 1.00 89.19 340 VAL A CA 1
ATOM 2722 C C . VAL A 1 340 ? -16.521 -0.588 22.852 1.00 89.19 340 VAL A C 1
ATOM 2724 O O . VAL A 1 340 ? -15.940 0.261 23.526 1.00 89.19 340 VAL A O 1
ATOM 2727 N N . GLU A 1 341 ? -17.586 -1.245 23.301 1.00 87.56 341 GLU A N 1
ATOM 2728 C CA . GLU A 1 341 ? -18.051 -1.170 24.689 1.00 87.56 341 GLU A CA 1
ATOM 2729 C C . GLU A 1 341 ? -17.344 -2.229 25.545 1.00 87.56 341 GLU A C 1
ATOM 2731 O O . GLU A 1 341 ? -17.042 -3.321 25.068 1.00 87.56 341 GLU A O 1
ATOM 2736 N N . GLU A 1 342 ? -17.085 -1.929 26.818 1.00 85.44 342 GLU A N 1
ATOM 2737 C CA . GLU A 1 342 ? -16.357 -2.813 27.741 1.00 85.44 342 GLU A CA 1
ATOM 2738 C C . GLU A 1 342 ? -16.999 -4.202 27.845 1.00 85.44 342 GLU A C 1
ATOM 2740 O O . GLU A 1 342 ? -16.303 -5.214 27.847 1.00 85.44 342 GLU A O 1
ATOM 2745 N N . LEU A 1 343 ? -18.333 -4.265 27.857 1.00 85.88 343 LEU A N 1
ATOM 2746 C CA . LEU A 1 343 ? -19.093 -5.516 27.938 1.00 85.88 343 LEU A CA 1
ATOM 2747 C C . LEU A 1 343 ? -18.953 -6.394 26.686 1.00 85.88 343 LEU A C 1
ATOM 2749 O O . LEU A 1 343 ? -19.165 -7.606 26.751 1.00 85.88 343 LEU A O 1
ATOM 2753 N N . HIS A 1 344 ? -18.575 -5.812 25.547 1.00 89.19 344 HIS A N 1
ATOM 2754 C CA . HIS A 1 344 ? -18.347 -6.563 24.314 1.00 89.19 344 HIS A CA 1
ATOM 2755 C C . HIS A 1 344 ? -16.977 -7.255 24.297 1.00 89.19 344 HIS A C 1
ATOM 2757 O O . HIS A 1 344 ? -16.752 -8.110 23.441 1.00 89.19 344 HIS A O 1
ATOM 2763 N N . LEU A 1 345 ? -16.070 -6.907 25.216 1.00 87.12 345 LEU A N 1
ATOM 2764 C CA . LEU A 1 345 ? -14.731 -7.485 25.320 1.00 87.12 345 LEU A CA 1
ATOM 2765 C C . LEU A 1 345 ? -14.720 -8.739 26.198 1.00 87.12 345 LEU A C 1
ATOM 2767 O O . LEU A 1 345 ? -15.469 -8.842 27.172 1.00 87.12 345 LEU A O 1
ATOM 2771 N N . ILE A 1 346 ? -13.823 -9.673 25.877 1.00 88.06 346 ILE A N 1
ATOM 2772 C CA . ILE A 1 346 ? -13.596 -10.861 26.708 1.00 88.06 346 ILE A CA 1
ATOM 2773 C C . ILE A 1 346 ? -13.114 -10.490 28.107 1.00 88.06 346 ILE A C 1
ATOM 2775 O O . ILE A 1 346 ? -12.366 -9.530 28.293 1.00 88.06 346 ILE A O 1
ATOM 2779 N N . GLU A 1 347 ? -13.497 -11.306 29.085 1.00 82.00 347 GLU A N 1
ATOM 2780 C CA . GLU A 1 347 ? -13.172 -11.101 30.497 1.00 82.00 347 GLU A CA 1
ATOM 2781 C C . GLU A 1 347 ? -11.682 -10.876 30.739 1.00 82.00 347 GLU A C 1
ATOM 2783 O O . GLU A 1 347 ? -11.302 -9.861 31.317 1.00 82.00 347 GLU A O 1
ATOM 2788 N N . LYS A 1 348 ? -10.839 -11.716 30.133 1.00 81.25 348 LYS A N 1
ATOM 2789 C CA . LYS A 1 348 ? -9.382 -11.601 30.222 1.00 81.25 348 LYS A CA 1
ATOM 2790 C C . LYS A 1 348 ? -8.853 -10.220 29.810 1.00 81.25 348 LYS A C 1
ATOM 2792 O O . LYS A 1 348 ? -7.918 -9.722 30.423 1.00 81.25 348 LYS A O 1
ATOM 2797 N N . VAL A 1 349 ? -9.426 -9.575 28.791 1.00 80.81 349 VAL A N 1
ATOM 2798 C CA . VAL A 1 349 ? -8.992 -8.230 28.362 1.00 80.81 349 VAL A CA 1
ATOM 2799 C C . VAL A 1 349 ? -9.371 -7.173 29.400 1.00 80.81 349 VAL A C 1
ATOM 2801 O O . VAL A 1 349 ? -8.589 -6.257 29.639 1.00 80.81 349 VAL A O 1
ATOM 2804 N N . ARG A 1 350 ? -10.536 -7.319 30.038 1.00 74.31 350 ARG A N 1
ATOM 2805 C CA . ARG A 1 350 ? -11.013 -6.407 31.088 1.00 74.31 350 ARG A CA 1
ATOM 2806 C C . ARG A 1 350 ? -10.159 -6.519 32.352 1.00 74.31 350 ARG A C 1
ATOM 2808 O O . ARG A 1 350 ? -9.813 -5.509 32.951 1.00 74.31 350 ARG A O 1
ATOM 2815 N N . GLU A 1 351 ? -9.787 -7.741 32.721 1.00 71.06 351 GLU A N 1
ATOM 2816 C CA . GLU A 1 351 ? -9.030 -8.036 33.944 1.00 71.06 351 GLU A CA 1
ATOM 2817 C C . GLU A 1 351 ? -7.537 -7.722 33.834 1.00 71.06 351 GLU A C 1
ATOM 2819 O O . GLU A 1 351 ? -6.905 -7.377 34.829 1.00 71.06 351 GLU A O 1
ATOM 2824 N N . THR A 1 352 ? -6.959 -7.811 32.630 1.00 64.44 352 THR A N 1
ATOM 2825 C CA . THR A 1 352 ? -5.518 -7.571 32.439 1.00 64.44 352 THR A CA 1
ATOM 2826 C C . THR A 1 352 ? -5.160 -6.084 32.304 1.00 64.44 352 THR A C 1
ATOM 2828 O O . THR A 1 352 ? -4.022 -5.736 31.981 1.00 64.44 352 THR A O 1
ATOM 2831 N N . ALA A 1 353 ? -6.122 -5.189 32.529 1.00 57.97 353 ALA A N 1
ATOM 2832 C CA . ALA A 1 353 ? -5.913 -3.759 32.411 1.00 57.97 353 ALA A CA 1
ATOM 2833 C C . ALA A 1 353 ? -4.848 -3.264 33.412 1.00 57.97 353 ALA A C 1
ATOM 2835 O O . ALA A 1 353 ? -4.926 -3.578 34.605 1.00 57.97 353 ALA A O 1
ATOM 2836 N N . PRO A 1 354 ? -3.864 -2.450 32.985 1.00 53.47 354 PRO A N 1
ATOM 2837 C CA . PRO A 1 354 ? -3.082 -1.678 33.932 1.00 53.47 354 PRO A CA 1
ATOM 2838 C C . PRO A 1 354 ? -4.038 -0.778 34.726 1.00 53.47 354 PRO A C 1
ATOM 2840 O O . PRO A 1 354 ? -5.001 -0.251 34.172 1.00 53.47 354 PRO A O 1
ATOM 2843 N N . LYS A 1 355 ? -3.759 -0.562 36.017 1.00 50.53 355 LYS A N 1
ATOM 2844 C CA . LYS A 1 355 ? -4.493 0.374 36.892 1.00 50.53 355 LYS A CA 1
ATOM 2845 C C . LYS A 1 355 ? -4.246 1.846 36.498 1.00 50.53 355 LYS A C 1
ATOM 2847 O O . LYS A 1 355 ? -3.903 2.663 37.344 1.00 50.53 355 LYS A O 1
ATOM 2852 N N . SER A 1 356 ? -4.328 2.178 35.211 1.00 56.62 356 SER A N 1
ATOM 2853 C CA . SER A 1 356 ? -4.235 3.544 34.698 1.00 56.62 356 SER A CA 1
ATOM 2854 C C . SER A 1 356 ? -5.638 4.048 34.368 1.00 56.62 356 SER A C 1
ATOM 2856 O O . SER A 1 356 ? -6.439 3.319 33.787 1.00 56.62 356 SER A O 1
ATOM 2858 N N . GLU A 1 357 ? -5.950 5.293 34.726 1.00 56.31 357 GLU A N 1
ATOM 2859 C CA . GLU A 1 357 ? -7.288 5.867 34.507 1.00 56.31 357 GLU A CA 1
ATOM 2860 C C . GLU A 1 357 ? -7.632 6.101 33.022 1.00 56.31 357 GLU A C 1
ATOM 2862 O O . GLU A 1 357 ? -8.796 6.315 32.677 1.00 56.31 357 GLU A O 1
ATOM 2867 N N . THR A 1 358 ? -6.640 6.073 32.124 1.00 60.28 358 THR A N 1
ATOM 2868 C CA . THR A 1 358 ? -6.782 6.548 30.735 1.00 60.28 358 THR A CA 1
ATOM 2869 C C . THR A 1 358 ? -6.641 5.455 29.671 1.00 60.28 358 THR A C 1
ATOM 2871 O O . THR A 1 358 ? -7.289 5.543 28.619 1.00 60.28 358 THR A O 1
ATOM 2874 N N . GLU A 1 359 ? -5.843 4.414 29.923 1.00 67.56 359 GLU A N 1
ATOM 2875 C CA . GLU A 1 359 ? -5.565 3.330 28.974 1.00 67.56 359 GLU A CA 1
ATOM 2876 C C . GLU A 1 359 ? -5.930 1.961 29.570 1.00 67.56 359 GLU A C 1
ATOM 2878 O O . GLU A 1 359 ? -5.490 1.610 30.664 1.00 67.56 359 GLU A O 1
ATOM 2883 N N . LEU A 1 360 ? -6.717 1.177 28.822 1.00 70.38 360 LEU A N 1
ATOM 2884 C CA . LEU A 1 360 ? -7.079 -0.201 29.173 1.00 70.38 360 LEU A CA 1
ATOM 2885 C C . LEU A 1 360 ? -5.989 -1.185 28.742 1.00 70.38 360 LEU A C 1
ATOM 2887 O O . LEU A 1 360 ? -5.712 -2.147 29.441 1.00 70.38 360 LEU A O 1
ATOM 2891 N N . LEU A 1 361 ? -5.368 -0.958 27.583 1.00 76.94 361 LEU A N 1
ATOM 2892 C CA . LEU A 1 361 ? -4.253 -1.758 27.079 1.00 76.94 361 LEU A CA 1
ATOM 2893 C C . LEU A 1 361 ? -3.299 -0.859 26.299 1.00 76.94 361 LEU A C 1
ATOM 2895 O O . LEU A 1 361 ? -3.741 -0.019 25.517 1.00 76.94 361 LEU A O 1
ATOM 2899 N N . ASN A 1 362 ? -2.000 -1.080 26.462 1.00 79.88 362 ASN A N 1
ATOM 2900 C CA . ASN A 1 362 ? -0.968 -0.475 25.628 1.00 79.88 362 ASN A CA 1
ATOM 2901 C C . ASN A 1 362 ? 0.271 -1.373 25.658 1.00 79.88 362 ASN A C 1
ATOM 2903 O O . ASN A 1 362 ? 1.089 -1.281 26.571 1.00 79.88 362 ASN A O 1
ATOM 2907 N N . HIS A 1 363 ? 0.351 -2.323 24.727 1.00 80.25 363 HIS A N 1
ATOM 2908 C CA . HIS A 1 363 ? 1.454 -3.280 24.685 1.00 80.25 363 HIS A CA 1
ATOM 2909 C C . HIS A 1 363 ? 1.689 -3.842 23.280 1.00 80.25 363 HIS A C 1
ATOM 2911 O O . HIS A 1 363 ? 0.853 -3.737 22.380 1.00 80.25 363 HIS A O 1
ATOM 2917 N N . PHE A 1 364 ? 2.846 -4.481 23.114 1.00 79.00 364 PHE A N 1
ATOM 2918 C CA . PHE A 1 364 ? 3.161 -5.304 21.954 1.00 79.00 364 PHE A CA 1
ATOM 2919 C C . PHE A 1 364 ? 2.872 -6.776 22.271 1.00 79.00 364 PHE A C 1
ATOM 2921 O O . PHE A 1 364 ? 3.478 -7.345 23.180 1.00 79.00 364 PHE A O 1
ATOM 2928 N N . ASP A 1 365 ? 1.972 -7.395 21.509 1.00 80.25 365 ASP A N 1
ATOM 2929 C CA . ASP A 1 365 ? 1.673 -8.821 21.606 1.00 80.25 365 ASP A CA 1
ATOM 2930 C C . ASP A 1 365 ? 2.579 -9.595 20.636 1.00 80.25 365 ASP A C 1
ATOM 2932 O O . ASP A 1 365 ? 2.369 -9.603 19.419 1.00 80.25 365 ASP A O 1
ATOM 2936 N N . SER A 1 366 ? 3.603 -10.256 21.182 1.00 78.75 366 SER A N 1
ATOM 2937 C CA . SER A 1 366 ? 4.575 -11.047 20.416 1.00 78.75 366 SER A CA 1
ATOM 2938 C C . SER A 1 366 ? 3.991 -12.327 19.820 1.00 78.75 366 SER A C 1
ATOM 2940 O O . SER A 1 366 ? 4.521 -12.844 18.840 1.00 78.75 366 SER A O 1
ATOM 2942 N N . SER A 1 367 ? 2.891 -12.846 20.374 1.00 81.38 367 SER A N 1
ATOM 2943 C CA . SER A 1 367 ? 2.235 -14.028 19.815 1.00 81.38 367 SER A CA 1
ATOM 2944 C C . SER A 1 367 ? 1.549 -13.669 18.506 1.00 81.38 367 SER A C 1
ATOM 2946 O O . SER A 1 367 ? 1.631 -14.421 17.531 1.00 81.38 367 SER A O 1
ATOM 2948 N N . TRP A 1 368 ? 0.912 -12.499 18.458 1.00 79.00 368 TRP A N 1
ATOM 2949 C CA . TRP A 1 368 ? 0.177 -12.011 17.291 1.00 79.00 368 TRP A CA 1
ATOM 2950 C C . TRP A 1 368 ? 1.009 -11.110 16.362 1.00 79.00 368 TRP A C 1
ATOM 2952 O O . TRP A 1 368 ? 0.651 -10.950 15.193 1.00 79.00 368 TRP A O 1
ATOM 2962 N N . ASN A 1 369 ? 2.159 -10.614 16.831 1.00 81.88 369 ASN A N 1
ATOM 2963 C CA . ASN A 1 369 ? 2.995 -9.598 16.179 1.00 81.88 369 ASN A CA 1
ATOM 2964 C C . ASN A 1 369 ? 2.217 -8.306 15.894 1.00 81.88 369 ASN A C 1
ATOM 2966 O O . ASN A 1 369 ? 2.251 -7.777 14.781 1.00 81.88 369 ASN A O 1
ATOM 2970 N N . LEU A 1 370 ? 1.485 -7.825 16.899 1.00 84.62 370 LEU A N 1
ATOM 2971 C CA . LEU A 1 370 ? 0.634 -6.639 16.811 1.00 84.62 370 LEU A CA 1
ATOM 2972 C C . LEU A 1 370 ? 0.962 -5.677 17.949 1.00 84.62 370 LEU A C 1
ATOM 2974 O O . LEU A 1 370 ? 1.194 -6.097 19.081 1.00 84.62 370 LEU A O 1
ATOM 2978 N N . HIS A 1 371 ? 0.918 -4.381 17.663 1.00 84.69 371 HIS A N 1
ATOM 2979 C CA . HIS A 1 371 ? 0.851 -3.363 18.702 1.00 84.69 371 HIS A CA 1
ATOM 2980 C C . HIS A 1 371 ? -0.615 -3.048 19.005 1.00 84.69 371 HIS A C 1
ATOM 2982 O O . HIS A 1 371 ? -1.386 -2.754 18.087 1.00 84.69 371 HIS A O 1
ATOM 2988 N N . VAL A 1 372 ? -0.998 -3.115 20.278 1.00 86.69 372 VAL A N 1
ATOM 2989 C CA . VAL A 1 372 ? -2.391 -3.049 20.726 1.00 86.69 372 VAL A CA 1
ATOM 2990 C C . VAL A 1 372 ? -2.550 -1.907 21.709 1.00 86.69 372 VAL A C 1
ATOM 2992 O O . VAL A 1 372 ? -1.930 -1.893 22.772 1.00 86.69 372 VAL A O 1
ATOM 2995 N N . VAL A 1 373 ? -3.419 -0.965 21.356 1.00 85.69 373 VAL A N 1
ATOM 2996 C CA . VAL A 1 373 ? -3.762 0.182 22.191 1.00 85.69 373 VAL A CA 1
ATOM 2997 C C . VAL A 1 373 ? -5.272 0.235 22.357 1.00 85.69 373 VAL A C 1
ATOM 2999 O O . VAL A 1 373 ? -6.008 0.281 21.376 1.00 85.69 373 VAL A O 1
ATOM 3002 N N . MET A 1 374 ? -5.745 0.263 23.596 1.00 85.94 374 MET A N 1
ATOM 3003 C CA . MET A 1 374 ? -7.140 0.514 23.938 1.00 85.94 374 MET A CA 1
ATOM 3004 C C . MET A 1 374 ? -7.203 1.691 24.897 1.00 85.94 374 MET A C 1
ATOM 3006 O O . MET A 1 374 ? -6.719 1.616 26.024 1.00 85.94 374 MET A O 1
ATOM 3010 N N . ARG A 1 375 ? -7.806 2.788 24.443 1.00 85.06 375 ARG A N 1
ATOM 3011 C CA . ARG A 1 375 ? -7.936 4.033 25.212 1.00 85.06 375 ARG A CA 1
ATOM 3012 C C . ARG A 1 375 ? -9.390 4.338 25.479 1.00 85.06 375 ARG A C 1
ATOM 3014 O O . ARG A 1 375 ? -10.246 3.925 24.696 1.00 85.06 375 ARG A O 1
ATOM 3021 N N . LYS A 1 376 ? -9.676 5.079 26.550 1.00 80.94 376 LYS A N 1
ATOM 3022 C CA . LYS A 1 376 ? -11.035 5.564 26.815 1.00 80.94 376 LYS A CA 1
ATOM 3023 C C . LYS A 1 376 ? -11.567 6.321 25.592 1.00 80.94 376 LYS A C 1
ATOM 3025 O O . LYS A 1 376 ? -10.873 7.157 25.012 1.00 80.94 376 LYS A O 1
ATOM 3030 N N . ASN A 1 377 ? -12.783 5.987 25.172 1.00 80.56 377 ASN A N 1
ATOM 3031 C CA . ASN A 1 377 ? -13.412 6.618 24.020 1.00 80.56 377 ASN A CA 1
ATOM 3032 C C . ASN A 1 377 ? -13.820 8.055 24.371 1.00 80.56 377 ASN A C 1
ATOM 3034 O O . ASN A 1 377 ? -14.366 8.296 25.447 1.00 80.56 377 ASN A O 1
ATOM 3038 N N . VAL A 1 378 ? -13.621 8.990 23.442 1.00 71.56 378 VAL A N 1
ATOM 3039 C CA . VAL A 1 378 ? -14.049 10.393 23.593 1.00 71.56 378 VAL A CA 1
ATOM 3040 C C . VAL A 1 378 ? -15.569 10.494 23.790 1.00 71.56 378 VAL A C 1
ATOM 3042 O O . VAL A 1 378 ? -16.033 11.263 24.621 1.00 71.56 378 VAL A O 1
ATOM 3045 N N . LEU A 1 379 ? -16.339 9.664 23.081 1.00 69.44 379 LEU A N 1
ATOM 3046 C CA . LEU A 1 379 ? -17.801 9.548 23.190 1.00 69.44 379 LEU A CA 1
ATOM 3047 C C . LEU A 1 379 ? -18.240 8.623 24.337 1.00 69.44 379 LEU A C 1
ATOM 3049 O O . LEU A 1 379 ? -19.428 8.344 24.509 1.00 69.44 379 LEU A O 1
ATOM 3053 N N . GLY A 1 380 ? -17.278 8.069 25.077 1.00 63.12 380 GLY A N 1
ATOM 3054 C CA . GLY A 1 380 ? -17.527 7.136 26.167 1.00 63.12 380 GLY A CA 1
ATOM 3055 C C . GLY A 1 380 ? -18.034 7.788 27.440 1.00 63.12 380 GLY A C 1
ATOM 3056 O O . GLY A 1 380 ? -18.706 7.123 28.228 1.00 63.12 380 GLY A O 1
ATOM 3057 N N . GLY A 1 381 ? -17.726 9.074 27.614 1.00 61.38 381 GLY A N 1
ATOM 3058 C CA . GLY A 1 381 ? -18.088 9.826 28.804 1.00 61.38 381 GLY A CA 1
ATOM 3059 C C . GLY A 1 381 ? -17.532 9.239 30.099 1.00 61.38 381 GLY A C 1
ATOM 3060 O O . GLY A 1 381 ? -16.780 8.259 30.115 1.00 61.38 381 GLY A O 1
ATOM 3061 N N . GLU A 1 382 ? -17.880 9.851 31.221 1.00 64.75 382 GLU A N 1
ATOM 3062 C CA . GLU A 1 382 ? -17.779 9.177 32.518 1.00 64.75 382 GLU A CA 1
ATOM 3063 C C . GLU A 1 382 ? -19.003 8.281 32.744 1.00 64.75 382 GLU A C 1
ATOM 3065 O O . GLU A 1 382 ? -20.061 8.470 32.138 1.00 64.75 382 GLU A O 1
ATOM 3070 N N . GLN A 1 383 ? -18.847 7.260 33.586 1.00 71.44 383 GLN A N 1
ATOM 3071 C CA . GLN A 1 383 ? -19.973 6.464 34.061 1.00 71.44 383 GLN A CA 1
ATOM 3072 C C . GLN A 1 383 ? -20.723 7.312 35.097 1.00 71.44 383 GLN A C 1
ATOM 3074 O O . GLN A 1 383 ? -20.304 7.391 36.246 1.00 71.44 383 GLN A O 1
ATOM 3079 N N . ILE A 1 384 ? -21.761 8.025 34.655 1.00 70.31 384 ILE A N 1
ATOM 3080 C CA . ILE A 1 384 ? -22.547 8.947 35.493 1.00 70.31 384 ILE A CA 1
ATOM 3081 C C . ILE A 1 384 ? -23.755 8.216 36.089 1.00 70.31 384 ILE A C 1
ATOM 3083 O O . ILE A 1 384 ? -24.157 8.497 37.213 1.00 70.31 384 ILE A O 1
ATOM 3087 N N . TYR A 1 385 ? -24.324 7.265 35.346 1.00 70.56 385 TYR A N 1
ATOM 3088 C CA . TYR A 1 385 ? -25.441 6.435 35.796 1.00 70.56 385 TYR A CA 1
ATOM 3089 C C . TYR A 1 385 ? -25.031 4.961 35.939 1.00 70.56 385 TYR A C 1
ATOM 3091 O O . TYR A 1 385 ? -24.042 4.530 35.361 1.00 70.56 385 TYR A O 1
ATOM 3099 N N . GLU A 1 386 ? -25.798 4.143 36.660 1.00 67.06 386 GLU A N 1
ATOM 3100 C CA . GLU A 1 386 ? -25.451 2.720 36.859 1.00 67.06 386 GLU A CA 1
ATOM 3101 C C . GLU A 1 386 ? -25.423 1.903 35.555 1.00 67.06 386 GLU A C 1
ATOM 3103 O O . GLU A 1 386 ? -24.569 1.041 35.374 1.00 67.06 386 GLU A O 1
ATOM 3108 N N . HIS A 1 387 ? -26.309 2.217 34.608 1.00 69.81 387 HIS A N 1
ATOM 3109 C CA . HIS A 1 387 ? -26.431 1.545 33.306 1.00 69.81 387 HIS A CA 1
ATOM 3110 C C . HIS A 1 387 ? -25.417 2.035 32.257 1.00 69.81 387 HIS A C 1
ATOM 3112 O O . HIS A 1 387 ? -25.416 1.575 31.115 1.00 69.81 387 HIS A O 1
ATOM 3118 N N . ASP A 1 388 ? -24.582 3.010 32.606 1.00 73.06 388 ASP A N 1
ATOM 3119 C CA . ASP A 1 388 ? -23.585 3.553 31.700 1.00 73.06 388 ASP A CA 1
ATOM 3120 C C . ASP A 1 388 ? -22.434 2.557 31.498 1.00 73.06 388 ASP A C 1
ATOM 3122 O O . ASP A 1 388 ? -21.622 2.319 32.388 1.00 73.06 388 ASP A O 1
ATOM 3126 N N . VAL A 1 389 ? -22.310 2.021 30.287 1.00 77.81 389 VAL A N 1
ATOM 3127 C CA . VAL A 1 389 ? -21.220 1.098 29.943 1.00 77.81 389 VAL A CA 1
ATOM 3128 C C . VAL A 1 389 ? -19.949 1.878 29.597 1.00 77.81 389 VAL A C 1
ATOM 3130 O O . VAL A 1 389 ? -20.004 2.861 28.853 1.00 77.81 389 VAL A O 1
ATOM 3133 N N . LYS A 1 390 ? -18.774 1.461 30.085 1.00 80.81 390 LYS A N 1
ATOM 3134 C CA . LYS A 1 390 ? -17.511 2.087 29.657 1.00 80.81 390 LYS A CA 1
ATOM 3135 C C . LYS A 1 390 ? -17.240 1.784 28.186 1.00 80.81 390 LYS A C 1
ATOM 3137 O O . LYS A 1 390 ? -17.545 0.707 27.680 1.00 80.81 390 LYS A O 1
ATOM 3142 N N . ARG A 1 391 ? -16.656 2.748 27.479 1.00 85.44 391 ARG A N 1
ATOM 3143 C CA . ARG A 1 391 ? -16.411 2.662 26.035 1.00 85.44 391 ARG A CA 1
ATOM 3144 C C . ARG A 1 391 ? -14.956 2.959 25.738 1.00 85.44 391 ARG A C 1
ATOM 3146 O O . ARG A 1 391 ? -14.368 3.875 26.316 1.00 85.44 391 ARG A O 1
ATOM 3153 N N . TYR A 1 392 ? -14.405 2.222 24.786 1.00 86.06 392 TYR A N 1
ATOM 3154 C CA . TYR A 1 392 ? -13.010 2.293 24.386 1.00 86.06 392 TYR A CA 1
ATOM 3155 C C . TYR A 1 392 ? -12.876 2.515 22.879 1.00 86.06 392 TYR A C 1
ATOM 3157 O O . TYR A 1 392 ? -13.770 2.218 22.081 1.00 86.06 392 TYR A O 1
ATOM 3165 N N . THR A 1 393 ? -11.740 3.075 22.489 1.00 87.62 393 THR A N 1
ATOM 3166 C CA . THR A 1 393 ? -11.254 3.093 21.114 1.00 87.62 393 THR A CA 1
ATOM 3167 C C . THR A 1 393 ? -10.050 2.165 21.046 1.00 87.62 393 THR A C 1
ATOM 3169 O O . THR A 1 393 ? -9.029 2.416 21.690 1.00 87.62 393 THR A O 1
ATOM 3172 N N . GLY A 1 394 ? -10.194 1.085 20.282 1.00 89.31 394 GLY A N 1
ATOM 3173 C CA . GLY A 1 394 ? -9.126 0.147 19.974 1.00 89.31 394 GLY A CA 1
ATOM 3174 C C . GLY A 1 394 ? -8.349 0.603 18.744 1.00 89.31 394 GLY A C 1
ATOM 3175 O O . GLY A 1 394 ? -8.939 1.035 17.754 1.00 89.31 394 GLY A O 1
ATOM 3176 N N . ILE A 1 395 ? -7.027 0.509 18.816 1.00 90.25 395 ILE A N 1
ATOM 3177 C CA . ILE A 1 395 ? -6.093 0.745 17.719 1.00 90.25 395 ILE A CA 1
ATOM 3178 C C . ILE A 1 395 ? -5.148 -0.454 17.676 1.00 90.25 395 ILE A C 1
ATOM 3180 O O . ILE A 1 395 ? -4.406 -0.709 18.626 1.00 90.25 395 ILE A O 1
ATOM 3184 N N . LEU A 1 396 ? -5.195 -1.192 16.572 1.00 90.81 396 LEU A N 1
ATOM 3185 C CA . LEU A 1 396 ? -4.293 -2.304 16.286 1.00 90.81 396 LEU A CA 1
ATOM 3186 C C . LEU A 1 396 ? -3.354 -1.876 15.168 1.00 90.81 396 LEU A C 1
ATOM 3188 O O . LEU A 1 396 ? -3.826 -1.350 14.165 1.00 90.81 396 LEU A O 1
ATOM 3192 N N . SER A 1 397 ? -2.054 -2.105 15.318 1.00 88.06 397 SER A N 1
ATOM 3193 C CA . SER A 1 397 ? -1.066 -1.690 14.319 1.00 88.06 397 SER A CA 1
ATOM 3194 C C . SER A 1 397 ? -0.059 -2.796 14.018 1.00 88.06 397 SER A C 1
ATOM 3196 O O . SER A 1 397 ? 0.409 -3.485 14.927 1.00 88.06 397 SER A O 1
ATOM 3198 N N . THR A 1 398 ? 0.264 -2.977 12.735 1.00 86.62 398 THR A N 1
ATOM 3199 C CA . THR A 1 398 ? 1.199 -4.001 12.233 1.00 86.62 398 THR A CA 1
ATOM 3200 C C . THR A 1 398 ? 1.648 -3.691 10.793 1.00 86.62 398 THR A C 1
ATOM 3202 O O . THR A 1 398 ? 1.514 -2.558 10.344 1.00 86.62 398 THR A O 1
ATOM 3205 N N . THR A 1 399 ? 2.217 -4.654 10.069 1.00 84.62 399 THR A N 1
ATOM 3206 C CA . THR A 1 399 ? 2.541 -4.575 8.629 1.00 84.62 399 THR A CA 1
ATOM 3207 C C . THR A 1 399 ? 1.358 -5.057 7.776 1.00 84.62 399 THR A C 1
ATOM 3209 O O . THR A 1 399 ? 0.614 -5.929 8.227 1.00 84.62 399 THR A O 1
ATOM 3212 N N . GLN A 1 400 ? 1.204 -4.597 6.529 1.00 85.50 400 GLN A N 1
ATOM 3213 C CA . GLN A 1 400 ? 0.148 -5.104 5.627 1.00 85.50 400 GLN A CA 1
ATOM 3214 C C . GLN A 1 400 ? 0.199 -6.636 5.447 1.00 85.50 400 GLN A C 1
ATOM 3216 O O . GLN A 1 400 ? -0.836 -7.283 5.505 1.00 85.50 400 GLN A O 1
ATOM 3221 N N . ALA A 1 401 ? 1.387 -7.241 5.413 1.00 82.19 401 ALA A N 1
ATOM 3222 C CA . ALA A 1 401 ? 1.586 -8.693 5.345 1.00 82.19 401 ALA A CA 1
ATOM 3223 C C . ALA A 1 401 ? 1.042 -9.476 6.562 1.00 82.19 401 ALA A C 1
ATOM 3225 O O . ALA A 1 401 ? 1.050 -10.704 6.570 1.00 82.19 401 ALA A O 1
ATOM 3226 N N . ASN A 1 402 ? 0.634 -8.789 7.636 1.00 85.19 402 ASN A N 1
ATOM 3227 C CA . ASN A 1 402 ? 0.109 -9.389 8.866 1.00 85.19 402 ASN A CA 1
ATOM 3228 C C . ASN A 1 402 ? -1.351 -8.974 9.141 1.00 85.19 402 ASN A C 1
ATOM 3230 O O . ASN A 1 402 ? -1.877 -9.178 10.241 1.00 85.19 402 ASN A O 1
ATOM 3234 N N . ILE A 1 403 ? -2.023 -8.383 8.149 1.00 88.56 403 ILE A N 1
ATOM 3235 C CA . ILE A 1 403 ? -3.348 -7.776 8.305 1.00 88.56 403 ILE A CA 1
ATOM 3236 C C . ILE A 1 403 ? -4.429 -8.814 8.652 1.00 88.56 403 ILE A C 1
ATOM 3238 O O . ILE A 1 403 ? -5.282 -8.568 9.504 1.00 88.56 403 ILE A O 1
ATOM 3242 N N . THR A 1 404 ? -4.329 -10.034 8.113 1.00 89.25 404 THR A N 1
ATOM 3243 C CA . THR A 1 404 ? -5.236 -11.142 8.460 1.00 89.25 404 THR A CA 1
ATOM 3244 C C . THR A 1 404 ? -5.175 -11.488 9.952 1.00 89.25 404 THR A C 1
ATOM 3246 O O . THR A 1 404 ? -6.208 -11.732 10.589 1.00 89.25 404 THR A O 1
ATOM 3249 N N . ARG A 1 405 ? -3.978 -11.460 10.560 1.00 88.31 405 ARG A N 1
ATOM 3250 C CA . ARG A 1 405 ? -3.830 -11.683 12.008 1.00 88.31 405 ARG A CA 1
ATOM 3251 C C . ARG A 1 405 ? -4.410 -10.527 12.810 1.00 88.31 405 ARG A C 1
ATOM 3253 O O . ARG A 1 405 ? -5.003 -10.780 13.850 1.00 88.31 405 ARG A O 1
ATOM 3260 N N . MET A 1 406 ? -4.307 -9.293 12.319 1.00 90.38 406 MET A N 1
ATOM 3261 C CA . MET A 1 406 ? -4.943 -8.128 12.941 1.00 90.38 406 MET A CA 1
ATOM 3262 C C . MET A 1 406 ? -6.475 -8.257 12.968 1.00 90.38 406 MET A C 1
ATOM 3264 O O . MET A 1 406 ? -7.082 -8.044 14.019 1.00 90.38 406 MET A O 1
ATOM 3268 N N . TYR A 1 407 ? -7.110 -8.677 11.867 1.00 92.31 407 TYR A N 1
ATOM 3269 C CA . TYR A 1 407 ? -8.558 -8.936 11.835 1.00 92.31 407 TYR A CA 1
ATOM 3270 C C . TYR A 1 407 ? -8.964 -10.083 12.761 1.00 92.31 407 TYR A C 1
ATOM 3272 O O . TYR A 1 407 ? -9.944 -9.982 13.505 1.00 92.31 407 TYR A O 1
ATOM 3280 N N . THR A 1 408 ? -8.170 -11.152 12.777 1.00 90.56 408 THR A N 1
ATOM 3281 C CA . THR A 1 408 ? -8.401 -12.302 13.655 1.00 90.56 408 THR A CA 1
ATOM 3282 C C . THR A 1 408 ? -8.247 -11.924 15.129 1.00 90.56 408 THR A C 1
ATOM 3284 O O . THR A 1 408 ? -9.082 -12.312 15.942 1.00 90.56 408 THR A O 1
ATOM 3287 N N . TYR A 1 409 ? -7.249 -11.105 15.473 1.00 90.69 409 TYR A N 1
ATOM 3288 C CA . TYR A 1 409 ? -7.060 -10.577 16.822 1.00 90.69 409 TYR A CA 1
ATOM 3289 C C . TYR A 1 409 ? -8.244 -9.712 17.248 1.00 90.69 409 TYR A C 1
ATOM 3291 O O . TYR A 1 409 ? -8.808 -9.938 18.318 1.00 90.69 409 TYR A O 1
ATOM 3299 N N . ARG A 1 410 ? -8.701 -8.791 16.382 1.00 92.12 410 ARG A N 1
ATOM 3300 C CA . ARG A 1 410 ? -9.916 -8.001 16.640 1.00 92.12 410 ARG A CA 1
ATOM 3301 C C . ARG A 1 410 ? -11.110 -8.898 16.927 1.00 92.12 410 ARG A C 1
ATOM 3303 O O . ARG A 1 410 ? -11.929 -8.547 17.756 1.00 92.12 410 ARG A O 1
ATOM 3310 N N . ARG A 1 411 ? -11.248 -10.037 16.252 1.00 91.50 411 ARG A N 1
ATOM 3311 C CA . ARG A 1 411 ? -12.326 -10.995 16.527 1.00 91.50 411 ARG A CA 1
ATOM 3312 C C . ARG A 1 411 ? -12.109 -11.759 17.839 1.00 91.50 411 ARG A C 1
ATOM 3314 O O . ARG A 1 411 ? -13.078 -12.038 18.534 1.00 91.50 411 ARG A O 1
ATOM 3321 N N . ALA A 1 412 ? -10.866 -12.095 18.180 1.00 89.19 412 ALA A N 1
ATOM 3322 C CA . ALA A 1 412 ? -10.513 -12.877 19.366 1.00 89.19 412 ALA A CA 1
ATOM 3323 C C . ALA A 1 412 ? -10.740 -12.125 20.688 1.00 89.19 412 ALA A C 1
ATOM 3325 O O . ALA A 1 412 ? -11.127 -12.740 21.676 1.00 89.19 412 ALA A O 1
ATOM 3326 N N . ILE A 1 413 ? -10.544 -10.805 20.698 1.00 89.44 413 ILE A N 1
ATOM 3327 C CA . ILE A 1 413 ? -10.763 -9.946 21.877 1.00 89.44 413 ILE A CA 1
ATOM 3328 C C . ILE A 1 413 ? -12.245 -9.646 22.158 1.00 89.44 413 ILE A C 1
ATOM 3330 O O . ILE A 1 413 ? -12.559 -9.038 23.180 1.00 89.44 413 ILE A O 1
ATOM 3334 N N . MET A 1 414 ? -13.151 -10.066 21.272 1.00 89.50 414 MET A N 1
ATOM 3335 C CA . MET A 1 414 ? -14.591 -9.830 21.386 1.00 89.50 414 MET A CA 1
ATOM 3336 C C . MET A 1 414 ? -15.302 -11.055 21.965 1.00 89.50 414 MET A C 1
ATOM 3338 O O . MET A 1 414 ? -15.023 -12.199 21.592 1.00 89.50 414 MET A O 1
ATOM 3342 N N . ASN A 1 415 ? -16.290 -10.810 22.822 1.00 89.44 415 ASN A N 1
ATOM 3343 C CA . ASN A 1 415 ? -17.218 -11.830 23.299 1.00 89.44 415 ASN A CA 1
ATOM 3344 C C . ASN A 1 415 ? -18.006 -12.445 22.137 1.00 89.44 415 ASN A C 1
ATOM 3346 O O . ASN A 1 415 ? -18.270 -11.786 21.132 1.00 89.44 415 ASN A O 1
ATOM 3350 N N . THR A 1 416 ? -18.401 -13.716 22.279 1.00 80.19 416 THR A N 1
ATOM 3351 C CA . THR A 1 416 ? -19.054 -14.534 21.237 1.00 80.19 416 THR A CA 1
ATOM 3352 C C . THR A 1 416 ? -20.142 -13.818 20.421 1.00 80.19 416 THR A C 1
ATOM 3354 O O . THR A 1 416 ? -20.026 -13.855 19.195 1.00 80.19 416 THR A O 1
ATOM 3357 N N . PRO A 1 417 ? -21.130 -13.119 21.021 1.00 82.50 417 PRO A N 1
ATOM 3358 C CA . PRO A 1 417 ? -22.166 -12.423 20.249 1.00 82.50 417 PRO A CA 1
ATOM 3359 C C . PRO A 1 417 ? -21.648 -11.241 19.409 1.00 82.50 417 PRO A C 1
ATOM 3361 O O . PRO A 1 417 ? -22.293 -10.848 18.444 1.00 82.50 417 PRO A O 1
ATOM 3364 N N . PHE A 1 418 ? -20.464 -10.699 19.715 1.00 80.94 418 PHE A N 1
ATOM 3365 C CA . PHE A 1 418 ? -19.908 -9.489 19.091 1.00 80.94 418 PHE A CA 1
ATOM 3366 C C . PHE A 1 418 ? -18.670 -9.750 18.219 1.00 80.94 418 PHE A C 1
ATOM 3368 O O . PHE A 1 418 ? -18.037 -8.815 17.716 1.00 80.94 418 PHE A O 1
ATOM 3375 N N . LYS A 1 419 ? -18.316 -11.025 18.006 1.00 82.12 419 LYS A N 1
ATOM 3376 C CA . LYS A 1 419 ? -17.164 -11.429 17.184 1.00 82.12 419 LYS A CA 1
ATOM 3377 C C . LYS A 1 419 ? -17.251 -10.904 15.749 1.00 82.12 419 LYS A C 1
ATOM 3379 O O . LYS A 1 419 ? -16.224 -10.541 15.175 1.00 82.12 419 LYS A O 1
ATOM 3384 N N . GLY A 1 420 ? -18.462 -10.809 15.198 1.00 80.81 420 GLY A N 1
ATOM 3385 C CA . GLY A 1 420 ? -18.689 -10.447 13.800 1.00 80.81 420 GLY A CA 1
ATOM 3386 C C . GLY A 1 420 ? -18.168 -11.505 12.817 1.00 80.81 420 GLY A C 1
ATOM 3387 O O . GLY A 1 420 ? -17.712 -12.588 13.212 1.00 80.81 420 GLY A O 1
ATOM 3388 N N . ALA A 1 421 ? -18.251 -11.183 11.525 1.00 81.31 421 ALA A N 1
ATOM 3389 C CA . ALA A 1 421 ? -17.804 -12.054 10.441 1.00 81.31 421 ALA A CA 1
ATOM 3390 C C . ALA A 1 421 ? -16.284 -12.303 10.483 1.00 81.31 421 ALA A C 1
ATOM 3392 O O . ALA A 1 421 ? -15.501 -11.450 10.912 1.00 81.31 421 ALA A O 1
ATOM 3393 N N . LYS A 1 422 ? -15.857 -13.488 10.027 1.00 86.38 422 LYS A N 1
ATOM 3394 C CA . LYS A 1 422 ? -14.436 -13.789 9.811 1.00 86.38 422 LYS A CA 1
ATOM 3395 C C . LYS A 1 422 ? -14.002 -13.092 8.520 1.00 86.38 422 LYS A C 1
ATOM 3397 O O . LYS A 1 422 ? -14.552 -13.375 7.465 1.00 86.38 422 LYS A O 1
ATOM 3402 N N . VAL A 1 423 ? -13.023 -12.199 8.626 1.00 87.50 423 VAL A N 1
ATOM 3403 C CA . VAL A 1 423 ? -12.426 -11.487 7.489 1.00 87.50 423 VAL A CA 1
ATOM 3404 C C . VAL A 1 423 ? -10.961 -11.897 7.392 1.00 87.50 423 VAL A C 1
ATOM 3406 O O . VAL A 1 423 ? -10.252 -11.912 8.399 1.00 87.50 423 VAL A O 1
ATOM 3409 N N . SER A 1 424 ? -10.523 -12.250 6.190 1.00 85.44 424 SER A N 1
ATOM 3410 C CA . SER A 1 424 ? -9.138 -12.594 5.868 1.00 85.44 424 SER A CA 1
ATOM 3411 C C . SER A 1 424 ? -8.715 -11.833 4.624 1.00 85.44 424 SER A C 1
ATOM 3413 O O . SER A 1 424 ? -9.495 -11.749 3.676 1.00 85.44 424 SER A O 1
ATOM 3415 N N . ALA A 1 425 ? -7.493 -11.316 4.621 1.00 82.56 425 ALA A N 1
ATOM 3416 C CA . ALA A 1 425 ? -6.921 -10.701 3.439 1.00 82.56 425 ALA A CA 1
ATOM 3417 C C . ALA A 1 425 ? -6.310 -11.768 2.528 1.00 82.56 425 ALA A C 1
ATOM 3419 O O . ALA A 1 425 ? -5.676 -12.722 2.988 1.00 82.56 425 ALA A O 1
ATOM 3420 N N . ASN A 1 426 ? -6.496 -11.587 1.223 1.00 68.31 426 ASN A N 1
ATOM 3421 C CA . ASN A 1 426 ? -5.756 -12.327 0.210 1.00 68.31 426 ASN A CA 1
ATOM 3422 C C . ASN A 1 426 ? -4.408 -11.627 0.000 1.00 68.31 426 ASN A C 1
ATOM 3424 O O . ASN A 1 426 ? -4.244 -10.870 -0.952 1.00 68.31 426 ASN A O 1
ATOM 3428 N N . ASP A 1 427 ? -3.469 -11.835 0.920 1.00 62.19 427 ASP A N 1
ATOM 3429 C CA . ASP A 1 427 ? -2.121 -11.270 0.804 1.00 62.19 427 ASP A CA 1
ATOM 3430 C C . ASP A 1 427 ? -1.334 -12.014 -0.299 1.00 62.19 427 ASP A C 1
ATOM 3432 O O . ASP A 1 427 ? -1.418 -13.244 -0.421 1.00 62.19 427 ASP A O 1
ATOM 3436 N N . PHE A 1 428 ? -0.587 -11.283 -1.138 1.00 52.12 428 PHE A N 1
ATOM 3437 C CA . PHE A 1 428 ? 0.181 -11.855 -2.254 1.00 52.12 428 PHE A CA 1
ATOM 3438 C C . PHE A 1 428 ? 1.384 -12.649 -1.737 1.00 52.12 428 PHE A C 1
ATOM 3440 O O . PHE A 1 428 ? 1.739 -13.688 -2.305 1.00 52.12 428 PHE A O 1
ATOM 3447 N N . LEU A 1 429 ? 1.983 -12.228 -0.616 1.00 56.62 429 LEU A N 1
ATOM 3448 C CA . LEU A 1 429 ? 2.929 -13.053 0.127 1.00 56.62 429 LEU A CA 1
ATOM 3449 C C . LEU A 1 429 ? 2.189 -14.193 0.846 1.00 56.62 429 LEU A C 1
ATOM 3451 O O . LEU A 1 429 ? 2.087 -14.230 2.071 1.00 56.62 429 LEU A O 1
ATOM 3455 N N . LYS A 1 430 ? 1.805 -15.234 0.099 1.00 51.28 430 LYS A N 1
ATOM 3456 C CA . LYS A 1 430 ? 1.668 -16.588 0.656 1.00 51.28 430 LYS A CA 1
ATOM 3457 C C . LYS A 1 430 ? 3.062 -17.142 0.948 1.00 51.28 430 LYS A C 1
ATOM 3459 O O . LYS A 1 430 ? 3.493 -18.110 0.334 1.00 51.28 430 LYS A O 1
ATOM 3464 N N . PHE A 1 431 ? 3.819 -16.496 1.833 1.00 48.34 431 PHE A N 1
ATOM 3465 C CA . PHE A 1 431 ? 5.097 -17.045 2.261 1.00 48.34 431 PHE A CA 1
ATOM 3466 C C . PHE A 1 431 ? 4.829 -18.118 3.313 1.00 48.34 431 PHE A C 1
ATOM 3468 O O . PHE A 1 431 ? 4.373 -17.778 4.411 1.00 48.34 431 PHE A O 1
ATOM 3475 N N . PRO A 1 432 ? 5.121 -19.403 3.040 1.00 40.38 432 PRO A N 1
ATOM 3476 C CA . PRO A 1 432 ? 5.157 -20.407 4.086 1.00 40.38 432 PRO A CA 1
ATOM 3477 C C . PRO A 1 432 ? 6.302 -20.046 5.034 1.00 40.38 432 PRO A C 1
ATOM 3479 O O . PRO A 1 432 ? 7.453 -20.386 4.806 1.00 40.38 432 PRO A O 1
ATOM 3482 N N . GLY A 1 433 ? 5.987 -19.269 6.069 1.00 42.19 433 GLY A N 1
ATOM 3483 C CA . GLY A 1 433 ? 6.717 -19.200 7.328 1.00 42.19 433 GLY A CA 1
ATOM 3484 C C . GLY A 1 433 ? 8.242 -19.176 7.273 1.00 42.19 433 GLY A C 1
ATOM 3485 O O . GLY A 1 433 ? 8.850 -19.775 8.157 1.00 42.19 433 GLY A O 1
ATOM 3486 N N . GLY A 1 434 ? 8.872 -18.465 6.333 1.00 51.72 434 GLY A N 1
ATOM 3487 C CA . GLY A 1 434 ? 10.295 -18.170 6.457 1.00 51.72 434 GLY A CA 1
ATOM 3488 C C . GLY A 1 434 ? 10.506 -17.474 7.801 1.00 51.72 434 GLY A C 1
ATOM 3489 O O . GLY A 1 434 ? 9.990 -16.372 8.005 1.00 51.72 434 GLY A O 1
ATOM 3490 N N . GLN A 1 435 ? 11.202 -18.125 8.740 1.00 59.50 435 GLN A N 1
ATOM 3491 C CA . GLN A 1 435 ? 11.439 -17.584 10.084 1.00 59.50 435 GLN A CA 1
ATOM 3492 C C . GLN A 1 435 ? 11.989 -16.152 10.015 1.00 59.50 435 GLN A C 1
ATOM 3494 O O . GLN A 1 435 ? 11.591 -15.317 10.818 1.00 59.50 435 GLN A O 1
ATOM 3499 N N . ALA A 1 436 ? 12.787 -15.846 8.987 1.00 59.84 436 ALA A N 1
ATOM 3500 C CA . ALA A 1 436 ? 13.318 -14.518 8.700 1.00 59.84 436 ALA A CA 1
ATOM 3501 C C . ALA A 1 436 ? 12.240 -13.444 8.449 1.00 59.84 436 ALA A C 1
ATOM 3503 O O . ALA A 1 436 ? 12.347 -12.353 8.998 1.00 59.84 436 ALA A O 1
ATOM 3504 N N . LEU A 1 437 ? 11.176 -13.731 7.683 1.00 63.53 437 LEU A N 1
ATOM 3505 C CA . LEU A 1 437 ? 10.101 -12.758 7.430 1.00 63.53 437 LEU A CA 1
ATOM 3506 C C . LEU A 1 437 ? 9.224 -12.565 8.675 1.00 63.53 437 LEU A C 1
ATOM 3508 O O . LEU A 1 437 ? 8.845 -11.443 8.993 1.00 63.53 437 LEU A O 1
ATOM 3512 N N . LYS A 1 438 ? 8.948 -13.640 9.427 1.00 66.00 438 LYS A N 1
ATOM 3513 C CA . LYS A 1 438 ? 8.233 -13.548 10.714 1.00 66.00 438 LYS A CA 1
ATOM 3514 C C . LYS A 1 438 ? 9.032 -12.755 11.749 1.00 66.00 438 LYS A C 1
ATOM 3516 O O . LYS A 1 438 ? 8.471 -11.889 12.417 1.00 66.00 438 LYS A O 1
ATOM 3521 N N . GLN A 1 439 ? 10.332 -13.027 11.861 1.00 67.44 439 GLN A N 1
ATOM 3522 C CA . GLN A 1 439 ? 11.248 -12.259 12.702 1.00 67.44 439 GLN A CA 1
ATOM 3523 C C . GLN A 1 439 ? 11.300 -10.805 12.245 1.00 67.44 439 GLN A C 1
ATOM 3525 O O . GLN A 1 439 ? 11.203 -9.918 13.082 1.00 67.44 439 GLN A O 1
ATOM 3530 N N . PHE A 1 440 ? 11.353 -10.543 10.939 1.00 68.88 440 PHE A N 1
ATOM 3531 C CA . PHE A 1 440 ? 11.321 -9.189 10.405 1.00 68.88 440 PHE A CA 1
ATOM 3532 C C . PHE A 1 440 ? 10.026 -8.449 10.762 1.00 68.88 440 PHE A C 1
ATOM 3534 O O . PHE A 1 440 ? 10.100 -7.389 11.372 1.00 68.88 440 PHE A O 1
ATOM 3541 N N . ILE A 1 441 ? 8.851 -9.017 10.470 1.00 68.00 441 ILE A N 1
ATOM 3542 C CA . ILE A 1 441 ? 7.547 -8.422 10.815 1.00 68.00 441 ILE A CA 1
ATOM 3543 C C . ILE A 1 441 ? 7.463 -8.156 12.321 1.00 68.00 441 ILE A C 1
ATOM 3545 O O . ILE A 1 441 ? 7.026 -7.082 12.732 1.00 68.00 441 ILE A O 1
ATOM 3549 N N . SER A 1 442 ? 7.925 -9.097 13.149 1.00 70.50 442 SER A N 1
ATOM 3550 C CA . SER A 1 442 ? 7.989 -8.933 14.604 1.00 70.50 442 SER A CA 1
ATOM 3551 C C . SER A 1 442 ? 8.908 -7.777 15.005 1.00 70.50 442 SER A C 1
ATOM 3553 O O . SER A 1 442 ? 8.500 -6.909 15.769 1.00 70.50 442 SER A O 1
ATOM 3555 N N . MET A 1 443 ? 10.138 -7.732 14.488 1.00 67.56 443 MET A N 1
ATOM 3556 C CA . MET A 1 443 ? 11.122 -6.692 14.807 1.00 67.56 443 MET A CA 1
ATOM 3557 C C . MET A 1 443 ? 10.654 -5.316 14.325 1.00 67.56 443 MET A C 1
ATOM 3559 O O . MET A 1 443 ? 10.727 -4.348 15.074 1.00 67.56 443 MET A O 1
ATOM 3563 N N . ASN A 1 444 ? 10.097 -5.218 13.123 1.00 67.44 444 ASN A N 1
ATOM 3564 C CA . ASN A 1 444 ? 9.545 -3.975 12.600 1.00 67.44 444 ASN A CA 1
ATOM 3565 C C . ASN A 1 444 ? 8.294 -3.521 13.342 1.00 67.44 444 ASN A C 1
ATOM 3567 O O . ASN A 1 444 ? 8.135 -2.330 13.598 1.00 67.44 444 ASN A O 1
ATOM 3571 N N . THR A 1 445 ? 7.416 -4.445 13.729 1.00 67.12 445 THR A N 1
ATOM 3572 C CA . THR A 1 445 ? 6.227 -4.075 14.503 1.00 67.12 445 THR A CA 1
ATOM 3573 C C . THR A 1 445 ? 6.608 -3.661 15.927 1.00 67.12 445 THR A C 1
ATOM 3575 O O . THR A 1 445 ? 6.056 -2.710 16.470 1.00 67.12 445 THR A O 1
ATOM 3578 N N . LYS A 1 446 ? 7.606 -4.319 16.522 1.00 67.06 446 LYS A N 1
ATOM 3579 C CA . LYS A 1 446 ? 8.098 -3.994 17.863 1.00 67.06 446 LYS A CA 1
ATOM 3580 C C . LYS A 1 446 ? 8.885 -2.683 17.894 1.00 67.06 446 LYS A C 1
ATOM 3582 O O . LYS A 1 446 ? 8.643 -1.849 18.755 1.00 67.06 446 LYS A O 1
ATOM 3587 N N . TYR A 1 447 ? 9.824 -2.497 16.970 1.00 61.19 447 TYR A N 1
ATOM 3588 C CA . TYR A 1 447 ? 10.778 -1.386 16.998 1.00 61.19 447 TYR A CA 1
ATOM 3589 C C . TYR A 1 447 ? 10.426 -0.269 16.011 1.00 61.19 447 TYR A C 1
ATOM 3591 O O . TYR A 1 447 ? 10.577 0.900 16.345 1.00 61.19 447 TYR A O 1
ATOM 3599 N N . GLY A 1 448 ? 9.920 -0.586 14.820 1.00 56.00 448 GLY A N 1
ATOM 3600 C CA . GLY A 1 448 ? 9.601 0.403 13.784 1.00 56.00 448 GLY A CA 1
ATOM 3601 C C . GLY A 1 448 ? 8.486 1.379 14.184 1.00 56.00 448 GLY A C 1
ATOM 3602 O O . GLY A 1 448 ? 8.591 2.569 13.894 1.00 56.00 448 GLY A O 1
ATOM 3603 N N . PHE A 1 449 ? 7.466 0.926 14.925 1.00 51.94 449 PHE A N 1
ATOM 3604 C CA . PHE A 1 449 ? 6.404 1.813 15.427 1.00 51.94 449 PHE A CA 1
ATOM 3605 C C . PHE A 1 449 ? 6.893 2.798 16.495 1.00 51.94 449 PHE A C 1
ATOM 3607 O O . PHE A 1 449 ? 6.431 3.939 16.517 1.00 51.94 449 PHE A O 1
ATOM 3614 N N . MET A 1 450 ? 7.856 2.399 17.333 1.00 44.97 450 MET A N 1
ATOM 3615 C CA . MET A 1 450 ? 8.407 3.267 18.377 1.00 44.97 450 MET A CA 1
ATOM 3616 C C . MET A 1 450 ? 9.105 4.503 17.799 1.00 44.97 450 MET A C 1
ATOM 3618 O O . MET A 1 450 ? 8.921 5.603 18.311 1.00 44.97 450 MET A O 1
ATOM 3622 N N . TYR A 1 451 ? 9.867 4.332 16.714 1.00 37.72 451 TYR A N 1
ATOM 3623 C CA . TYR A 1 451 ? 10.657 5.417 16.123 1.00 37.72 451 TYR A CA 1
ATOM 3624 C C . TYR A 1 451 ? 9.832 6.379 15.257 1.00 37.72 451 TYR A C 1
ATOM 3626 O O . TYR A 1 451 ? 10.208 7.540 15.142 1.00 37.72 451 TYR A O 1
ATOM 3634 N N . SER A 1 452 ? 8.695 5.941 14.701 1.00 37.28 452 SER A N 1
ATOM 3635 C CA . SER A 1 452 ? 7.809 6.828 13.921 1.00 37.28 452 SER A CA 1
ATOM 3636 C C . SER A 1 452 ? 6.902 7.716 14.787 1.00 37.28 452 SER A C 1
ATOM 3638 O O . SER A 1 452 ? 6.434 8.752 14.326 1.00 37.28 452 SER A O 1
ATOM 3640 N N . MET A 1 453 ? 6.639 7.320 16.041 1.00 34.12 453 MET A N 1
ATOM 3641 C CA . MET A 1 453 ? 5.671 8.000 16.914 1.00 34.12 453 MET A CA 1
ATOM 3642 C C . MET A 1 453 ? 6.317 9.000 17.882 1.00 34.12 453 MET A C 1
ATOM 3644 O O . MET A 1 453 ? 5.645 9.951 18.278 1.00 34.12 453 MET A O 1
ATOM 3648 N N . LYS A 1 454 ? 7.589 8.809 18.269 1.00 33.09 454 LYS A N 1
ATOM 3649 C CA . LYS A 1 454 ? 8.370 9.748 19.097 1.00 33.09 454 LYS A CA 1
ATOM 3650 C C . LYS A 1 454 ? 9.879 9.584 18.820 1.00 33.09 454 LYS A C 1
ATOM 3652 O O . LYS A 1 454 ? 10.479 8.658 19.366 1.00 33.09 454 LYS A O 1
ATOM 3657 N N . PRO A 1 455 ? 10.505 10.456 18.010 1.00 33.09 455 PRO A N 1
ATOM 3658 C CA . PRO A 1 455 ? 11.934 10.356 17.695 1.00 33.09 455 PRO A CA 1
ATOM 3659 C C . PRO A 1 455 ? 12.863 10.546 18.914 1.00 33.09 455 PRO A C 1
ATOM 3661 O O . PRO A 1 455 ? 14.005 10.098 18.865 1.00 33.09 455 PRO A O 1
ATOM 3664 N N . ASP A 1 456 ? 12.367 11.111 20.023 1.00 32.06 456 ASP A N 1
ATOM 3665 C CA . ASP A 1 456 ? 13.171 11.480 21.203 1.00 32.06 456 ASP A CA 1
ATOM 3666 C C . ASP A 1 456 ? 13.256 10.410 22.314 1.00 32.06 456 ASP A C 1
ATOM 3668 O O . ASP A 1 456 ? 13.778 10.683 23.395 1.00 32.06 456 ASP A O 1
ATOM 3672 N N . ILE A 1 457 ? 12.742 9.187 22.116 1.00 34.25 457 ILE A N 1
ATOM 3673 C CA . ILE A 1 457 ? 12.828 8.150 23.163 1.00 34.25 457 ILE A CA 1
ATOM 3674 C C . ILE A 1 457 ? 14.221 7.503 23.159 1.00 34.25 457 ILE A C 1
ATOM 3676 O O . ILE A 1 457 ? 14.477 6.513 22.469 1.00 34.25 457 ILE A O 1
ATOM 3680 N N . THR A 1 458 ? 15.113 8.034 23.992 1.00 29.70 458 THR A N 1
ATOM 3681 C CA . THR A 1 458 ? 16.383 7.415 24.391 1.00 29.70 458 THR A CA 1
ATOM 3682 C C . THR A 1 458 ? 16.166 6.494 25.597 1.00 29.70 458 THR A C 1
ATOM 3684 O O . THR A 1 458 ? 16.449 6.833 26.740 1.00 29.70 458 THR A O 1
ATOM 3687 N N . GLY A 1 459 ? 15.640 5.291 25.359 1.00 30.77 459 GLY A N 1
ATOM 3688 C CA . GLY A 1 459 ? 15.571 4.254 26.394 1.00 30.77 459 GLY A CA 1
ATOM 3689 C C . GLY A 1 459 ? 14.860 2.977 25.936 1.00 30.77 459 GLY A C 1
ATOM 3690 O O . GLY A 1 459 ? 14.004 3.043 25.049 1.00 30.77 459 GLY A O 1
ATOM 3691 N N . PRO A 1 460 ? 15.192 1.799 26.502 1.00 26.30 460 PRO A N 1
ATOM 3692 C CA . PRO A 1 460 ? 14.394 0.599 26.300 1.00 26.30 460 PRO A CA 1
ATOM 3693 C C . PRO A 1 460 ? 13.031 0.795 26.990 1.00 26.30 460 PRO A C 1
ATOM 3695 O O . PRO A 1 460 ? 12.988 1.081 28.186 1.00 26.30 460 PRO A O 1
ATOM 3698 N N . PRO A 1 461 ? 11.904 0.681 26.272 1.00 34.62 461 PRO A N 1
ATOM 3699 C CA . PRO A 1 461 ? 10.585 0.835 26.872 1.00 34.62 461 PRO A CA 1
ATOM 3700 C C . PRO A 1 461 ? 10.301 -0.308 27.848 1.00 34.62 461 PRO A C 1
ATOM 3702 O O . PRO A 1 461 ? 10.651 -1.469 27.617 1.00 34.62 461 PRO A O 1
ATOM 3705 N N . ILE A 1 462 ? 9.628 0.042 28.937 1.00 25.34 462 ILE A N 1
ATOM 3706 C CA . ILE A 1 462 ? 9.116 -0.897 29.929 1.00 25.34 462 ILE A CA 1
ATOM 3707 C C . ILE A 1 462 ? 7.852 -1.527 29.328 1.00 25.34 462 ILE A C 1
ATOM 3709 O O . ILE A 1 462 ? 6.827 -0.863 29.203 1.00 25.34 462 ILE A O 1
ATOM 3713 N N . TYR A 1 463 ? 7.935 -2.789 28.900 1.00 29.59 463 TYR A N 1
ATOM 3714 C CA . TYR A 1 463 ? 6.792 -3.544 28.376 1.00 29.59 463 TYR A CA 1
ATOM 3715 C C . TYR A 1 463 ? 6.161 -4.397 29.478 1.00 29.59 463 TYR A C 1
ATOM 3717 O O . TYR A 1 463 ? 6.846 -5.222 30.082 1.00 29.59 463 TYR A O 1
ATOM 3725 N N . SER A 1 464 ? 4.847 -4.289 29.670 1.00 26.03 464 SER A N 1
ATOM 3726 C CA . SER A 1 464 ? 4.066 -5.384 30.245 1.00 26.03 464 SER A CA 1
ATOM 3727 C C . SER A 1 464 ? 3.719 -6.367 29.122 1.00 26.03 464 SER A C 1
ATOM 3729 O O . SER A 1 464 ? 3.046 -6.034 28.146 1.00 26.03 464 SER A O 1
ATOM 3731 N N . VAL A 1 465 ? 4.246 -7.587 29.213 1.00 25.17 465 VAL A N 1
ATOM 3732 C CA . VAL A 1 465 ? 3.938 -8.670 28.273 1.00 25.17 465 VAL A CA 1
ATOM 3733 C C . VAL A 1 465 ? 2.600 -9.266 28.689 1.00 25.17 465 VAL A C 1
ATOM 3735 O O . VAL A 1 465 ? 2.527 -9.971 29.691 1.00 25.17 465 VAL A O 1
ATOM 3738 N N . CYS A 1 466 ? 1.540 -8.990 27.934 1.00 31.09 466 CYS A N 1
ATOM 3739 C CA . CYS A 1 466 ? 0.290 -9.722 28.072 1.00 31.09 466 CYS A CA 1
ATOM 3740 C C . CYS A 1 466 ? 0.113 -10.640 26.863 1.00 31.09 466 CYS A C 1
ATOM 3742 O O . CYS A 1 466 ? -0.052 -10.178 25.739 1.00 31.09 466 CYS A O 1
ATOM 3744 N N . THR A 1 467 ? 0.180 -11.951 27.077 1.00 34.34 467 THR A N 1
ATOM 3745 C CA . THR A 1 467 ? -0.126 -12.948 26.049 1.00 34.34 467 THR A CA 1
ATOM 3746 C C . THR A 1 467 ? -1.611 -13.304 26.118 1.00 34.34 467 THR A C 1
ATOM 3748 O O . THR A 1 467 ? -2.089 -13.948 27.063 1.00 34.34 467 THR A O 1
ATOM 3751 N N . LEU A 1 468 ? -2.386 -12.884 25.113 1.00 35.69 468 LEU A N 1
ATOM 3752 C CA . LEU A 1 468 ? -3.766 -13.352 24.964 1.00 35.69 468 LEU A CA 1
ATOM 3753 C C . LEU A 1 468 ? -3.794 -14.786 24.399 1.00 35.69 468 LEU A C 1
ATOM 3755 O O . LEU A 1 468 ? -2.894 -15.169 23.649 1.00 35.69 468 LEU A O 1
ATOM 3759 N N . PRO A 1 469 ? -4.792 -15.616 24.768 1.00 31.97 469 PRO A N 1
ATOM 3760 C CA . PRO A 1 469 ? -4.828 -17.019 24.380 1.00 31.97 469 PRO A CA 1
ATOM 3761 C C . PRO A 1 469 ? -4.939 -17.135 22.861 1.00 31.97 469 PRO A C 1
ATOM 3763 O O . PRO A 1 469 ? -5.789 -16.497 22.238 1.00 31.97 469 PRO A O 1
ATOM 3766 N N . GLN A 1 470 ? -4.098 -17.974 22.265 1.00 36.62 470 GLN A N 1
ATOM 3767 C CA . GLN A 1 470 ? -4.295 -18.403 20.888 1.00 36.62 470 GLN A CA 1
ATOM 3768 C C . GLN A 1 470 ? -5.561 -19.261 20.855 1.00 36.62 470 GLN A C 1
ATOM 3770 O O . GLN A 1 470 ? -5.665 -20.245 21.591 1.00 36.62 470 GLN A O 1
ATOM 3775 N N . ALA A 1 471 ? -6.539 -18.891 20.028 1.00 31.34 471 ALA A N 1
ATOM 3776 C CA . ALA A 1 471 ? -7.597 -19.830 19.692 1.00 31.34 471 ALA A CA 1
ATOM 3777 C C . ALA A 1 471 ? -6.915 -21.017 19.002 1.00 31.34 471 ALA A C 1
ATOM 3779 O O . ALA A 1 471 ? -6.280 -20.832 17.965 1.00 31.34 471 ALA A O 1
ATOM 3780 N N . LYS A 1 472 ? -6.992 -22.210 19.605 1.00 28.47 472 LYS A N 1
ATOM 3781 C CA . LYS A 1 472 ? -6.634 -23.445 18.910 1.00 28.47 472 LYS A CA 1
ATOM 3782 C C . LYS A 1 472 ? -7.530 -23.508 17.677 1.00 28.47 472 LYS A C 1
ATOM 3784 O O . LYS A 1 472 ? -8.744 -23.633 17.818 1.00 28.47 472 LYS A O 1
ATOM 3789 N N . GLU A 1 473 ? -6.945 -23.344 16.497 1.00 25.75 473 GLU A N 1
ATOM 3790 C CA . GLU A 1 473 ? -7.601 -23.719 15.251 1.00 25.75 473 GLU A CA 1
ATOM 3791 C C . GLU A 1 473 ? -7.837 -25.228 15.342 1.00 25.75 473 GLU A C 1
ATOM 3793 O O . GLU A 1 473 ? -6.910 -26.026 15.232 1.00 25.75 473 GLU A O 1
ATOM 3798 N N . THR A 1 474 ? -9.062 -25.629 15.679 1.00 25.72 474 THR A N 1
ATOM 3799 C CA . THR A 1 474 ? -9.520 -26.981 15.373 1.00 25.72 474 THR A CA 1
ATOM 3800 C C . THR A 1 474 ? -9.611 -27.077 13.856 1.00 25.72 474 THR A C 1
ATOM 3802 O O . THR A 1 474 ? -10.207 -26.190 13.241 1.00 25.72 474 THR A O 1
ATOM 3805 N N . ALA A 1 475 ? -8.931 -28.099 13.332 1.00 28.61 475 ALA A N 1
ATOM 3806 C CA . ALA A 1 475 ? -8.678 -28.406 11.926 1.00 28.61 475 ALA A CA 1
ATOM 3807 C C . ALA A 1 475 ? -9.882 -28.253 10.989 1.00 28.61 475 ALA A C 1
ATOM 3809 O O . ALA A 1 475 ? -11.023 -28.512 11.440 1.00 28.61 475 ALA A O 1
#